Protein AF-Q9SFD5-2-F1 (afdb_monomer_lite)

Sequence (477 aa):
MDFDLCVECFSVGVELNRHKNSHPYRVMDNLSFSLVTSDWNADEEILLLEAIATYGFGNWKEVADHVGSKTTTECIKHFNSAYMQSPCFPLPDLSHTIGKSKDELLAMSKDSAVKTEIPAFVRLSPKEELPVSAEIKHEASGKVNEIDPPLSALAGVKKKGNVPQAKDIIKLEAAKQQSDRSVGEKKLRLPGEKVPLVTELYGYNLKREEFEIEHDNDAEQLLADMEFKDSDTDAEREQKLQVLRIYSKRLDERKRRKEFVLERNLLYPDQYEMSLSAEERKIYKSCKVFARFQSKEEHKELIKKVIEEHQILRRIEDLQEARTAGCRTTSDANRFIEEKRKKEAEESMLLRLNHGAPGSIAGKTLKSPRGLPRNLHPFGSDSLPKVTPPRIYSGLDTWDVDGLLGADLLSETEKKMCNETRILPVHYLKMLDILTREIKKGQIKKKSDAYSFFKVEPSKVDRVYDMLVHKGIGDST

Radius of gyration: 36.19 Å; chains: 1; bounding box: 106×92×94 Å

Secondary structure (DSSP, 8-state):
------HHHHHTT---TT--TTS---PPP----BSSSTT-BHHHHHHHHHHHHHH-TT-HHHHHHHH-SS-HHHHHHHIIIIIIT-TTTTS---TTTTT--HHHHHHHTTTT----------------------------------------------------------------------------------PPPHHHHTTEETTTTEESS-TTGGGGGGTTT----TT--HHHHHHHHHHHHHHHHHHHHHHHHHHHHHHTTTTS--HHHHHS-HHHHHHHHHHGGGGGGS-HHHHHHHHHHHHHHHHHHHHHHHHHHHHHTT--SHHHHHHHHHHHHHHHHHHHHHHHHHT----------------------------------------TT----TTSTTGGG--HHHHHHHHHHT--HHHH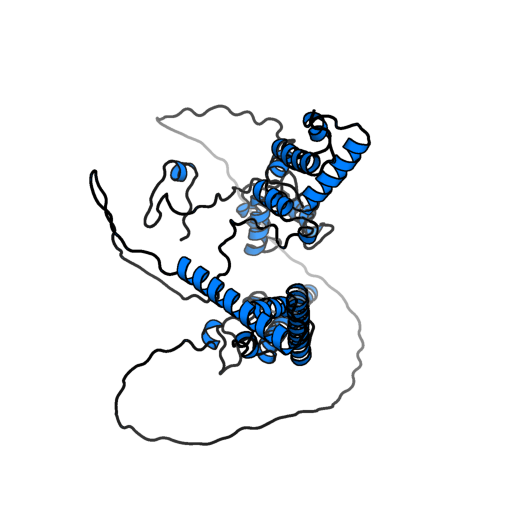HHHHHHHHHHHHTT--SSHHHHGGG-SS-HHHHHHHHHHHHHTT-S---

Foldseek 3Di:
DDDDDDPVCLVVQPDDDPDGNPDDDDDDDPQQFDFQDLVDTRLLVVLLVVQCVVVHPPPLCSSCVRSVPDHSVRSVVCCCVQAVVAPPPNHGDRVVPPPDDRVVRVVSSPPPPPDDDDDDDDDDDDDDDDDDDDDDDDDDDDDDDDDDDDDDDDDDDDDDDDDDDDDDDDDDDDDDDDDDDDDDDDDDDDDDDDPDDLCVLQQADPVVLDHPQFQVNCLCVLCVPPDDDPPDDPVNVVVSVVSVVVSVVSVVVRVVVSCLCVQLVVSDPDPVLVPDDPVLVVVLVVLVVCSVVDHSVVSVVVSVVVSVVVVVVVVVVLQVVLVVVPDDDPVSSVVSSVVVVVVVVVVVVVVVVVVDDDDDDDDDDDDDDDDDDDDDDDYDDDDDDDRDDDDDDDDPPQPQQVPAPQSVVDDPVRSVLCSVLVHHNVRLVVLLVVCLVCVVVVQDQDLVSSVVVDPDDSVSSVSSVVVCVVVVRHDPD

pLDDT: mean 72.41, std 25.29, range [23.92, 96.62]

Structure (mmCIF, N/CA/C/O backbone):
data_AF-Q9SFD5-2-F1
#
_entry.id   AF-Q9SFD5-2-F1
#
loop_
_atom_site.group_PDB
_atom_site.id
_atom_site.type_symbol
_atom_site.label_atom_id
_atom_site.label_alt_id
_atom_site.label_comp_id
_atom_site.label_asym_id
_atom_site.label_entity_id
_atom_site.label_seq_id
_atom_site.pdbx_PDB_ins_code
_atom_site.Cartn_x
_atom_site.Cartn_y
_atom_site.Cartn_z
_atom_site.occupancy
_atom_site.B_iso_or_equiv
_atom_site.auth_seq_id
_atom_site.auth_comp_id
_atom_site.auth_asym_id
_atom_site.auth_atom_id
_atom_site.pdbx_PDB_model_num
ATOM 1 N N . MET A 1 1 ? -22.094 8.687 -18.846 1.00 59.69 1 MET A N 1
ATOM 2 C CA . MET A 1 1 ? -22.589 9.163 -20.151 1.00 59.69 1 MET A CA 1
ATOM 3 C C . MET A 1 1 ? -22.040 10.547 -20.219 1.00 59.69 1 MET A C 1
ATOM 5 O O . MET A 1 1 ? -22.451 11.384 -19.426 1.00 59.69 1 MET A O 1
ATOM 9 N N . ASP A 1 2 ? -21.016 10.690 -21.032 1.00 77.62 2 ASP A N 1
ATOM 10 C CA . ASP A 1 2 ? -19.979 11.666 -20.767 1.00 77.62 2 ASP A CA 1
ATOM 11 C C . ASP A 1 2 ? -20.221 12.738 -21.826 1.00 77.62 2 ASP A C 1
ATOM 13 O O . ASP A 1 2 ? -20.173 12.468 -23.027 1.00 77.62 2 ASP A O 1
ATOM 17 N N . PHE A 1 3 ? -20.798 13.839 -21.353 1.00 85.75 3 PHE A N 1
ATOM 18 C CA . PHE A 1 3 ? -21.540 14.797 -22.157 1.00 85.75 3 PHE A CA 1
ATOM 19 C C . PHE A 1 3 ? -21.555 16.134 -21.426 1.00 85.75 3 PHE A C 1
ATOM 21 O O . PHE A 1 3 ? -22.213 16.277 -20.391 1.00 85.75 3 PHE A O 1
ATOM 28 N N . ASP A 1 4 ? -20.833 17.090 -21.988 1.00 90.06 4 ASP A N 1
ATOM 29 C CA . ASP A 1 4 ? -20.589 18.394 -21.395 1.00 90.06 4 ASP A CA 1
ATOM 30 C C . ASP A 1 4 ? -21.398 19.475 -22.125 1.00 90.06 4 ASP A C 1
ATOM 32 O O . ASP A 1 4 ? -21.676 19.385 -23.323 1.00 90.06 4 ASP A O 1
ATOM 36 N N . LEU A 1 5 ? -21.801 20.506 -21.384 1.00 89.62 5 LEU A N 1
ATOM 37 C CA . LEU A 1 5 ? -22.541 21.657 -21.894 1.00 89.62 5 LEU A CA 1
ATOM 38 C C . LEU A 1 5 ? -21.839 22.932 -21.434 1.00 89.62 5 LEU A C 1
ATOM 40 O O . LEU A 1 5 ? -21.490 23.058 -20.260 1.00 89.62 5 LEU A O 1
ATOM 44 N N . CYS A 1 6 ? -21.690 23.907 -22.332 1.00 92.12 6 CYS A N 1
ATOM 45 C CA . CYS A 1 6 ? -21.355 25.263 -21.910 1.00 92.12 6 CYS A CA 1
ATOM 46 C C . CYS A 1 6 ? -22.498 25.843 -21.055 1.00 92.12 6 CYS A C 1
ATOM 48 O O . CYS A 1 6 ? -23.656 25.427 -21.171 1.00 92.12 6 CYS A O 1
ATOM 50 N N . VAL A 1 7 ? -22.185 26.832 -20.212 1.00 91.31 7 VAL A N 1
ATOM 51 C CA . VAL A 1 7 ? -23.149 27.441 -19.274 1.00 91.31 7 VAL A CA 1
ATOM 52 C C . VAL A 1 7 ? -24.379 28.011 -19.997 1.00 91.31 7 VAL A C 1
ATOM 54 O O . VAL A 1 7 ? -25.492 27.936 -19.479 1.00 91.31 7 VAL A O 1
ATOM 57 N N . GLU A 1 8 ? -24.213 28.507 -21.224 1.00 93.19 8 GLU A N 1
ATOM 58 C CA . GLU A 1 8 ? -25.305 29.005 -22.070 1.00 93.19 8 GLU A CA 1
ATOM 59 C C . GLU A 1 8 ? -26.271 27.877 -22.476 1.00 93.19 8 GLU A C 1
ATOM 61 O O . GLU A 1 8 ? -27.462 27.940 -22.178 1.00 93.19 8 GLU A O 1
ATOM 66 N N . CYS A 1 9 ? -25.772 26.784 -23.061 1.00 93.62 9 CYS A N 1
ATOM 67 C CA . CYS A 1 9 ? -26.610 25.637 -23.426 1.00 93.62 9 CYS A CA 1
ATOM 68 C C . CYS A 1 9 ? -27.214 24.926 -22.202 1.00 93.62 9 CYS A C 1
ATOM 70 O O . CYS A 1 9 ? -28.341 24.433 -22.275 1.00 93.62 9 CYS A O 1
ATOM 72 N N . PHE A 1 10 ? -26.506 24.894 -21.069 1.00 92.62 10 PHE A N 1
ATOM 73 C CA . PHE A 1 10 ? -27.032 24.345 -19.817 1.00 92.62 10 PHE A CA 1
ATOM 74 C C . PHE A 1 10 ? -28.166 25.208 -19.239 1.00 92.62 10 PHE A C 1
ATOM 76 O O . PHE A 1 10 ? -29.209 24.674 -18.871 1.00 92.62 10 PHE A O 1
ATOM 83 N N . SER A 1 11 ? -28.014 26.537 -19.216 1.00 92.19 11 SER A N 1
ATOM 84 C CA . SER A 1 11 ? -29.044 27.464 -18.708 1.00 92.19 11 SER A CA 1
ATOM 85 C C . SER A 1 11 ? -30.281 27.568 -19.609 1.00 92.19 11 SER A C 1
ATOM 87 O O . SER A 1 11 ? -31.382 27.782 -19.106 1.00 92.19 11 SER A O 1
ATOM 89 N N . VAL A 1 12 ? -30.136 27.328 -20.917 1.00 93.06 12 VAL A N 1
ATOM 90 C CA . VAL A 1 12 ? -31.260 27.130 -21.855 1.00 93.06 12 VAL A CA 1
ATOM 91 C C . VAL A 1 12 ? -31.881 25.722 -21.729 1.00 93.06 12 VAL A C 1
ATOM 93 O O . VAL A 1 12 ? -32.964 25.469 -22.255 1.00 93.06 12 VAL A O 1
ATOM 96 N N . GLY A 1 13 ? -31.245 24.798 -20.998 1.00 90.19 13 GLY A N 1
ATOM 97 C CA . GLY A 1 13 ? -31.761 23.449 -20.746 1.00 90.19 13 GLY A CA 1
ATOM 98 C C . GLY A 1 13 ? -31.712 22.524 -21.966 1.00 90.19 13 GLY A C 1
ATOM 99 O O . GLY A 1 13 ? -32.614 21.701 -22.137 1.00 90.19 13 GLY A O 1
ATOM 100 N N . VAL A 1 14 ? -30.696 22.676 -22.825 1.00 90.25 14 VAL A N 1
ATOM 101 C CA . VAL A 1 14 ? -30.559 21.970 -24.111 1.00 90.25 14 VAL A CA 1
ATOM 102 C C . VAL A 1 14 ? -30.508 20.447 -23.936 1.00 90.25 14 VAL A C 1
ATOM 104 O O . VAL A 1 14 ? -29.623 19.900 -23.281 1.00 90.25 14 VAL A O 1
ATOM 107 N N . GLU A 1 15 ? -31.426 19.741 -24.600 1.00 91.44 15 GLU A N 1
ATOM 108 C CA . GLU A 1 15 ? -31.462 18.276 -24.637 1.00 91.44 15 GLU A CA 1
ATOM 109 C C . GLU A 1 15 ? -30.919 17.744 -25.968 1.00 91.44 15 GLU A C 1
ATOM 111 O O . GLU A 1 15 ? -31.448 18.056 -27.034 1.00 91.44 15 GLU A O 1
ATOM 116 N N . LEU A 1 16 ? -29.880 16.905 -25.914 1.00 85.44 16 LEU A N 1
ATOM 117 C CA . LEU A 1 16 ? -29.204 16.355 -27.093 1.00 85.44 16 LEU A CA 1
ATOM 118 C C . LEU A 1 16 ? -29.052 14.833 -26.989 1.00 85.44 16 LEU A C 1
ATOM 120 O O . LEU A 1 16 ? -28.564 14.301 -25.992 1.00 85.44 16 LEU A O 1
ATOM 124 N N . ASN A 1 17 ? -29.422 14.121 -28.056 1.00 82.81 17 ASN A N 1
ATOM 125 C CA . ASN A 1 17 ? -29.317 12.663 -28.190 1.00 82.81 17 ASN A CA 1
ATOM 126 C C . ASN A 1 17 ? -29.985 11.875 -27.042 1.00 82.81 17 ASN A C 1
ATOM 128 O O . ASN A 1 17 ? -31.181 11.592 -27.086 1.00 82.81 17 ASN A O 1
ATOM 132 N N . ARG A 1 18 ? -29.200 11.475 -26.032 1.00 86.62 18 ARG A N 1
ATOM 133 C CA . ARG A 1 18 ? -29.653 10.738 -24.838 1.00 86.62 18 ARG A CA 1
ATOM 134 C C . ARG A 1 18 ? -29.549 11.564 -23.548 1.00 86.62 18 ARG A C 1
ATOM 136 O O . ARG A 1 18 ? -29.943 11.062 -22.499 1.00 86.62 18 ARG A O 1
ATOM 143 N N . HIS A 1 19 ? -29.021 12.787 -23.609 1.00 90.25 19 HIS A N 1
ATOM 144 C CA . HIS A 1 19 ? -28.999 13.718 -22.486 1.00 90.25 19 HIS A CA 1
ATOM 145 C C . HIS A 1 19 ? -30.400 14.297 -22.237 1.00 90.25 19 HIS A C 1
ATOM 147 O O . HIS A 1 19 ? -31.164 14.539 -23.175 1.00 90.25 19 HIS A O 1
ATOM 153 N N . LYS A 1 20 ? -30.712 14.531 -20.963 1.00 90.56 20 LYS A N 1
ATOM 154 C CA . LYS A 1 20 ? -31.896 15.241 -20.482 1.00 90.56 20 LYS A CA 1
ATOM 155 C C . LYS A 1 20 ? -31.447 16.291 -19.480 1.00 90.56 20 LYS A C 1
ATOM 157 O O . LYS A 1 20 ? -30.582 15.997 -18.658 1.00 90.56 20 LYS A O 1
ATOM 162 N N . ASN A 1 21 ? -32.059 17.471 -19.516 1.00 90.31 21 ASN A N 1
ATOM 163 C CA . ASN A 1 21 ? -31.688 18.574 -18.619 1.00 90.31 21 ASN A CA 1
ATOM 164 C C . ASN A 1 21 ? -31.978 18.265 -17.132 1.00 90.31 21 ASN A C 1
ATOM 166 O O . ASN A 1 21 ? -31.425 18.903 -16.243 1.00 90.31 21 ASN A O 1
ATOM 170 N N . SER A 1 22 ? -32.768 17.221 -16.860 1.00 90.56 22 SER A N 1
ATOM 171 C CA . SER A 1 22 ? -33.000 16.645 -15.532 1.00 90.56 22 SER A CA 1
ATOM 172 C C . SER A 1 22 ? -31.936 15.628 -15.075 1.00 90.56 22 SER A C 1
ATOM 174 O O . SER A 1 22 ? -32.162 14.919 -14.092 1.00 90.56 22 SER A O 1
ATOM 176 N N . HIS A 1 23 ? -30.829 15.448 -15.802 1.00 91.94 23 HIS A N 1
ATOM 177 C CA . HIS A 1 23 ? -29.731 14.578 -15.370 1.00 91.94 23 HIS A CA 1
ATOM 178 C C . HIS A 1 23 ? -28.894 15.234 -14.255 1.00 91.94 23 HIS A C 1
ATOM 180 O O . HIS A 1 23 ? -28.715 16.452 -14.259 1.00 91.94 23 HIS A O 1
ATOM 186 N N . PRO A 1 24 ? -28.330 14.447 -13.315 1.00 92.19 24 PRO A N 1
ATOM 187 C CA . PRO A 1 24 ? -27.393 14.975 -12.331 1.00 92.19 24 PRO A CA 1
ATOM 188 C C . PRO A 1 24 ? -26.145 15.518 -13.037 1.00 92.19 24 PRO A C 1
ATOM 190 O O . PRO A 1 24 ? -25.557 14.841 -13.883 1.00 92.19 24 PRO A O 1
ATOM 193 N N . TYR A 1 25 ? -25.744 16.731 -12.668 1.00 91.00 25 TYR A N 1
ATOM 194 C CA . TYR A 1 25 ? -24.617 17.451 -13.251 1.00 91.00 25 TYR A CA 1
ATOM 195 C C . TYR A 1 25 ? -23.540 17.734 -12.197 1.00 91.00 25 TYR A C 1
ATOM 197 O O . TYR A 1 25 ? -23.778 17.658 -10.992 1.00 91.00 25 TYR A O 1
ATOM 205 N N . ARG A 1 26 ? -22.347 18.096 -12.669 1.00 92.44 26 ARG A N 1
ATOM 206 C CA . ARG A 1 26 ? -21.298 18.748 -11.878 1.00 92.44 26 ARG A CA 1
ATOM 207 C C . ARG A 1 26 ? -20.821 19.963 -12.662 1.00 92.44 26 ARG A C 1
ATOM 209 O O . ARG A 1 26 ? -20.758 19.895 -13.887 1.00 92.44 26 ARG A O 1
ATOM 216 N N . VAL A 1 27 ? -20.485 21.051 -11.980 1.00 89.81 27 VAL A N 1
ATOM 217 C CA . VAL A 1 27 ? -19.807 22.178 -12.630 1.00 89.81 27 VAL A CA 1
ATOM 218 C C . VAL A 1 27 ? -18.328 21.816 -12.723 1.00 89.81 27 VAL A C 1
ATOM 220 O O . VAL A 1 27 ? -17.684 21.615 -11.695 1.00 89.81 27 VAL A O 1
ATOM 223 N N . MET A 1 28 ? -17.814 21.681 -13.944 1.00 85.12 28 MET A N 1
ATOM 224 C CA . MET A 1 28 ? -16.372 21.630 -14.180 1.00 85.12 28 MET A CA 1
ATOM 225 C C . MET A 1 28 ? -15.829 23.055 -14.139 1.00 85.12 28 MET A C 1
ATOM 227 O O . MET A 1 28 ? -16.435 23.967 -14.701 1.00 85.12 28 MET A O 1
ATOM 231 N N . ASP A 1 29 ? -14.718 23.240 -13.439 1.00 82.38 29 ASP A N 1
ATOM 232 C CA . ASP A 1 29 ? -14.058 24.536 -13.325 1.00 82.38 29 ASP A CA 1
ATOM 233 C C . ASP A 1 29 ? -13.143 24.790 -14.527 1.00 82.38 29 ASP A C 1
ATOM 235 O O . ASP A 1 29 ? -12.627 23.841 -15.114 1.00 82.38 29 ASP A O 1
ATOM 239 N N . ASN A 1 30 ? -12.901 26.057 -14.868 1.00 81.25 30 ASN A N 1
ATOM 240 C CA . ASN A 1 30 ? -11.975 26.419 -15.948 1.00 81.25 30 ASN A CA 1
ATOM 241 C C . ASN A 1 30 ? -10.500 26.436 -15.508 1.00 81.25 30 ASN A C 1
ATOM 243 O O . ASN A 1 30 ? -9.639 26.713 -16.329 1.00 81.25 30 ASN A O 1
ATOM 247 N N . LEU A 1 31 ? -10.224 26.194 -14.220 1.00 84.69 31 LEU A N 1
ATOM 248 C CA . LEU A 1 31 ? -8.880 26.143 -13.636 1.00 84.69 31 LEU A CA 1
ATOM 249 C C . LEU A 1 31 ? -8.023 27.414 -13.847 1.00 84.69 31 LEU A C 1
ATOM 251 O O . LEU A 1 31 ? -6.807 27.345 -13.697 1.00 84.69 31 LEU A O 1
ATOM 255 N N . SER A 1 32 ? -8.627 28.597 -14.066 1.00 83.94 32 SER A N 1
ATOM 256 C CA . SER A 1 32 ? -7.913 29.896 -14.154 1.00 83.94 32 SER A CA 1
ATOM 257 C C . SER A 1 32 ? -7.488 30.435 -12.768 1.00 83.94 32 SER A C 1
ATOM 259 O O . SER A 1 32 ? -7.895 31.510 -12.320 1.00 83.94 32 SER A O 1
ATOM 261 N N . PHE A 1 33 ? -6.797 29.546 -12.065 1.00 85.00 33 PHE A N 1
ATOM 262 C CA . PHE A 1 33 ? -6.258 29.483 -10.716 1.00 85.00 33 PHE A CA 1
ATOM 263 C C . PHE A 1 33 ? -4.749 29.606 -10.493 1.00 85.00 33 PHE A C 1
ATOM 265 O O . PHE A 1 33 ? -4.066 28.665 -10.881 1.00 85.00 33 PHE A O 1
ATOM 272 N N . SER A 1 34 ? -4.185 30.612 -9.821 1.00 86.00 34 SER A N 1
ATOM 273 C CA . SER A 1 34 ? -2.744 30.531 -9.494 1.00 86.00 34 SER A CA 1
ATOM 274 C C . SER A 1 34 ? -2.449 29.353 -8.541 1.00 86.00 34 SER A C 1
ATOM 276 O O . SER A 1 34 ? -3.066 29.274 -7.474 1.00 86.00 34 SER A O 1
ATOM 278 N N . LEU A 1 35 ? -1.538 28.437 -8.918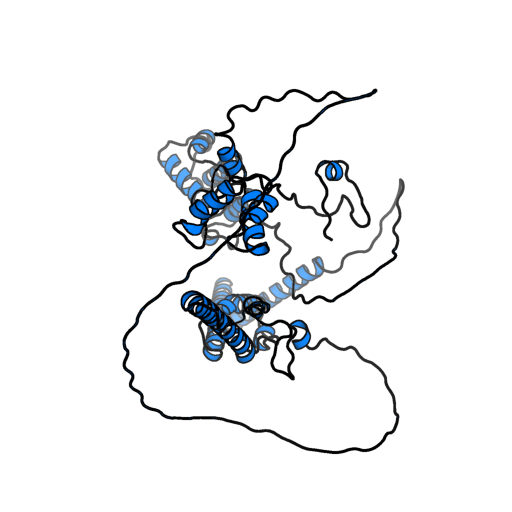 1.00 82.38 35 LEU A N 1
ATOM 279 C CA . LEU A 1 35 ? -1.284 27.181 -8.176 1.00 82.38 35 LEU A CA 1
ATOM 280 C C . LEU A 1 35 ? 0.132 27.025 -7.597 1.00 82.38 35 LEU A C 1
ATOM 282 O O . LEU A 1 35 ? 0.251 26.625 -6.436 1.00 82.38 35 LEU A O 1
ATOM 286 N N . VAL A 1 36 ? 1.179 27.295 -8.390 1.00 84.69 36 VAL A N 1
ATOM 287 C CA . VAL A 1 36 ? 2.586 27.230 -7.939 1.00 84.69 36 VAL A CA 1
ATOM 288 C C . VAL A 1 36 ? 3.254 28.606 -7.975 1.00 84.69 36 VAL A C 1
ATOM 290 O O . VAL A 1 36 ? 4.027 28.944 -7.079 1.00 84.69 36 VAL A O 1
ATOM 293 N N . THR A 1 37 ? 2.927 29.432 -8.970 1.00 84.12 37 THR A N 1
ATOM 294 C CA . THR A 1 37 ? 3.304 30.850 -9.022 1.00 84.12 37 THR A CA 1
ATOM 295 C C . THR A 1 37 ? 2.109 31.710 -9.440 1.00 84.12 37 THR A C 1
ATOM 297 O O . THR A 1 37 ? 1.094 31.213 -9.924 1.00 84.12 37 THR A O 1
ATOM 300 N N . SER A 1 38 ? 2.186 33.025 -9.219 1.00 84.25 38 SER A N 1
ATOM 301 C CA . SER A 1 38 ? 1.091 33.958 -9.531 1.00 84.25 38 SER A CA 1
ATOM 302 C C . SER A 1 38 ? 0.904 34.224 -11.030 1.00 84.25 38 SER A C 1
ATOM 304 O O . SER A 1 38 ? -0.144 34.718 -11.430 1.00 84.25 38 SER A O 1
ATOM 306 N N . ASP A 1 39 ? 1.922 33.938 -11.843 1.00 86.56 39 ASP A N 1
ATOM 307 C CA . ASP A 1 39 ? 1.942 34.107 -13.300 1.00 86.56 39 ASP A CA 1
ATOM 308 C C . ASP A 1 39 ? 1.520 32.844 -14.076 1.00 86.56 39 ASP A C 1
ATOM 310 O O . ASP A 1 39 ? 1.379 32.914 -15.299 1.00 86.56 39 ASP A O 1
ATOM 314 N N . TRP A 1 40 ? 1.278 31.720 -13.389 1.00 90.44 40 TRP A N 1
ATOM 315 C CA . TRP A 1 40 ? 0.808 30.459 -13.975 1.00 90.44 40 TRP A CA 1
ATOM 316 C C . TRP A 1 40 ? -0.518 30.005 -13.363 1.00 90.44 40 TRP A C 1
ATOM 318 O O . TRP A 1 40 ? -0.650 29.858 -12.146 1.00 90.44 40 TRP A O 1
ATOM 328 N N . ASN A 1 41 ? -1.503 29.769 -14.225 1.00 90.25 41 ASN A N 1
ATOM 329 C CA . ASN A 1 41 ? -2.793 29.206 -13.853 1.00 90.25 41 ASN A CA 1
ATOM 330 C C . ASN A 1 41 ? -2.748 27.666 -13.789 1.00 90.25 41 ASN A C 1
ATOM 332 O O . ASN A 1 41 ? -1.896 27.019 -14.393 1.00 90.25 41 ASN A O 1
ATOM 336 N N . ALA A 1 42 ? -3.702 27.061 -13.083 1.00 90.38 42 ALA A N 1
ATOM 337 C CA . ALA A 1 42 ? -3.775 25.622 -12.855 1.00 90.38 42 ALA A CA 1
ATOM 338 C C . ALA A 1 42 ? -4.037 24.799 -14.130 1.00 90.38 42 ALA A C 1
ATOM 340 O O . ALA A 1 42 ? -3.636 23.639 -14.180 1.00 90.38 42 ALA A O 1
ATOM 341 N N . ASP A 1 43 ? -4.668 25.376 -15.157 1.00 91.69 43 ASP A N 1
ATOM 342 C CA . ASP A 1 43 ? -4.723 24.806 -16.508 1.00 91.69 43 ASP A CA 1
ATOM 343 C C . ASP A 1 43 ? -3.350 24.842 -17.201 1.00 91.69 43 ASP A C 1
ATOM 345 O O . ASP A 1 43 ? -2.913 23.828 -17.740 1.00 91.69 43 ASP A O 1
ATOM 349 N N . GLU A 1 44 ? -2.626 25.960 -17.127 1.00 94.31 44 GLU A N 1
ATOM 350 C CA . GLU A 1 44 ? -1.285 26.107 -17.717 1.00 94.31 44 GLU A CA 1
ATOM 351 C C . GLU A 1 44 ? -0.248 25.164 -17.076 1.00 94.31 44 GLU A C 1
ATOM 353 O O . GLU A 1 44 ? 0.585 24.593 -17.780 1.00 94.31 44 GLU A O 1
ATOM 358 N N . GLU A 1 45 ? -0.318 24.951 -15.756 1.00 93.81 45 GLU A N 1
ATOM 359 C CA . GLU A 1 45 ? 0.505 23.969 -15.027 1.00 93.81 45 GLU A CA 1
ATOM 360 C C . GLU A 1 45 ? 0.238 22.529 -15.505 1.00 93.81 45 GLU A C 1
ATOM 362 O O . GLU A 1 45 ? 1.171 21.741 -15.671 1.00 93.81 45 GLU A O 1
ATOM 367 N N . ILE A 1 46 ? -1.031 22.180 -15.754 1.00 92.62 46 ILE A N 1
ATOM 368 C CA . ILE A 1 46 ? -1.414 20.862 -16.281 1.00 92.62 46 ILE A CA 1
ATOM 369 C C . ILE A 1 46 ? -0.904 20.705 -17.715 1.00 92.62 46 ILE A C 1
ATOM 371 O O . ILE A 1 46 ? -0.207 19.731 -17.995 1.00 92.62 46 ILE A O 1
ATOM 375 N N . LEU A 1 47 ? -1.165 21.680 -18.592 1.00 93.81 47 LEU A N 1
ATOM 376 C CA . LEU A 1 47 ? -0.715 21.661 -19.988 1.00 93.81 47 LEU A CA 1
ATOM 377 C C . LEU A 1 47 ? 0.812 21.554 -20.101 1.00 93.81 47 LEU A C 1
ATOM 379 O O . LEU A 1 47 ? 1.310 20.823 -20.953 1.00 93.81 47 LEU A O 1
ATOM 383 N N . LEU A 1 48 ? 1.572 22.219 -19.223 1.00 94.25 48 LEU A N 1
ATOM 384 C CA . LEU A 1 48 ? 3.033 22.109 -19.180 1.00 94.25 48 LEU A CA 1
ATOM 385 C C . LEU A 1 48 ? 3.493 20.678 -18.866 1.00 94.25 48 LEU A C 1
ATOM 387 O O . LEU A 1 48 ? 4.403 20.160 -19.517 1.00 94.25 48 LEU A O 1
ATOM 391 N N . LEU A 1 49 ? 2.875 20.030 -17.877 1.00 93.88 49 LEU A N 1
ATOM 392 C CA . LEU A 1 49 ? 3.236 18.674 -17.460 1.00 93.88 49 LEU A CA 1
ATOM 393 C C . LEU A 1 49 ? 2.762 17.611 -18.462 1.00 93.88 49 LEU A C 1
ATOM 395 O O . LEU A 1 49 ? 3.519 16.687 -18.765 1.00 93.88 49 LEU A O 1
ATOM 399 N N . GLU A 1 50 ? 1.558 17.758 -19.019 1.00 93.25 50 GLU A N 1
ATOM 400 C CA . GLU A 1 50 ? 1.032 16.898 -20.087 1.00 93.25 50 GLU A CA 1
ATOM 401 C C . GLU A 1 50 ? 1.879 17.016 -21.362 1.00 93.25 50 GLU A C 1
ATOM 403 O O . GLU A 1 50 ? 2.234 16.000 -21.965 1.00 93.25 50 GLU A O 1
ATOM 408 N N . ALA A 1 51 ? 2.314 18.225 -21.724 1.00 92.62 51 ALA A N 1
ATOM 409 C CA . ALA A 1 51 ? 3.217 18.438 -22.846 1.00 92.62 51 ALA A CA 1
ATOM 410 C C . ALA A 1 51 ? 4.612 17.835 -22.604 1.00 92.62 51 ALA A C 1
ATOM 412 O O . ALA A 1 51 ? 5.142 17.158 -23.483 1.00 92.62 51 ALA A O 1
ATOM 413 N N . ILE A 1 52 ? 5.209 18.001 -21.418 1.00 91.56 52 ILE A N 1
ATOM 414 C CA . ILE A 1 52 ? 6.510 17.381 -21.093 1.00 91.56 52 ILE A CA 1
ATOM 415 C C . ILE A 1 52 ? 6.416 15.845 -21.096 1.00 91.56 52 ILE A C 1
ATOM 417 O O . ILE A 1 52 ? 7.358 15.179 -21.531 1.00 91.56 52 ILE A O 1
ATOM 421 N N . ALA A 1 53 ? 5.282 15.276 -20.673 1.00 91.19 53 ALA A N 1
ATOM 422 C CA . ALA A 1 53 ? 5.016 13.841 -20.772 1.00 91.19 53 ALA A CA 1
ATOM 423 C C . ALA A 1 53 ? 4.794 13.360 -22.222 1.00 91.19 53 ALA A C 1
ATOM 425 O O . ALA A 1 53 ? 5.152 12.229 -22.542 1.00 91.19 53 ALA A O 1
ATOM 426 N N . THR A 1 54 ? 4.238 14.208 -23.094 1.00 90.38 54 THR A N 1
ATOM 427 C CA . THR A 1 54 ? 3.882 13.866 -24.485 1.00 90.38 54 THR A CA 1
ATOM 428 C C . THR A 1 54 ? 5.043 14.050 -25.469 1.00 90.38 54 THR A C 1
ATOM 430 O O . THR A 1 54 ? 5.307 13.165 -26.279 1.00 90.38 54 THR A O 1
ATOM 433 N N . TYR A 1 55 ? 5.750 15.183 -25.411 1.00 90.25 55 TYR A N 1
ATOM 434 C CA . TYR A 1 55 ? 6.826 15.545 -26.350 1.00 90.25 55 TYR A CA 1
ATOM 435 C C . TYR A 1 55 ? 8.237 15.269 -25.814 1.00 90.25 55 TYR A C 1
ATOM 437 O O . TYR A 1 55 ? 9.212 15.430 -26.551 1.00 90.25 55 TYR A O 1
ATOM 445 N N . GLY A 1 56 ? 8.344 14.867 -24.545 1.00 83.00 56 GLY A N 1
ATOM 446 C CA . GLY A 1 56 ? 9.599 14.593 -23.855 1.00 83.00 56 GLY A CA 1
ATOM 447 C C . GLY A 1 56 ? 10.267 15.836 -23.255 1.00 83.00 56 GLY A C 1
ATOM 448 O O . GLY A 1 56 ? 10.186 16.956 -23.769 1.00 83.00 56 GLY A O 1
ATOM 449 N N . PHE A 1 57 ? 10.985 15.627 -22.150 1.00 86.00 57 PHE A N 1
ATOM 450 C CA . PHE A 1 57 ? 11.767 16.676 -21.501 1.00 86.00 57 PHE A CA 1
ATOM 451 C C . PHE A 1 57 ? 12.868 17.208 -22.433 1.00 86.00 57 PHE A C 1
ATOM 453 O O . PHE A 1 57 ? 13.653 16.440 -22.985 1.00 86.00 57 PHE A O 1
ATOM 460 N N . GLY A 1 58 ? 12.943 18.534 -22.577 1.00 82.06 58 GLY A N 1
ATOM 461 C CA . GLY A 1 58 ? 13.888 19.210 -23.471 1.00 82.06 58 GLY A CA 1
ATOM 462 C C . GLY A 1 58 ? 13.272 19.720 -24.778 1.00 82.06 58 GLY A C 1
ATOM 463 O O . GLY A 1 58 ? 13.824 20.647 -25.370 1.00 82.06 58 GLY A O 1
ATOM 464 N N . ASN A 1 59 ? 12.114 19.201 -25.204 1.00 89.75 59 ASN A N 1
ATOM 465 C CA . ASN A 1 59 ? 11.443 19.625 -26.438 1.00 89.75 59 ASN A CA 1
ATOM 466 C C . ASN A 1 59 ? 10.597 20.903 -26.244 1.00 89.75 59 ASN A C 1
ATOM 468 O O . ASN A 1 59 ? 9.394 20.953 -26.499 1.00 89.75 59 ASN A O 1
ATOM 472 N N . TRP A 1 60 ? 11.239 21.960 -25.742 1.00 93.81 60 TRP A N 1
ATOM 473 C CA . TRP A 1 60 ? 10.583 23.172 -25.238 1.00 93.81 60 TRP A CA 1
ATOM 474 C C . TRP A 1 60 ? 9.814 23.992 -26.280 1.00 93.81 60 TRP A C 1
ATOM 476 O O . TRP A 1 60 ? 9.030 24.865 -25.906 1.00 93.81 60 TRP A O 1
ATOM 486 N N . LYS A 1 61 ? 10.037 23.735 -27.574 1.00 92.94 61 LYS A N 1
ATOM 487 C CA . LYS A 1 61 ? 9.251 24.341 -28.649 1.00 92.94 61 LYS A CA 1
ATOM 488 C C . LYS A 1 61 ? 7.840 23.749 -28.666 1.00 92.94 61 LYS A C 1
ATOM 490 O O . LYS A 1 61 ? 6.892 24.473 -28.395 1.00 92.94 61 LYS A O 1
ATOM 495 N N . GLU A 1 62 ? 7.723 22.439 -28.880 1.00 92.38 62 GLU A N 1
ATOM 496 C CA . GLU A 1 62 ? 6.430 21.741 -28.905 1.00 92.38 62 GLU A CA 1
ATOM 497 C C . GLU A 1 62 ? 5.693 21.866 -27.558 1.00 92.38 62 GLU A C 1
ATOM 499 O O . GLU A 1 62 ? 4.474 21.996 -27.530 1.00 92.38 62 GLU A O 1
ATOM 504 N N . VAL A 1 63 ? 6.428 21.923 -26.438 1.00 92.69 63 VAL A N 1
ATOM 505 C CA . VAL A 1 63 ? 5.849 22.192 -25.109 1.00 92.69 63 VAL A CA 1
ATOM 506 C C . VAL A 1 63 ? 5.198 23.577 -25.020 1.00 92.69 63 VAL A C 1
ATOM 508 O O . VAL A 1 63 ? 4.096 23.691 -24.490 1.00 92.69 63 VAL A O 1
ATOM 511 N N . ALA A 1 64 ? 5.831 24.625 -25.552 1.00 94.69 64 ALA A N 1
ATOM 512 C CA . ALA A 1 64 ? 5.238 25.963 -25.577 1.00 94.69 64 ALA A CA 1
ATOM 513 C C . ALA A 1 64 ? 4.082 26.066 -26.583 1.00 94.69 64 ALA A C 1
ATOM 515 O O . ALA A 1 64 ? 3.044 26.639 -26.257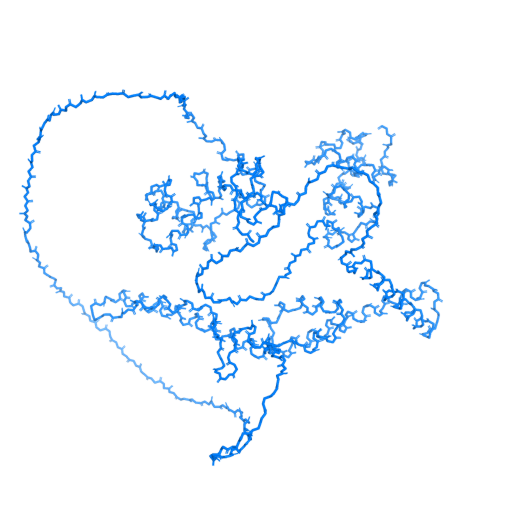 1.00 94.69 64 ALA A O 1
ATOM 516 N N . ASP A 1 65 ? 4.227 25.452 -27.762 1.00 93.44 65 ASP A N 1
ATOM 517 C CA . ASP A 1 65 ? 3.176 25.384 -28.783 1.00 93.44 65 ASP A CA 1
ATOM 518 C C . ASP A 1 65 ? 1.922 24.633 -28.256 1.00 93.44 65 ASP A C 1
ATOM 520 O O . ASP A 1 65 ? 0.803 24.954 -28.655 1.00 93.44 65 ASP A O 1
ATOM 524 N N . HIS A 1 66 ? 2.083 23.686 -27.316 1.00 92.00 66 HIS A N 1
ATOM 525 C CA . HIS A 1 66 ? 0.988 22.970 -26.638 1.00 92.00 66 HIS A CA 1
ATOM 526 C C . HIS A 1 66 ? 0.355 23.752 -25.473 1.00 92.00 66 HIS A C 1
ATOM 528 O O . HIS A 1 66 ? -0.862 23.710 -25.306 1.00 92.00 66 HIS A O 1
ATOM 534 N N . VAL A 1 67 ? 1.149 24.476 -24.672 1.00 93.56 67 VAL A N 1
ATOM 535 C CA . VAL A 1 67 ? 0.624 25.367 -23.614 1.00 93.56 67 VAL A CA 1
ATOM 536 C C . VAL A 1 67 ? -0.115 26.565 -24.228 1.00 93.56 67 VAL A C 1
ATOM 538 O O . VAL A 1 67 ? -1.123 27.013 -23.690 1.00 93.56 67 VAL A O 1
ATOM 541 N N . GLY A 1 68 ? 0.358 27.086 -25.365 1.00 90.75 68 GLY A N 1
ATOM 542 C CA . GLY A 1 68 ? -0.312 28.099 -26.190 1.00 90.75 68 GLY A CA 1
ATOM 543 C C . GLY A 1 68 ? -0.345 29.526 -25.619 1.00 90.75 68 GLY A C 1
ATOM 544 O O . GLY A 1 68 ? -0.365 30.487 -26.387 1.00 90.75 68 GLY A O 1
ATOM 545 N N . SER A 1 69 ? -0.318 29.690 -24.294 1.00 91.06 69 SER A N 1
ATOM 546 C CA . SER A 1 69 ? -0.338 30.984 -23.592 1.00 91.06 69 SER A CA 1
ATOM 547 C C . SER A 1 69 ? 1.042 31.500 -23.157 1.00 91.06 69 SER A C 1
ATOM 549 O O . SER A 1 69 ? 1.164 32.664 -22.773 1.00 91.06 69 SER A O 1
ATOM 551 N N . LYS A 1 70 ? 2.080 30.653 -23.201 1.00 91.56 70 LYS A N 1
ATOM 552 C CA . LYS A 1 70 ? 3.428 30.918 -22.670 1.00 91.56 70 LYS A CA 1
ATOM 553 C C . LYS A 1 70 ? 4.498 30.700 -23.739 1.00 91.56 70 LYS A C 1
ATOM 555 O O . LYS A 1 70 ? 4.408 29.772 -24.538 1.00 91.56 70 LYS A O 1
ATOM 560 N N . THR A 1 71 ? 5.560 31.502 -23.728 1.00 94.31 71 THR A N 1
ATOM 561 C CA . THR A 1 71 ? 6.717 31.296 -24.616 1.00 94.31 71 THR A CA 1
ATOM 562 C C . THR A 1 71 ? 7.583 30.109 -24.179 1.00 94.31 71 THR A C 1
ATOM 564 O O . THR A 1 71 ? 7.635 29.745 -23.002 1.00 94.31 71 THR A O 1
ATOM 567 N N . THR A 1 72 ? 8.371 29.561 -25.110 1.00 94.50 72 THR A N 1
ATOM 568 C CA . THR A 1 72 ? 9.445 28.580 -24.848 1.00 94.50 72 THR A CA 1
ATOM 569 C C . THR A 1 72 ? 10.344 28.993 -23.679 1.00 94.50 72 THR A C 1
ATOM 571 O O . THR A 1 72 ? 10.649 28.180 -22.810 1.00 94.50 72 THR A O 1
ATOM 574 N N . THR A 1 73 ? 10.731 30.269 -23.611 1.00 94.88 73 THR A N 1
ATOM 575 C CA . THR A 1 73 ? 11.550 30.824 -22.523 1.00 94.88 73 THR A CA 1
ATOM 576 C C . THR A 1 73 ? 10.845 30.835 -21.169 1.00 94.88 73 THR A C 1
ATOM 578 O O . THR A 1 73 ? 11.492 30.583 -20.154 1.00 94.88 73 THR A O 1
ATOM 581 N N . GLU A 1 74 ? 9.537 31.089 -21.131 1.00 95.81 74 GLU A N 1
ATOM 582 C CA . GLU A 1 74 ? 8.750 31.069 -19.892 1.00 95.81 74 GLU A CA 1
ATOM 583 C C . GLU A 1 74 ? 8.512 29.638 -19.408 1.00 95.81 74 GLU A C 1
ATOM 585 O O . GLU A 1 74 ? 8.720 29.373 -18.227 1.00 95.81 74 GLU A O 1
ATOM 590 N N . CYS A 1 75 ? 8.198 28.701 -20.310 1.00 94.69 75 CYS A N 1
ATOM 591 C CA . CYS A 1 75 ? 8.061 27.276 -19.988 1.00 94.69 75 CYS A CA 1
ATOM 592 C C . CYS A 1 75 ? 9.359 26.699 -19.396 1.00 94.69 75 CYS A C 1
ATOM 594 O O . CYS A 1 75 ? 9.333 26.068 -18.338 1.00 94.69 75 CYS A O 1
ATOM 596 N N . ILE A 1 76 ? 10.510 26.978 -20.030 1.00 93.75 76 ILE A N 1
ATOM 597 C CA . ILE A 1 76 ? 11.838 26.591 -19.520 1.00 93.75 76 ILE A CA 1
ATOM 598 C C . ILE A 1 76 ? 12.077 27.195 -18.135 1.00 93.75 76 ILE A C 1
ATOM 600 O O . ILE A 1 76 ? 12.481 26.485 -17.213 1.00 93.75 76 ILE A O 1
ATOM 604 N N . LYS A 1 77 ? 11.871 28.509 -17.985 1.00 94.56 77 LYS A N 1
ATOM 605 C CA . LYS A 1 77 ? 12.143 29.227 -16.735 1.00 94.56 77 LYS A CA 1
ATOM 606 C C . LYS A 1 77 ? 11.290 28.668 -15.596 1.00 94.56 77 LYS A C 1
ATOM 608 O O . LYS A 1 77 ? 11.852 28.297 -14.568 1.00 94.56 77 LYS A O 1
ATOM 613 N N . HIS A 1 78 ? 9.977 28.571 -15.807 1.00 94.31 78 HIS A N 1
ATOM 614 C CA . HIS A 1 78 ? 9.014 28.103 -14.813 1.00 94.31 78 HIS A CA 1
ATOM 615 C C . HIS A 1 78 ? 9.293 26.670 -14.382 1.00 94.31 78 HIS A C 1
ATOM 617 O O . HIS A 1 78 ? 9.482 26.427 -13.195 1.00 94.31 78 HIS A O 1
ATOM 623 N N . PHE A 1 79 ? 9.439 25.733 -15.325 1.00 93.12 79 PHE A N 1
ATOM 624 C CA . PHE A 1 79 ? 9.713 24.338 -14.976 1.00 93.12 79 PHE A CA 1
ATOM 625 C C . PHE A 1 79 ? 11.002 24.185 -14.152 1.00 93.12 79 PHE A C 1
ATOM 627 O O . PHE A 1 79 ? 11.058 23.412 -13.192 1.00 93.12 79 PHE A O 1
ATOM 634 N N . ASN A 1 80 ? 12.036 24.969 -14.476 1.00 91.88 80 ASN A N 1
ATOM 635 C CA . ASN A 1 80 ? 13.271 24.967 -13.702 1.00 91.88 80 ASN A CA 1
ATOM 636 C C . ASN A 1 80 ? 13.088 25.548 -12.290 1.00 91.88 80 ASN A C 1
ATOM 638 O O . ASN A 1 80 ? 13.554 24.923 -11.340 1.00 91.88 80 ASN A O 1
ATOM 642 N N . SER A 1 81 ? 12.405 26.685 -12.118 1.00 92.00 81 SER A N 1
ATOM 643 C CA . SER A 1 81 ? 12.216 27.296 -10.791 1.00 92.00 81 SER A CA 1
ATOM 644 C C . SER A 1 81 ? 11.191 26.574 -9.911 1.00 92.00 81 SER A C 1
ATOM 646 O O . SER A 1 81 ? 11.419 26.419 -8.716 1.00 92.00 81 SER A O 1
ATOM 648 N N . ALA A 1 82 ? 10.072 26.130 -10.486 1.00 90.19 82 ALA A N 1
ATOM 649 C CA . ALA A 1 82 ? 8.926 25.591 -9.756 1.00 90.19 82 ALA A CA 1
ATOM 650 C C . ALA A 1 82 ? 9.031 24.081 -9.480 1.00 90.19 82 ALA A C 1
ATOM 652 O O . ALA A 1 82 ? 8.562 23.623 -8.440 1.00 90.19 82 ALA A O 1
ATOM 653 N N . TYR A 1 83 ? 9.672 23.313 -10.373 1.00 90.62 83 TYR A N 1
ATOM 654 C CA . TYR A 1 83 ? 9.765 21.851 -10.263 1.00 90.62 83 TYR A CA 1
ATOM 655 C C . TYR A 1 83 ? 11.202 21.380 -10.007 1.00 90.62 83 TYR A C 1
ATOM 657 O O . TYR A 1 83 ? 11.448 20.704 -9.010 1.00 90.62 83 TYR A O 1
ATOM 665 N N . MET A 1 84 ? 12.176 21.750 -10.851 1.00 89.25 84 MET A N 1
ATOM 666 C CA . MET A 1 84 ? 13.564 21.258 -10.709 1.00 89.25 84 MET A CA 1
ATOM 667 C C . MET A 1 84 ? 14.306 21.843 -9.500 1.00 89.25 84 MET A C 1
ATOM 669 O O . MET A 1 84 ? 15.117 21.150 -8.891 1.00 89.25 84 MET A O 1
ATOM 673 N N . GLN A 1 85 ? 14.031 23.099 -9.140 1.00 88.75 85 GLN A N 1
ATOM 674 C CA . GLN A 1 85 ? 14.624 23.789 -7.985 1.00 88.75 85 GLN A CA 1
ATOM 675 C C . GLN A 1 85 ? 13.726 23.746 -6.733 1.00 88.75 85 GLN A C 1
ATOM 677 O O . GLN A 1 85 ? 14.027 24.405 -5.738 1.00 88.75 85 GLN A O 1
ATOM 682 N N . SER A 1 86 ? 12.642 22.962 -6.760 1.00 87.56 86 SER A N 1
ATOM 683 C CA . SER A 1 86 ? 11.709 22.847 -5.637 1.00 87.56 86 SER A CA 1
ATOM 684 C C . SER A 1 86 ? 12.382 22.289 -4.368 1.00 87.56 86 SER A C 1
ATOM 686 O O . SER A 1 86 ? 13.018 21.230 -4.434 1.00 87.56 86 SER A O 1
ATOM 688 N N . PRO A 1 87 ? 12.163 22.898 -3.183 1.00 86.44 87 PRO A N 1
ATOM 689 C CA . PRO A 1 87 ? 12.579 22.337 -1.894 1.00 86.44 87 PRO A CA 1
ATOM 690 C C . PRO A 1 87 ? 12.016 20.937 -1.599 1.00 86.44 87 PRO A C 1
ATOM 692 O O . PRO A 1 87 ? 12.576 20.217 -0.774 1.00 86.44 87 PRO A O 1
ATOM 695 N N . CYS A 1 88 ? 10.918 20.546 -2.256 1.00 82.50 88 CYS A N 1
ATOM 696 C CA . CYS A 1 88 ? 10.265 19.243 -2.111 1.00 82.50 88 CYS A CA 1
ATOM 697 C C . CYS A 1 88 ? 10.261 18.409 -3.408 1.00 82.50 88 CYS A C 1
ATOM 699 O O . CYS A 1 88 ? 9.358 17.595 -3.622 1.00 82.50 88 CYS A O 1
ATOM 701 N N . PHE A 1 89 ? 11.287 18.580 -4.255 1.00 82.19 89 PHE A N 1
ATOM 702 C CA . PHE A 1 89 ? 11.545 17.739 -5.431 1.00 82.19 89 PHE A CA 1
ATOM 703 C C . PHE A 1 89 ? 11.319 16.237 -5.122 1.00 82.19 89 PHE A C 1
ATOM 705 O O . PHE A 1 89 ? 11.853 15.734 -4.128 1.00 82.19 89 PHE A O 1
ATOM 712 N N . PRO A 1 90 ? 10.561 15.489 -5.950 1.00 83.69 90 PRO A N 1
ATOM 713 C CA . PRO A 1 90 ? 10.129 15.821 -7.315 1.00 83.69 90 PRO A CA 1
ATOM 714 C C . PRO A 1 90 ? 8.818 16.625 -7.429 1.00 83.69 90 PRO A C 1
ATOM 716 O O . PRO A 1 90 ? 8.310 16.774 -8.537 1.00 83.69 90 PRO A O 1
ATOM 719 N N . LEU A 1 91 ? 8.241 17.113 -6.326 1.00 86.44 91 LEU A N 1
ATOM 720 C CA . LEU A 1 91 ? 6.982 17.873 -6.328 1.00 86.44 91 LEU A CA 1
ATOM 721 C C . LEU A 1 91 ? 7.229 19.390 -6.216 1.00 86.44 91 LEU A C 1
ATOM 723 O O . LEU A 1 91 ? 8.189 19.782 -5.550 1.00 86.44 91 LEU A O 1
ATOM 727 N N . PRO A 1 92 ? 6.373 20.250 -6.800 1.00 87.75 92 PRO A N 1
ATOM 728 C CA . PRO A 1 92 ? 6.428 21.700 -6.597 1.00 87.75 92 PRO A CA 1
ATOM 729 C C . PRO A 1 92 ? 6.012 22.102 -5.171 1.00 87.75 92 PRO A C 1
ATOM 731 O O . PRO A 1 92 ? 5.272 21.374 -4.504 1.00 87.75 92 PRO A O 1
ATOM 734 N N . ASP A 1 93 ? 6.454 23.276 -4.705 1.00 86.25 93 ASP A N 1
ATOM 735 C CA . ASP A 1 93 ? 6.111 23.779 -3.366 1.00 86.25 93 ASP A CA 1
ATOM 736 C C . ASP A 1 93 ? 4.698 24.389 -3.301 1.00 86.25 93 ASP A C 1
ATOM 738 O O . ASP A 1 93 ? 4.467 25.578 -3.537 1.00 86.25 93 ASP A O 1
ATOM 742 N N . LEU A 1 94 ? 3.742 23.549 -2.904 1.00 84.75 94 LEU A N 1
ATOM 743 C CA . LEU A 1 94 ? 2.344 23.920 -2.678 1.00 84.75 94 LEU A CA 1
ATOM 744 C C . LEU A 1 94 ? 2.075 24.491 -1.269 1.00 84.75 94 LEU A C 1
ATOM 746 O O . LEU A 1 94 ? 0.916 24.697 -0.907 1.00 84.75 94 LEU A O 1
ATOM 750 N N . SER A 1 95 ? 3.095 24.769 -0.445 1.00 80.44 95 SER A N 1
ATOM 751 C CA . SER A 1 95 ? 2.917 25.274 0.934 1.00 80.44 95 SER A CA 1
ATOM 752 C C . SER A 1 95 ? 2.059 26.541 1.027 1.00 80.44 95 SER A C 1
ATOM 754 O O . SER A 1 95 ? 1.356 26.749 2.016 1.00 80.44 95 SER A O 1
ATOM 756 N N . HIS A 1 96 ? 2.067 27.364 -0.023 1.00 75.62 96 HIS A N 1
ATOM 757 C CA . HIS A 1 96 ? 1.298 28.600 -0.109 1.00 75.62 96 HIS A CA 1
ATOM 758 C C . HIS A 1 96 ? -0.155 28.417 -0.595 1.00 75.62 96 HIS A C 1
ATOM 760 O O . HIS A 1 96 ? -0.932 29.369 -0.485 1.00 75.62 96 HIS A O 1
ATOM 766 N N . THR A 1 97 ? -0.548 27.235 -1.089 1.00 73.88 97 THR A N 1
ATOM 767 C CA . THR A 1 97 ? -1.925 26.908 -1.526 1.00 73.88 97 THR A CA 1
ATOM 768 C C . THR A 1 97 ? -2.602 25.831 -0.671 1.00 73.88 97 THR A C 1
ATOM 770 O O . THR A 1 97 ? -3.832 25.810 -0.584 1.00 73.88 97 THR A O 1
ATOM 773 N N . ILE A 1 98 ? -1.838 24.985 0.031 1.00 65.88 98 ILE A N 1
ATOM 774 C CA . ILE A 1 98 ? -2.363 23.954 0.942 1.00 65.88 98 ILE A CA 1
ATOM 775 C C . ILE A 1 98 ? -3.328 24.558 1.977 1.00 65.88 98 ILE A C 1
ATOM 777 O O . ILE A 1 98 ? -2.984 25.450 2.750 1.00 65.88 98 ILE A O 1
ATOM 781 N N . GLY A 1 99 ? -4.552 24.022 2.009 1.00 66.50 99 GLY A N 1
ATOM 782 C CA . GLY A 1 99 ? -5.595 24.399 2.967 1.00 66.50 99 GLY A CA 1
ATOM 783 C C . GLY A 1 99 ? -6.408 25.648 2.609 1.00 66.50 99 GLY A C 1
ATOM 784 O O . GLY A 1 99 ? -7.351 25.951 3.338 1.00 66.50 99 GLY A O 1
ATOM 785 N N . LYS A 1 100 ? -6.095 26.347 1.509 1.00 73.88 100 LYS A N 1
ATOM 786 C CA . LYS A 1 100 ? -6.894 27.483 1.023 1.00 73.88 100 LYS A CA 1
ATOM 787 C C . LYS A 1 100 ? -8.116 27.023 0.231 1.00 73.88 100 LYS A C 1
ATOM 789 O O . LYS A 1 100 ? -8.094 26.011 -0.467 1.00 73.88 100 LYS A O 1
ATOM 794 N N . SER A 1 101 ? -9.184 27.801 0.328 1.00 73.44 101 SER A N 1
ATOM 795 C CA . SER A 1 101 ? -10.377 27.686 -0.508 1.00 73.44 101 SER A CA 1
ATOM 796 C C . SER A 1 101 ? -10.142 28.251 -1.914 1.00 73.44 101 SER A C 1
ATOM 798 O O . SER A 1 101 ? -9.260 29.085 -2.128 1.00 73.44 101 SER A O 1
ATOM 800 N N . LYS A 1 102 ? -10.978 27.845 -2.881 1.00 68.88 102 LYS A N 1
ATOM 801 C CA . LYS A 1 102 ? -10.954 28.396 -4.247 1.00 68.88 102 LYS A CA 1
ATOM 802 C C . LYS A 1 102 ? -11.061 29.927 -4.252 1.00 68.88 102 LYS A C 1
ATOM 804 O O . LYS A 1 102 ? -10.355 30.579 -5.015 1.00 68.88 102 LYS A O 1
ATOM 809 N N . ASP A 1 103 ? -11.912 30.495 -3.401 1.00 77.25 103 ASP A N 1
ATOM 810 C CA . ASP A 1 103 ? -12.132 31.943 -3.348 1.00 77.25 103 ASP A CA 1
ATOM 811 C C . ASP A 1 103 ? -10.906 32.699 -2.809 1.00 77.25 103 ASP A C 1
ATOM 813 O O . ASP A 1 103 ? -10.619 33.803 -3.267 1.00 77.25 103 ASP A O 1
ATOM 817 N N . GLU A 1 104 ? -10.129 32.092 -1.905 1.00 78.81 104 GLU A N 1
ATOM 818 C CA . GLU A 1 104 ? -8.850 32.643 -1.434 1.00 78.81 104 GLU A CA 1
ATOM 819 C C . GLU A 1 104 ? -7.759 32.577 -2.515 1.00 78.81 104 GLU A C 1
ATOM 821 O O . GLU A 1 104 ? -6.992 33.530 -2.660 1.00 78.81 104 GLU A O 1
ATOM 826 N N . LEU A 1 105 ? -7.713 31.508 -3.321 1.00 71.81 105 LEU A N 1
ATOM 827 C CA . LEU A 1 105 ? -6.805 31.421 -4.476 1.00 71.81 105 LEU A CA 1
ATOM 828 C C . LEU A 1 105 ? -7.174 32.463 -5.551 1.00 71.81 105 LEU A C 1
ATOM 830 O O . LEU A 1 105 ? -6.316 33.218 -6.002 1.00 71.81 105 LEU A O 1
ATOM 834 N N . LEU A 1 106 ? -8.465 32.593 -5.879 1.00 70.94 106 LEU A N 1
ATOM 835 C CA . LEU A 1 106 ? -8.982 33.610 -6.807 1.00 70.94 106 LEU A CA 1
ATOM 836 C C . LEU A 1 106 ? -8.868 35.054 -6.290 1.00 70.94 106 LEU A C 1
ATOM 838 O O . LEU A 1 106 ? -8.978 35.993 -7.084 1.00 70.94 106 LEU A O 1
ATOM 842 N N . ALA A 1 107 ? -8.700 35.260 -4.982 1.00 75.38 107 ALA A N 1
ATOM 843 C CA . ALA A 1 107 ? -8.359 36.563 -4.423 1.00 75.38 107 ALA A CA 1
ATOM 844 C C . ALA A 1 107 ? -6.881 36.891 -4.683 1.00 75.38 107 ALA A C 1
ATOM 846 O O . ALA A 1 107 ? -6.582 37.971 -5.186 1.00 75.38 107 ALA A O 1
ATOM 847 N N . MET A 1 108 ? -5.973 35.939 -4.433 1.00 69.12 108 MET A N 1
ATOM 848 C CA . MET A 1 108 ? -4.529 36.124 -4.632 1.00 69.12 108 MET A CA 1
ATOM 849 C C . MET A 1 108 ? -4.150 36.460 -6.082 1.00 69.12 108 MET A C 1
ATOM 851 O O . MET A 1 108 ? -3.267 37.286 -6.299 1.00 69.12 108 MET A O 1
ATOM 855 N N . SER A 1 109 ? -4.833 35.888 -7.079 1.00 62.50 109 SER A N 1
ATOM 856 C CA . SER A 1 109 ? -4.554 36.167 -8.499 1.00 62.50 109 SER A CA 1
ATOM 857 C C . SER A 1 109 ? -4.937 37.587 -8.965 1.00 62.50 109 SER A C 1
ATOM 859 O O . SER A 1 109 ? -4.615 37.960 -10.091 1.00 62.50 109 SER A O 1
ATOM 861 N N . LYS A 1 110 ? -5.638 38.399 -8.154 1.00 54.81 110 LYS A N 1
ATOM 862 C CA . LYS A 1 110 ? -6.161 39.716 -8.589 1.00 54.81 110 LYS A CA 1
ATOM 863 C C . LYS A 1 110 ? -5.222 40.895 -8.336 1.00 54.81 110 LYS A C 1
ATOM 865 O O . LYS A 1 110 ? -5.326 41.899 -9.041 1.00 54.81 110 LYS A O 1
ATOM 870 N N . ASP A 1 111 ? -4.275 40.773 -7.410 1.00 48.06 111 ASP A N 1
ATOM 871 C CA . ASP A 1 111 ? -3.456 41.899 -6.931 1.00 48.06 111 ASP A CA 1
ATOM 872 C C . ASP A 1 111 ? -2.325 42.341 -7.893 1.00 48.06 111 ASP A C 1
ATOM 874 O O . ASP A 1 111 ? -1.507 43.188 -7.542 1.00 48.06 111 ASP A O 1
ATOM 878 N N . SER A 1 112 ? -2.259 41.804 -9.121 1.00 42.62 112 SER A N 1
ATOM 879 C CA . SER A 1 112 ? -1.235 42.152 -10.134 1.00 42.62 112 SER A CA 1
ATOM 880 C C . SER A 1 112 ? -1.776 42.674 -11.478 1.00 42.62 112 SER A C 1
ATOM 882 O O . SER A 1 112 ? -0.995 42.962 -12.384 1.00 42.62 112 SER A O 1
ATOM 884 N N . ALA A 1 113 ? -3.092 42.852 -11.635 1.00 34.41 113 ALA A N 1
ATOM 885 C CA . ALA A 1 113 ? -3.709 43.243 -12.910 1.00 34.41 113 ALA A CA 1
ATOM 886 C C . ALA A 1 113 ? -3.605 44.758 -13.225 1.00 34.41 113 ALA A C 1
ATOM 888 O O . ALA A 1 113 ? -4.602 45.487 -13.241 1.00 34.41 113 ALA A O 1
ATOM 889 N N . VAL A 1 114 ? -2.397 45.262 -13.510 1.00 31.84 114 VAL A N 1
ATOM 890 C CA . VAL A 1 114 ? -2.189 46.672 -13.898 1.00 31.84 114 VAL A CA 1
ATOM 891 C C . VAL A 1 114 ? -2.624 46.925 -15.350 1.00 31.84 114 VAL A C 1
ATOM 893 O O . VAL A 1 114 ? -1.841 46.805 -16.284 1.00 31.84 114 VAL A O 1
ATOM 896 N N . LYS A 1 115 ? -3.881 47.363 -15.502 1.00 27.33 115 LYS A N 1
ATOM 897 C CA . LYS A 1 115 ? -4.443 48.097 -16.656 1.00 27.33 115 LYS A CA 1
ATOM 898 C C . LYS A 1 115 ? -4.234 47.489 -18.054 1.00 27.33 115 LYS A C 1
ATOM 900 O O . LYS A 1 115 ? -3.380 47.924 -18.820 1.00 27.33 115 LYS A O 1
ATOM 905 N N . THR A 1 116 ? -5.164 46.624 -18.456 1.00 26.94 116 THR A N 1
ATOM 906 C CA . THR A 1 116 ? -5.547 46.496 -19.875 1.00 26.94 116 THR A CA 1
ATOM 907 C C . THR A 1 116 ? -6.826 47.303 -20.106 1.00 26.94 116 THR A C 1
ATOM 909 O O . THR A 1 116 ? -7.848 47.000 -19.494 1.00 26.94 116 THR A O 1
ATOM 912 N N . GLU A 1 117 ? -6.791 48.328 -20.961 1.00 29.14 117 GLU A N 1
ATOM 913 C CA . GLU A 1 117 ? -7.992 49.074 -21.371 1.00 29.14 117 GLU A CA 1
ATOM 914 C C . GLU A 1 117 ? -8.500 48.554 -22.729 1.00 29.14 117 GLU A C 1
ATOM 916 O O . GLU A 1 117 ? -7.733 48.400 -23.677 1.00 29.14 117 GLU A O 1
ATOM 921 N N . ILE A 1 118 ? -9.801 48.259 -22.807 1.00 31.14 118 ILE A N 1
ATOM 922 C CA . ILE A 1 118 ? -10.483 47.646 -23.961 1.00 31.14 118 ILE A CA 1
ATOM 923 C C . ILE A 1 118 ? -11.536 48.631 -24.491 1.00 31.14 118 ILE A C 1
ATOM 925 O O . ILE A 1 118 ? -12.298 49.164 -23.681 1.00 31.14 118 ILE A O 1
ATOM 929 N N . PRO A 1 119 ? -11.681 48.804 -25.820 1.00 28.08 119 PRO A N 1
ATOM 930 C CA . PRO A 1 119 ? -12.944 49.303 -26.368 1.00 28.08 119 PRO A CA 1
ATOM 931 C C . PRO A 1 119 ? -13.528 48.467 -27.528 1.00 28.08 119 PRO A C 1
ATOM 933 O O . PRO A 1 119 ? -13.061 48.500 -28.660 1.00 28.08 119 PRO A O 1
ATOM 936 N N . ALA A 1 120 ? -14.647 47.809 -27.212 1.00 31.16 120 ALA A N 1
ATOM 937 C CA . ALA A 1 120 ? -15.901 47.768 -27.981 1.00 31.16 120 ALA A CA 1
ATOM 938 C C . ALA A 1 120 ? -15.929 47.386 -29.489 1.00 31.16 120 ALA A C 1
ATOM 940 O O . ALA A 1 120 ? -15.724 48.186 -30.397 1.00 31.16 120 ALA A O 1
ATOM 941 N N . PHE A 1 121 ? -16.438 46.172 -29.709 1.00 26.62 121 PHE A N 1
ATOM 942 C CA . PHE A 1 121 ? -17.102 45.628 -30.904 1.00 26.62 121 PHE A CA 1
ATOM 943 C C . PHE A 1 121 ? -18.130 46.561 -31.596 1.00 26.62 121 PHE A C 1
ATOM 945 O O . PHE A 1 121 ? -19.087 47.001 -30.961 1.00 26.62 121 PHE A O 1
ATOM 952 N N . VAL A 1 122 ? -18.027 46.722 -32.928 1.00 29.72 122 VAL A N 1
ATOM 953 C CA . VAL A 1 122 ? -19.130 47.067 -33.865 1.00 29.72 122 VAL A CA 1
ATOM 954 C C . VAL A 1 122 ? -18.942 46.253 -35.167 1.00 29.72 122 VAL A C 1
ATOM 956 O O . VAL A 1 122 ? -17.844 45.778 -35.446 1.00 29.72 122 VAL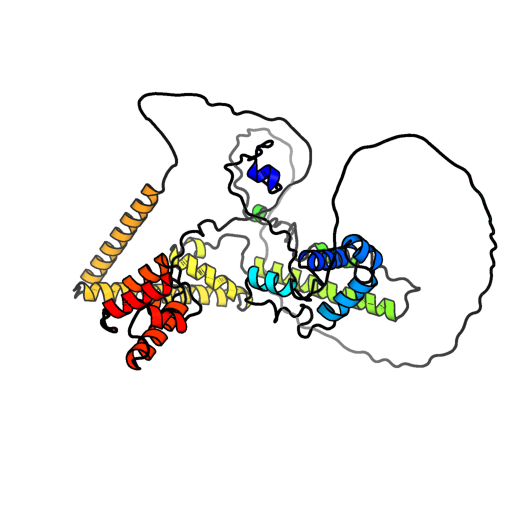 A O 1
ATOM 959 N N . ARG A 1 123 ? -20.014 46.014 -35.940 1.00 23.92 123 ARG A N 1
ATOM 960 C CA . ARG A 1 123 ? -20.112 44.958 -36.973 1.00 23.92 123 ARG A CA 1
ATOM 961 C C . ARG A 1 123 ? -20.486 45.498 -38.370 1.00 23.92 123 ARG A C 1
ATOM 963 O O . ARG A 1 123 ? -21.228 46.470 -38.455 1.00 23.92 123 ARG A O 1
ATOM 970 N N . LEU A 1 124 ? -20.129 44.721 -39.407 1.00 26.86 124 LEU A N 1
ATOM 971 C CA . LEU A 1 124 ? -20.563 44.746 -40.829 1.00 26.86 124 LEU A CA 1
ATOM 972 C C . LEU A 1 124 ? -19.632 45.450 -41.848 1.00 26.86 124 LEU A C 1
ATOM 974 O O . LEU A 1 124 ? -18.790 46.270 -41.506 1.00 26.86 124 LEU A O 1
ATOM 978 N N . SER A 1 125 ? -19.749 45.010 -43.107 1.00 25.91 125 SER A N 1
ATOM 979 C CA . SER A 1 125 ? -18.810 45.151 -44.250 1.00 25.91 125 SER A CA 1
ATOM 980 C C . SER A 1 125 ? -19.628 45.395 -45.548 1.00 25.91 125 SER A C 1
ATOM 982 O O . SER A 1 125 ? -20.835 45.614 -45.414 1.00 25.91 125 SER A O 1
ATOM 984 N N . PRO A 1 126 ? -19.128 45.210 -46.799 1.00 33.03 126 PRO A N 1
ATOM 985 C CA . PRO A 1 126 ? -17.762 45.282 -47.376 1.00 33.03 126 PRO A CA 1
ATOM 986 C C . PRO A 1 126 ? -17.685 46.157 -48.672 1.00 33.03 126 PRO A C 1
ATOM 988 O O . PRO A 1 126 ? -18.734 46.536 -49.189 1.00 33.03 126 PRO A O 1
ATOM 991 N N . LYS A 1 127 ? -16.485 46.377 -49.267 1.00 32.12 127 LYS A N 1
ATOM 992 C CA . LYS A 1 127 ? -16.236 46.387 -50.747 1.00 32.12 127 LYS A CA 1
ATOM 993 C C . LYS A 1 127 ? -14.764 46.643 -51.175 1.00 32.12 127 LYS A C 1
ATOM 995 O O . LYS A 1 127 ? -14.076 47.405 -50.513 1.00 32.12 127 LYS A O 1
ATOM 1000 N N . GLU A 1 128 ? -14.369 45.985 -52.280 1.00 29.47 128 GLU A N 1
ATOM 1001 C CA . GLU A 1 128 ? -13.381 46.320 -53.354 1.00 29.47 128 GLU A CA 1
ATOM 1002 C C . GLU A 1 128 ? -12.069 47.091 -53.009 1.00 29.47 128 GLU A C 1
ATOM 1004 O O . GLU A 1 128 ? -12.123 48.233 -52.573 1.00 29.47 128 GLU A O 1
ATOM 1009 N N . GLU A 1 129 ? -10.858 46.494 -53.053 1.00 28.80 129 GLU A N 1
ATOM 1010 C CA . GLU A 1 129 ? -9.943 46.133 -54.192 1.00 28.80 129 GLU A CA 1
ATOM 1011 C C . GLU A 1 129 ? -8.748 47.135 -54.340 1.00 28.80 129 GLU A C 1
ATOM 1013 O O . GLU A 1 129 ? -8.979 48.316 -54.556 1.00 28.80 129 GLU A O 1
ATOM 1018 N N . LEU A 1 130 ? -7.485 46.797 -53.978 1.00 29.91 130 LEU A N 1
ATOM 1019 C CA . LEU A 1 130 ? -6.380 46.115 -54.734 1.00 29.91 130 LEU A CA 1
ATOM 1020 C C . LEU A 1 130 ? -5.547 47.050 -55.688 1.00 29.91 130 LEU A C 1
ATOM 1022 O O . LEU A 1 130 ? -6.092 48.045 -56.148 1.00 29.91 130 LEU A O 1
ATOM 1026 N N . PRO A 1 131 ? -4.293 46.724 -56.124 1.00 34.03 131 PRO A N 1
ATOM 1027 C CA . PRO A 1 131 ? -3.076 46.293 -55.385 1.00 34.03 131 PRO A CA 1
ATOM 1028 C C . PRO A 1 131 ? -1.740 46.944 -55.927 1.00 34.03 131 PRO A C 1
ATOM 1030 O O . PRO A 1 131 ? -1.785 48.032 -56.487 1.00 34.03 131 PRO A O 1
ATOM 1033 N N . VAL A 1 132 ? -0.584 46.232 -55.845 1.00 27.69 132 VAL A N 1
ATOM 1034 C CA . VAL A 1 132 ? 0.761 46.462 -56.493 1.00 27.69 132 VAL A CA 1
ATOM 1035 C C . VAL A 1 132 ? 1.732 47.445 -55.782 1.00 27.69 132 VAL A C 1
ATOM 1037 O O . VAL A 1 132 ? 1.282 48.511 -55.387 1.00 27.69 132 VAL A O 1
ATOM 1040 N N . SER A 1 133 ? 3.074 47.290 -55.646 1.00 32.78 133 SER A N 1
ATOM 1041 C CA . SER A 1 133 ? 4.120 46.209 -55.519 1.00 32.78 133 SER A CA 1
ATOM 1042 C C . SER A 1 133 ? 5.479 46.937 -55.162 1.00 32.78 133 SER A C 1
ATOM 1044 O O . SER A 1 133 ? 5.388 48.084 -54.738 1.00 32.78 133 SER A O 1
ATOM 1046 N N . ALA A 1 134 ? 6.754 46.480 -55.243 1.00 35.34 134 ALA A N 1
ATOM 1047 C CA . ALA A 1 134 ? 7.474 45.275 -55.720 1.00 35.34 134 ALA A CA 1
ATOM 1048 C C . ALA A 1 134 ? 8.934 45.185 -55.149 1.00 35.34 134 ALA A C 1
ATOM 1050 O O . ALA A 1 134 ? 9.535 46.226 -54.911 1.00 35.34 134 ALA A O 1
ATOM 1051 N N . GLU A 1 135 ? 9.523 43.970 -55.090 1.00 28.80 135 GLU A N 1
ATOM 1052 C CA . GLU A 1 135 ? 10.988 43.644 -55.034 1.00 28.80 135 GLU A CA 1
ATOM 1053 C C . GLU A 1 135 ? 11.821 44.139 -53.801 1.00 28.80 135 GLU A C 1
ATOM 1055 O O . GLU A 1 135 ? 11.322 44.908 -52.991 1.00 28.80 135 GLU A O 1
ATOM 1060 N N . ILE A 1 136 ? 13.041 43.659 -53.462 1.00 35.19 136 ILE A N 1
ATOM 1061 C CA . ILE A 1 136 ? 14.190 43.066 -54.208 1.00 35.19 136 ILE A CA 1
ATOM 1062 C C . ILE A 1 136 ? 14.778 41.787 -53.528 1.00 35.19 136 ILE A C 1
ATOM 1064 O O . ILE A 1 136 ? 14.539 41.519 -52.355 1.00 35.19 136 ILE A O 1
ATOM 1068 N N . LYS A 1 137 ? 15.533 40.981 -54.301 1.00 30.08 137 LYS A N 1
ATOM 1069 C CA . LYS A 1 137 ? 16.150 39.660 -53.991 1.00 30.08 137 LYS A CA 1
ATOM 1070 C C . LYS A 1 137 ? 17.587 39.760 -53.419 1.00 30.08 137 LYS A C 1
ATOM 1072 O O . LYS A 1 137 ? 18.241 40.764 -53.679 1.00 30.08 137 LYS A O 1
ATOM 1077 N N . HIS A 1 138 ? 18.135 38.682 -52.824 1.00 33.97 138 HIS A N 1
ATOM 1078 C CA . HIS A 1 138 ? 19.227 37.860 -53.425 1.00 33.97 138 HIS A CA 1
ATOM 1079 C C . HIS A 1 138 ? 19.719 36.675 -52.548 1.00 33.97 138 HIS A C 1
ATOM 1081 O O . HIS A 1 138 ? 19.520 36.655 -51.338 1.00 33.97 138 HIS A O 1
ATOM 1087 N N . GLU A 1 139 ? 20.360 35.686 -53.190 1.00 26.12 139 GLU A N 1
ATOM 1088 C CA . GLU A 1 139 ? 20.911 34.430 -52.629 1.00 26.12 139 GLU A CA 1
ATOM 1089 C C . GLU A 1 139 ? 22.459 34.423 -52.581 1.00 26.12 139 GLU A C 1
ATOM 1091 O O . GLU A 1 139 ? 23.074 35.183 -53.328 1.00 26.12 139 GLU A O 1
ATOM 1096 N N . ALA A 1 140 ? 23.081 33.489 -51.830 1.00 33.03 140 ALA A N 1
ATOM 1097 C CA . ALA A 1 140 ? 24.327 32.766 -52.198 1.00 33.03 140 ALA A CA 1
ATOM 1098 C C . ALA A 1 140 ? 24.689 31.645 -51.179 1.00 33.03 140 ALA A C 1
ATOM 1100 O O . ALA A 1 140 ? 24.143 31.611 -50.079 1.00 33.03 140 ALA A O 1
ATOM 1101 N N . SER A 1 141 ? 25.617 30.730 -51.523 1.00 28.52 141 SER A N 1
ATOM 1102 C CA . SER A 1 141 ? 26.003 29.555 -50.703 1.00 28.52 141 SER A CA 1
ATOM 1103 C C . SER A 1 141 ? 27.506 29.188 -50.783 1.00 28.52 141 SER A C 1
ATOM 1105 O O . SER A 1 141 ? 28.122 29.344 -51.836 1.00 28.52 141 SER A O 1
ATOM 1107 N N . GLY A 1 142 ? 28.068 28.642 -49.690 1.00 32.34 142 GLY A N 1
ATOM 1108 C CA . GLY A 1 142 ? 29.392 27.986 -49.561 1.00 32.34 142 GLY A CA 1
ATOM 1109 C C . GLY A 1 142 ? 29.468 27.246 -48.197 1.00 32.34 142 GLY A C 1
ATOM 1110 O O . GLY A 1 142 ? 28.935 27.799 -47.242 1.00 32.34 142 GLY A O 1
ATOM 1111 N N . LYS A 1 143 ? 29.940 26.000 -47.959 1.00 27.52 143 LYS A N 1
ATOM 1112 C CA . LYS A 1 143 ? 31.052 25.144 -48.472 1.00 27.52 143 LYS A CA 1
ATOM 1113 C C . LYS A 1 143 ? 32.458 25.678 -48.095 1.00 27.52 143 LYS A C 1
ATOM 1115 O O . LYS A 1 143 ? 32.707 26.843 -48.368 1.00 27.52 143 LYS A O 1
ATOM 1120 N N . VAL A 1 144 ? 33.419 24.920 -47.517 1.00 28.44 144 VAL A N 1
ATOM 1121 C CA . VAL A 1 144 ? 33.569 23.463 -47.192 1.00 28.44 144 VAL A CA 1
ATOM 1122 C C . VAL A 1 144 ? 34.591 23.236 -46.023 1.00 28.44 144 VAL A C 1
ATOM 1124 O O . VAL A 1 144 ? 35.260 24.192 -45.646 1.00 28.44 144 VAL A O 1
ATOM 1127 N N . ASN A 1 145 ? 34.796 21.967 -45.597 1.00 30.78 145 ASN A N 1
ATOM 1128 C CA . ASN A 1 145 ? 35.941 21.360 -44.847 1.00 30.78 145 ASN A CA 1
ATOM 1129 C C . ASN A 1 145 ? 36.009 21.630 -43.319 1.00 30.78 145 ASN A C 1
ATOM 1131 O O . ASN A 1 145 ? 35.773 22.754 -42.895 1.00 30.78 145 ASN A O 1
ATOM 1135 N N . GLU A 1 146 ? 36.178 20.660 -42.399 1.00 28.17 146 GLU A N 1
ATOM 1136 C CA . GLU A 1 146 ? 37.078 19.475 -42.227 1.00 28.17 146 GLU A CA 1
ATOM 1137 C C . GLU A 1 146 ? 38.454 19.775 -41.589 1.00 28.17 146 GLU A C 1
ATOM 1139 O O . GLU A 1 146 ? 39.230 20.541 -42.155 1.00 28.17 146 GLU A O 1
ATOM 1144 N N . ILE A 1 147 ? 38.751 19.108 -40.452 1.00 35.16 147 ILE A N 1
ATOM 1145 C CA . ILE A 1 147 ? 40.004 18.393 -40.072 1.00 35.16 147 ILE A CA 1
ATOM 1146 C C . ILE A 1 147 ? 39.892 17.862 -38.615 1.00 35.16 147 ILE A C 1
ATOM 1148 O O . ILE A 1 147 ? 39.275 18.504 -37.767 1.00 35.16 147 ILE A O 1
ATOM 1152 N N . ASP A 1 148 ? 40.476 16.686 -38.343 1.00 29.56 148 ASP A N 1
ATOM 1153 C CA . ASP A 1 148 ? 40.284 15.848 -37.136 1.00 29.56 148 ASP A CA 1
ATOM 1154 C C . ASP A 1 148 ? 41.425 15.923 -36.063 1.00 29.56 148 ASP A C 1
ATOM 1156 O O . ASP A 1 148 ? 42.470 16.528 -36.321 1.00 29.56 148 ASP A O 1
ATOM 1160 N N . PRO A 1 149 ? 41.247 15.325 -34.851 1.00 42.12 149 PRO A N 1
ATOM 1161 C CA . PRO A 1 149 ? 42.218 15.264 -33.727 1.00 42.12 149 PRO A CA 1
ATOM 1162 C C . PRO A 1 149 ? 43.142 14.006 -33.861 1.00 42.12 149 PRO A C 1
ATOM 1164 O O . PRO A 1 149 ? 43.480 13.691 -35.003 1.00 42.12 149 PRO A O 1
ATOM 1167 N N . PRO A 1 150 ? 43.562 13.197 -32.839 1.00 41.00 150 PRO A N 1
ATOM 1168 C CA . PRO A 1 150 ? 43.701 13.312 -31.361 1.00 41.00 150 PRO A CA 1
ATOM 1169 C C . PRO A 1 150 ? 45.091 12.826 -30.830 1.00 41.00 150 PRO A C 1
ATOM 1171 O O . PRO A 1 150 ? 45.988 12.588 -31.629 1.00 41.00 150 PRO A O 1
ATOM 1174 N N . LEU A 1 151 ? 45.278 12.582 -29.509 1.00 33.56 151 LEU A N 1
ATOM 1175 C CA . LEU A 1 151 ? 46.245 11.578 -28.976 1.00 33.56 151 LEU A CA 1
ATOM 1176 C C . LEU A 1 151 ? 46.018 11.144 -27.494 1.00 33.56 151 LEU A C 1
ATOM 1178 O O . LEU A 1 151 ? 45.703 11.977 -26.656 1.00 33.56 151 LEU A O 1
ATOM 1182 N N . SER A 1 152 ? 46.284 9.848 -27.221 1.00 33.72 152 SER A N 1
ATOM 1183 C CA . SER A 1 152 ? 46.714 9.121 -25.981 1.00 33.72 152 SER A CA 1
ATOM 1184 C C . SER A 1 152 ? 46.157 9.480 -24.573 1.00 33.72 152 SER A C 1
ATOM 1186 O O . SER A 1 152 ? 46.202 10.634 -24.180 1.00 33.72 152 SER A O 1
ATOM 1188 N N . ALA A 1 153 ? 45.665 8.598 -23.675 1.00 30.75 153 ALA A N 1
ATOM 1189 C CA . ALA A 1 153 ? 45.776 7.143 -23.366 1.00 30.75 153 ALA A CA 1
ATOM 1190 C C . ALA A 1 153 ? 46.870 6.705 -22.349 1.00 30.75 153 ALA A C 1
ATOM 1192 O O . ALA A 1 153 ? 48.041 6.982 -22.588 1.00 30.75 153 ALA A O 1
ATOM 1193 N N . LEU A 1 154 ? 46.493 5.938 -21.292 1.00 34.00 154 LEU A N 1
ATOM 1194 C CA . LEU A 1 154 ? 47.249 4.807 -20.672 1.00 34.00 154 LEU A CA 1
ATOM 1195 C C . LEU A 1 154 ? 46.551 4.140 -19.441 1.00 34.00 154 LEU A C 1
ATOM 1197 O O . LEU A 1 154 ? 45.943 4.830 -18.638 1.00 34.00 154 LEU A O 1
ATOM 1201 N N . ALA A 1 155 ? 46.697 2.801 -19.330 1.00 32.41 155 ALA A N 1
ATOM 1202 C CA . ALA A 1 155 ? 46.563 1.824 -18.204 1.00 32.41 155 ALA A CA 1
ATOM 1203 C C . ALA A 1 155 ? 45.771 2.131 -16.888 1.00 32.41 155 ALA A C 1
ATOM 1205 O O . ALA A 1 155 ? 45.841 3.217 -16.339 1.00 32.41 155 ALA A O 1
ATOM 1206 N N . GLY A 1 156 ? 45.107 1.180 -16.198 1.00 29.45 156 GLY A N 1
ATOM 1207 C CA . GLY A 1 156 ? 44.825 -0.250 -16.454 1.00 29.45 156 GLY A CA 1
ATOM 1208 C C . GLY A 1 156 ? 45.471 -1.264 -15.475 1.00 29.45 156 GLY A C 1
ATOM 1209 O O . GLY A 1 156 ? 46.690 -1.346 -15.421 1.00 29.45 156 GLY A O 1
ATOM 1210 N N . VAL A 1 157 ? 44.674 -2.106 -14.780 1.00 31.97 157 VAL A N 1
ATOM 1211 C CA . VAL A 1 157 ? 45.056 -3.425 -14.185 1.00 31.97 157 VAL A CA 1
ATOM 1212 C C . VAL A 1 157 ? 43.794 -4.235 -13.789 1.00 31.97 157 VAL A C 1
ATOM 1214 O O . VAL A 1 157 ? 42.751 -3.655 -13.503 1.00 31.97 157 VAL A O 1
ATOM 1217 N N . LYS A 1 158 ? 43.864 -5.581 -13.781 1.00 25.42 158 LYS A N 1
ATOM 1218 C CA . LYS A 1 158 ? 42.761 -6.520 -13.440 1.00 25.42 158 LYS A CA 1
ATOM 1219 C C . LYS A 1 158 ? 43.151 -7.484 -12.305 1.00 25.42 158 LYS A C 1
ATOM 1221 O O . LYS A 1 158 ? 44.321 -7.844 -12.207 1.00 25.42 158 LYS A O 1
ATOM 1226 N N . LYS A 1 159 ? 42.169 -8.046 -11.578 1.00 32.31 159 LYS A N 1
ATOM 1227 C CA . LYS A 1 159 ? 42.258 -9.388 -10.943 1.00 32.31 159 LYS A CA 1
ATOM 1228 C C . LYS A 1 159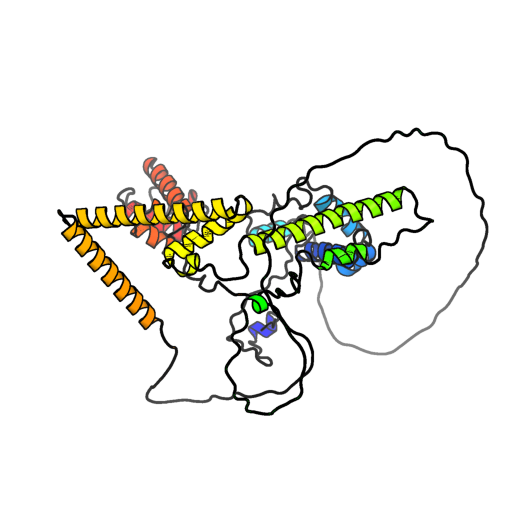 ? 40.873 -10.055 -10.791 1.00 32.31 159 LYS A C 1
ATOM 1230 O O . LYS A 1 159 ? 39.857 -9.389 -10.952 1.00 32.31 159 LYS A O 1
ATOM 1235 N N . LYS A 1 160 ? 40.843 -11.382 -10.587 1.00 25.66 160 LYS A N 1
ATOM 1236 C CA . LYS A 1 160 ? 39.659 -12.279 -10.656 1.00 25.66 160 LYS A CA 1
ATOM 1237 C C . LYS A 1 160 ? 39.651 -13.315 -9.514 1.00 25.66 160 LYS A C 1
ATOM 1239 O O . LYS A 1 160 ? 40.725 -13.698 -9.060 1.00 25.66 160 LYS A O 1
ATOM 1244 N N . GLY A 1 161 ? 38.468 -13.870 -9.210 1.00 31.25 161 GLY A N 1
ATOM 1245 C CA . GLY A 1 161 ? 38.251 -15.114 -8.438 1.00 31.25 161 GLY A CA 1
ATOM 1246 C C . GLY A 1 161 ? 37.466 -14.908 -7.127 1.00 31.25 161 GLY A C 1
ATOM 1247 O O . GLY A 1 161 ? 37.595 -13.849 -6.530 1.00 31.25 161 GLY A O 1
ATOM 1248 N N . ASN A 1 162 ? 36.653 -15.853 -6.627 1.00 27.89 162 ASN A N 1
ATOM 1249 C CA . ASN A 1 162 ? 36.168 -17.122 -7.207 1.00 27.89 162 ASN A CA 1
ATOM 1250 C C . ASN A 1 162 ? 34.813 -17.555 -6.556 1.00 27.89 162 ASN A C 1
ATOM 1252 O O . ASN A 1 162 ? 34.368 -16.932 -5.599 1.00 27.89 162 ASN A O 1
ATOM 1256 N N . VAL A 1 163 ? 34.161 -18.594 -7.092 1.00 30.08 163 VAL A N 1
ATOM 1257 C CA . VAL A 1 163 ? 32.846 -19.196 -6.699 1.00 30.08 163 VAL A CA 1
ATOM 1258 C C . VAL A 1 163 ? 33.031 -20.369 -5.671 1.00 30.08 163 VAL A C 1
ATOM 1260 O O . VAL A 1 163 ? 34.195 -20.570 -5.317 1.00 30.08 163 VAL A O 1
ATOM 1263 N N . PRO A 1 164 ? 32.047 -21.230 -5.230 1.00 33.62 164 PRO A N 1
ATOM 1264 C CA . PRO A 1 164 ? 30.556 -21.280 -5.350 1.00 33.62 164 PRO A CA 1
ATOM 1265 C C . PRO A 1 164 ? 29.712 -21.828 -4.127 1.00 33.62 164 PRO A C 1
ATOM 1267 O O . PRO A 1 164 ? 30.249 -22.282 -3.128 1.00 33.62 164 PRO A O 1
ATOM 1270 N N . GLN A 1 165 ? 28.376 -21.933 -4.327 1.00 27.61 165 GLN A N 1
ATOM 1271 C CA . GLN A 1 165 ? 27.431 -23.029 -3.927 1.00 27.61 165 GLN A CA 1
ATOM 1272 C C . GLN A 1 165 ? 26.972 -23.312 -2.465 1.00 27.61 165 GLN A C 1
ATOM 1274 O O . GLN A 1 165 ? 27.699 -23.908 -1.681 1.00 27.61 165 GLN A O 1
ATOM 1279 N N . ALA A 1 166 ? 25.655 -23.144 -2.231 1.00 33.41 166 ALA A N 1
ATOM 1280 C CA . ALA A 1 166 ? 24.663 -24.143 -1.742 1.00 33.41 166 ALA A CA 1
ATOM 1281 C C . ALA A 1 166 ? 23.249 -23.519 -1.926 1.00 33.41 166 ALA A C 1
ATOM 1283 O O . ALA A 1 166 ? 23.079 -22.358 -1.575 1.00 33.41 166 ALA A O 1
ATOM 1284 N N . LYS A 1 167 ? 22.255 -24.051 -2.660 1.00 29.72 167 LYS A N 1
ATOM 1285 C CA . LYS A 1 167 ? 21.522 -25.340 -2.626 1.00 29.72 167 LYS A CA 1
ATOM 1286 C C . LYS A 1 167 ? 20.679 -25.578 -1.364 1.00 29.72 167 LYS A C 1
ATOM 1288 O O . LYS A 1 167 ? 21.203 -26.096 -0.393 1.00 29.72 167 LYS A O 1
ATOM 1293 N N . ASP A 1 168 ? 19.367 -25.365 -1.495 1.00 33.91 168 ASP A N 1
ATOM 1294 C CA . ASP A 1 168 ? 18.357 -26.355 -1.095 1.00 33.91 168 ASP A CA 1
ATOM 1295 C C . ASP A 1 168 ? 17.067 -26.200 -1.928 1.00 33.91 168 ASP A C 1
ATOM 1297 O O . ASP A 1 168 ? 16.798 -25.123 -2.464 1.00 33.91 168 ASP A O 1
ATOM 1301 N N . ILE A 1 169 ? 16.312 -27.291 -2.112 1.00 29.97 169 ILE A N 1
ATOM 1302 C CA . ILE A 1 169 ? 15.082 -27.357 -2.929 1.00 29.97 169 ILE A CA 1
ATOM 1303 C C . ILE A 1 169 ? 14.081 -28.299 -2.249 1.00 29.97 169 ILE A C 1
ATOM 1305 O O . ILE A 1 169 ? 14.420 -29.444 -1.963 1.00 29.97 169 ILE A O 1
ATOM 1309 N N . ILE A 1 170 ? 12.824 -27.870 -2.104 1.00 35.03 170 ILE A N 1
ATOM 1310 C CA . ILE A 1 170 ? 11.692 -28.757 -1.789 1.00 35.03 170 ILE A CA 1
ATOM 1311 C C . ILE A 1 170 ? 10.731 -28.764 -2.981 1.00 35.03 170 ILE A C 1
ATOM 1313 O O . ILE A 1 170 ? 10.424 -27.720 -3.555 1.00 35.03 170 ILE A O 1
ATOM 1317 N N . LYS A 1 171 ? 10.295 -29.960 -3.386 1.00 27.89 171 LYS A N 1
ATOM 1318 C CA . LYS A 1 171 ? 9.540 -30.212 -4.619 1.00 27.89 171 LYS A CA 1
ATOM 1319 C C . LYS A 1 171 ? 8.556 -31.363 -4.387 1.00 27.89 171 LYS A C 1
ATOM 1321 O O . LYS A 1 171 ? 8.963 -32.401 -3.873 1.00 27.89 171 LYS A O 1
ATOM 1326 N N . LEU A 1 172 ? 7.293 -31.191 -4.780 1.00 35.19 172 LEU A N 1
ATOM 1327 C CA . LEU A 1 172 ? 6.264 -32.239 -4.747 1.00 35.19 172 LEU A CA 1
ATOM 1328 C C . LEU A 1 172 ? 5.265 -31.961 -5.895 1.00 35.19 172 LEU A C 1
ATOM 1330 O O . LEU A 1 172 ? 4.508 -31.003 -5.817 1.00 35.19 172 LEU A O 1
ATOM 1334 N N . GLU A 1 173 ? 5.395 -32.526 -7.100 1.00 33.72 173 GLU A N 1
ATOM 1335 C CA . GLU A 1 173 ? 5.297 -33.946 -7.526 1.00 33.72 173 GLU A CA 1
ATOM 1336 C C . GLU A 1 173 ? 3.847 -34.410 -7.818 1.00 33.72 173 GLU A C 1
ATOM 1338 O O . GLU A 1 173 ? 3.183 -35.066 -7.025 1.00 33.72 173 GLU A O 1
ATOM 1343 N N . ALA A 1 174 ? 3.395 -34.021 -9.016 1.00 30.20 174 ALA A N 1
ATOM 1344 C CA . ALA A 1 174 ? 2.567 -34.727 -10.007 1.00 30.20 174 ALA A CA 1
ATOM 1345 C C . ALA A 1 174 ? 1.773 -36.023 -9.685 1.00 30.20 174 ALA A C 1
ATOM 1347 O O . ALA A 1 174 ? 2.323 -37.041 -9.269 1.00 30.20 174 ALA A O 1
ATOM 1348 N N . ALA A 1 175 ? 0.536 -36.067 -10.209 1.00 34.88 175 ALA A N 1
ATOM 1349 C CA . ALA A 1 175 ? -0.142 -37.277 -10.707 1.00 34.88 175 ALA A CA 1
ATOM 1350 C C . ALA A 1 175 ? -1.277 -36.916 -11.705 1.00 34.88 175 ALA A C 1
ATOM 1352 O O . ALA A 1 175 ? -1.908 -35.881 -11.519 1.00 34.88 175 ALA A O 1
ATOM 1353 N N . LYS A 1 176 ? -1.654 -37.713 -12.725 1.00 32.00 176 LYS A N 1
ATOM 1354 C CA . LYS A 1 176 ? -0.918 -38.643 -13.626 1.00 32.00 176 LYS A CA 1
ATOM 1355 C C . LYS A 1 176 ? -1.846 -39.032 -14.816 1.00 32.00 176 LYS A C 1
ATOM 1357 O O . LYS A 1 176 ? -3.024 -38.710 -14.763 1.00 32.00 176 LYS A O 1
ATOM 1362 N N . GLN A 1 177 ? -1.325 -39.787 -15.802 1.00 36.38 177 GLN A N 1
ATOM 1363 C CA . GLN A 1 177 ? -2.042 -40.455 -16.930 1.00 36.38 177 GLN A CA 1
ATOM 1364 C C . GLN A 1 177 ? -2.590 -39.503 -18.036 1.00 36.38 177 GLN A C 1
ATOM 1366 O O . GLN A 1 177 ? -3.091 -38.432 -17.730 1.00 36.38 177 GLN A O 1
ATOM 1371 N N . GLN A 1 178 ? -2.327 -39.682 -19.348 1.00 33.22 178 GLN A N 1
ATOM 1372 C CA . GLN A 1 178 ? -2.502 -40.818 -20.299 1.00 33.22 178 GLN A CA 1
ATOM 1373 C C . GLN A 1 178 ? -3.966 -41.002 -20.769 1.00 33.22 178 GLN A C 1
ATOM 1375 O O . GLN A 1 178 ? -4.864 -40.924 -19.943 1.00 33.22 178 GLN A O 1
ATOM 1380 N N . SER A 1 179 ? -4.281 -41.276 -22.047 1.00 33.16 179 SER A N 1
ATOM 1381 C CA . SER A 1 179 ? -3.466 -41.324 -23.290 1.00 33.16 179 SER A CA 1
ATOM 1382 C C . SER A 1 179 ? -4.352 -41.354 -24.559 1.00 33.16 179 SER A C 1
ATOM 1384 O O . SER A 1 179 ? -5.519 -41.709 -24.476 1.00 33.16 179 SER A O 1
ATOM 1386 N N . ASP A 1 180 ? -3.757 -41.015 -25.709 1.00 33.31 180 ASP A N 1
ATOM 1387 C CA . ASP A 1 180 ? -4.104 -41.356 -27.108 1.00 33.31 180 ASP A CA 1
ATOM 1388 C C . ASP A 1 180 ? -5.558 -41.481 -27.639 1.00 33.31 180 ASP A C 1
ATOM 1390 O O . ASP A 1 180 ? -6.331 -42.364 -27.290 1.00 33.31 180 ASP A O 1
ATOM 1394 N N . ARG A 1 181 ? -5.815 -40.670 -28.682 1.00 29.28 181 ARG A N 1
ATOM 1395 C CA . ARG A 1 181 ? -6.418 -41.027 -29.991 1.00 29.28 181 ARG A CA 1
ATOM 1396 C C . ARG A 1 181 ? -7.451 -42.180 -30.053 1.00 29.28 181 ARG A C 1
ATOM 1398 O O . ARG A 1 181 ? -7.056 -43.337 -30.138 1.00 29.28 181 ARG A O 1
ATOM 1405 N N . SER A 1 182 ? -8.716 -41.856 -30.362 1.00 31.84 182 SER A N 1
ATOM 1406 C CA . SER A 1 182 ? -9.353 -42.334 -31.615 1.00 31.84 182 SER A CA 1
ATOM 1407 C C . SER A 1 182 ? -10.668 -41.609 -31.971 1.00 31.84 182 SER A C 1
ATOM 1409 O O . SER A 1 182 ? -11.242 -40.862 -31.185 1.00 31.84 182 SER A O 1
ATOM 1411 N N . VAL A 1 183 ? -11.106 -41.844 -33.205 1.00 33.47 183 VAL A N 1
ATOM 1412 C CA . VAL A 1 183 ? -12.253 -41.297 -33.938 1.00 33.47 183 VAL A CA 1
ATOM 1413 C C . VAL A 1 183 ? -13.615 -41.530 -33.257 1.00 33.47 183 VAL A C 1
ATOM 1415 O O . VAL A 1 183 ? -14.109 -42.647 -33.204 1.00 33.47 183 VAL A O 1
ATOM 1418 N N . GLY A 1 184 ? -14.264 -40.426 -32.878 1.00 32.62 184 GLY A N 1
ATOM 1419 C CA . GLY A 1 184 ? -15.584 -40.032 -33.397 1.00 32.62 184 GLY A CA 1
ATOM 1420 C C . GLY A 1 184 ? -16.824 -40.900 -33.135 1.00 32.62 184 GLY A C 1
ATOM 1421 O O . GLY A 1 184 ? -17.161 -41.759 -33.941 1.00 32.62 184 GLY A O 1
ATOM 1422 N N . GLU A 1 185 ? -17.651 -40.464 -32.180 1.00 36.59 185 GLU A N 1
ATOM 1423 C CA . GLU A 1 185 ? -19.104 -40.693 -32.204 1.00 36.59 185 GLU A CA 1
ATOM 1424 C C . GLU A 1 185 ? -19.870 -39.427 -31.761 1.00 36.59 185 GLU A C 1
ATOM 1426 O O . GLU A 1 185 ? -19.366 -38.617 -30.982 1.00 36.59 185 GLU A O 1
ATOM 1431 N N . LYS A 1 186 ? -21.079 -39.201 -32.297 1.00 33.59 186 LYS A N 1
ATOM 1432 C CA . LYS A 1 186 ? -21.885 -37.992 -32.029 1.00 33.59 186 LYS A CA 1
ATOM 1433 C C . LYS A 1 186 ? -22.982 -38.271 -31.001 1.00 33.59 186 LYS A C 1
ATOM 1435 O O . LYS A 1 186 ? -23.938 -38.970 -31.337 1.00 33.59 186 LYS A O 1
ATOM 1440 N N . LYS A 1 187 ? -22.985 -37.589 -29.845 1.00 30.69 187 LYS A N 1
ATOM 1441 C CA . LYS A 1 187 ? -24.242 -37.396 -29.094 1.00 30.69 187 LYS A CA 1
ATOM 1442 C C . LYS A 1 187 ? -24.326 -36.104 -28.266 1.00 30.69 187 LYS A C 1
ATOM 1444 O O . LYS A 1 187 ? -23.544 -35.883 -27.358 1.00 30.69 187 LYS A O 1
ATOM 1449 N N . LEU A 1 188 ? -25.349 -35.313 -28.610 1.00 28.70 188 LEU A N 1
ATOM 1450 C CA . LEU A 1 188 ? -26.071 -34.291 -27.831 1.00 28.70 188 LEU A CA 1
ATOM 1451 C C . LEU A 1 188 ? -25.295 -33.163 -27.110 1.00 28.70 188 LEU A C 1
ATOM 1453 O O . LEU A 1 188 ? -24.640 -33.346 -26.092 1.00 28.70 188 LEU A O 1
ATOM 1457 N N . ARG A 1 189 ? -25.549 -31.933 -27.579 1.00 30.36 189 ARG A N 1
ATOM 1458 C CA . ARG A 1 189 ? -25.473 -30.685 -26.799 1.00 30.36 189 ARG A CA 1
ATOM 1459 C C . ARG A 1 189 ? -26.790 -30.475 -26.041 1.00 30.36 189 ARG A C 1
ATOM 1461 O O . ARG A 1 189 ? -27.833 -30.705 -26.641 1.00 30.36 189 ARG A O 1
ATOM 1468 N N . LEU A 1 190 ? -26.738 -29.885 -24.846 1.00 31.84 190 LEU A N 1
ATOM 1469 C CA . LEU A 1 190 ? -27.676 -28.851 -24.363 1.00 31.84 190 LEU A CA 1
ATOM 1470 C C . LEU A 1 190 ? -26.914 -27.911 -23.385 1.00 31.84 190 LEU A C 1
ATOM 1472 O O . LEU A 1 190 ? -25.838 -28.303 -22.926 1.00 31.84 190 LEU A O 1
ATOM 1476 N N . PRO A 1 191 ? -27.366 -26.660 -23.143 1.00 30.97 191 PRO A N 1
ATOM 1477 C CA . PRO A 1 191 ? -26.530 -25.610 -22.547 1.00 30.97 191 PRO A CA 1
ATOM 1478 C C . PRO A 1 191 ? -26.893 -25.235 -21.095 1.00 30.97 191 PRO A C 1
ATOM 1480 O O . PRO A 1 191 ? -28.022 -25.424 -20.656 1.00 30.97 191 PRO A O 1
ATOM 1483 N N . GLY A 1 192 ? -25.941 -24.612 -20.396 1.00 29.98 192 GLY A N 1
ATOM 1484 C CA . GLY A 1 192 ? -26.109 -23.963 -19.090 1.00 29.98 192 GLY A CA 1
ATOM 1485 C C . GLY A 1 192 ? -25.044 -22.876 -18.900 1.00 29.98 192 GLY A C 1
ATOM 1486 O O . GLY A 1 192 ? -23.990 -22.934 -19.539 1.00 29.98 192 GLY A O 1
ATOM 1487 N N . GLU A 1 193 ? -25.341 -21.852 -18.102 1.00 32.75 193 GLU A N 1
ATOM 1488 C CA . GLU A 1 193 ? -24.569 -20.604 -18.044 1.00 32.75 193 GLU A CA 1
ATOM 1489 C C . GLU A 1 193 ? -23.105 -20.779 -17.615 1.00 32.75 193 GLU A C 1
ATOM 1491 O O . GLU A 1 193 ? -22.787 -21.404 -16.602 1.00 32.75 193 GLU A O 1
ATOM 1496 N N . LYS A 1 194 ? -22.201 -20.126 -18.357 1.00 32.03 194 LYS A N 1
ATOM 1497 C CA . LYS A 1 194 ? -20.855 -19.835 -17.864 1.00 32.03 194 LYS A CA 1
ATOM 1498 C C . LYS A 1 194 ? -20.960 -18.762 -16.780 1.00 32.03 194 LYS A C 1
ATOM 1500 O O . LYS A 1 194 ? -21.066 -17.581 -17.104 1.00 32.03 194 LYS A O 1
ATOM 1505 N N . VAL A 1 195 ? -20.859 -19.156 -15.514 1.00 37.22 195 VAL A N 1
ATOM 1506 C CA . VAL A 1 195 ? -20.351 -18.236 -14.487 1.00 37.22 195 VAL A CA 1
ATOM 1507 C C . VAL A 1 195 ? -18.939 -17.832 -14.935 1.00 37.22 195 VAL A C 1
ATOM 1509 O O . VAL A 1 195 ? -18.136 -18.742 -15.166 1.00 37.22 195 VAL A O 1
ATOM 1512 N N . PRO A 1 196 ? -18.625 -16.533 -15.113 1.00 44.53 196 PRO A N 1
ATOM 1513 C CA . PRO A 1 196 ? -17.269 -16.109 -15.444 1.00 44.53 196 PRO A CA 1
ATOM 1514 C C . PRO A 1 196 ? -16.313 -16.649 -14.389 1.00 44.53 196 PRO A C 1
ATOM 1516 O O . PRO A 1 196 ? -16.564 -16.501 -13.187 1.00 44.53 196 PRO A O 1
ATOM 1519 N N . LEU A 1 197 ? -15.242 -17.314 -14.820 1.00 56.28 197 LEU A N 1
ATOM 1520 C CA . LEU A 1 197 ? -14.257 -17.809 -13.868 1.00 56.28 197 LEU A CA 1
ATOM 1521 C C . LEU A 1 197 ? -13.655 -16.571 -13.194 1.00 56.28 197 LEU A C 1
ATOM 1523 O O . LEU A 1 197 ? -13.297 -15.629 -13.889 1.00 56.28 197 LEU A O 1
ATOM 1527 N N . VAL A 1 198 ? -13.552 -16.525 -11.861 1.00 56.19 198 VAL A N 1
ATOM 1528 C CA . VAL A 1 198 ? -13.133 -15.287 -11.158 1.00 56.19 198 VAL A CA 1
ATOM 1529 C C . VAL A 1 198 ? -11.779 -14.768 -11.671 1.00 56.19 198 VAL A C 1
ATOM 1531 O O . VAL A 1 198 ? -11.547 -13.567 -11.753 1.00 56.19 198 VAL A O 1
ATOM 1534 N N . THR A 1 199 ? -10.932 -15.685 -12.128 1.00 59.94 199 THR A N 1
ATOM 1535 C CA . THR A 1 199 ? -9.667 -15.450 -12.821 1.00 59.94 199 THR A CA 1
ATOM 1536 C C . THR A 1 199 ? -9.791 -14.575 -14.089 1.00 59.94 199 THR A C 1
ATOM 1538 O O . THR A 1 199 ? -8.910 -13.755 -14.339 1.00 59.94 199 THR A O 1
ATOM 1541 N N . GLU A 1 200 ? -10.894 -14.676 -14.844 1.00 61.47 200 GLU A N 1
ATOM 1542 C CA . GLU A 1 200 ? -11.218 -13.835 -16.015 1.00 61.47 200 GLU A CA 1
ATOM 1543 C C . GLU A 1 200 ? -11.550 -12.381 -15.615 1.00 61.47 200 GLU A C 1
ATOM 1545 O O . GLU A 1 200 ? -11.253 -11.464 -16.375 1.00 61.47 200 GLU A O 1
ATOM 1550 N N . LEU A 1 201 ? -12.101 -12.120 -14.415 1.00 64.94 201 LEU A N 1
ATOM 1551 C CA . LEU A 1 201 ? -12.359 -10.740 -13.948 1.00 64.94 201 LEU A CA 1
ATOM 1552 C C . LEU A 1 201 ? -11.069 -9.956 -13.655 1.00 64.94 201 LEU A C 1
ATOM 1554 O O . LEU A 1 201 ? -11.094 -8.724 -13.638 1.00 64.94 201 LEU A O 1
ATOM 1558 N N . TYR A 1 202 ? -9.967 -10.664 -13.406 1.00 70.50 202 TYR A N 1
ATOM 1559 C CA . TYR A 1 202 ? -8.648 -10.096 -13.128 1.00 70.50 202 TYR A CA 1
ATOM 1560 C C . TYR A 1 202 ? -7.681 -10.206 -14.316 1.00 70.50 202 TYR A C 1
ATOM 1562 O O . TYR A 1 202 ? -6.521 -9.828 -14.171 1.00 70.50 202 TYR A O 1
ATOM 1570 N N . GLY A 1 203 ? -8.126 -10.747 -15.459 1.00 80.44 203 GLY A N 1
ATOM 1571 C CA . GLY A 1 203 ? -7.265 -11.003 -16.617 1.00 80.44 203 GLY A CA 1
ATOM 1572 C C . GLY A 1 203 ? -6.061 -11.892 -16.286 1.00 80.44 203 GLY A C 1
ATOM 1573 O O . GLY A 1 203 ? -4.972 -11.644 -16.788 1.00 80.44 203 GLY A O 1
ATOM 1574 N N . TYR A 1 204 ? -6.192 -12.878 -15.389 1.00 84.88 204 TYR A N 1
ATOM 1575 C CA . TYR A 1 204 ? -5.074 -13.757 -15.021 1.00 84.88 204 TYR A CA 1
ATOM 1576 C C . TYR A 1 204 ? -5.155 -15.104 -15.747 1.00 84.88 204 TYR A C 1
ATOM 1578 O O . TYR A 1 204 ? -6.138 -15.843 -15.641 1.00 84.88 204 TYR A O 1
ATOM 1586 N N . ASN A 1 205 ? -4.094 -15.467 -16.463 1.00 82.56 205 ASN A N 1
ATOM 1587 C CA . ASN A 1 205 ? -4.051 -16.688 -17.251 1.00 82.56 205 ASN A CA 1
ATOM 1588 C C . ASN A 1 205 ? -3.440 -17.841 -16.443 1.00 82.56 205 ASN A C 1
ATOM 1590 O O . ASN A 1 205 ? -2.235 -18.089 -16.474 1.00 82.56 205 ASN A O 1
ATOM 1594 N N . LEU A 1 206 ? -4.299 -18.605 -15.761 1.00 80.19 206 LEU A N 1
ATOM 1595 C CA . LEU A 1 206 ? -3.910 -19.733 -14.901 1.00 80.19 206 LEU A CA 1
ATOM 1596 C C . LEU A 1 206 ? -3.056 -20.816 -15.601 1.00 80.19 206 LEU A C 1
ATOM 1598 O O . LEU A 1 206 ? -2.406 -21.598 -14.920 1.00 80.19 206 LEU A O 1
ATOM 1602 N N . LYS A 1 207 ? -3.043 -20.888 -16.942 1.00 81.38 207 LYS A N 1
ATOM 1603 C CA . LYS A 1 207 ? -2.208 -21.841 -17.702 1.00 81.38 207 LYS A CA 1
ATOM 1604 C C . LYS A 1 207 ? -0.815 -21.315 -18.063 1.00 81.38 207 LYS A C 1
ATOM 1606 O O . LYS A 1 207 ? -0.005 -22.092 -18.563 1.00 81.38 207 LYS A O 1
ATOM 1611 N N . ARG A 1 208 ? -0.567 -20.018 -17.877 1.00 85.62 208 ARG A N 1
ATOM 1612 C CA . ARG A 1 208 ? 0.702 -19.335 -18.179 1.00 85.62 208 ARG A CA 1
ATOM 1613 C C . ARG A 1 208 ? 1.331 -18.649 -16.960 1.00 85.62 208 ARG A C 1
ATOM 1615 O O . ARG A 1 208 ? 2.495 -18.282 -17.017 1.00 85.62 208 ARG A O 1
ATOM 1622 N N . GLU A 1 209 ? 0.567 -18.489 -15.880 1.00 83.31 209 GLU A N 1
ATOM 1623 C CA . GLU A 1 209 ? 0.972 -17.808 -14.639 1.00 83.31 209 GLU A CA 1
ATOM 1624 C C . GLU A 1 209 ? 1.317 -16.309 -14.838 1.00 83.31 209 GLU A C 1
ATOM 1626 O O . GLU A 1 209 ? 2.139 -15.704 -14.143 1.00 83.31 209 GLU A O 1
ATOM 1631 N N . GLU A 1 210 ? 0.642 -15.682 -15.806 1.00 86.44 210 GLU A N 1
ATOM 1632 C CA . GLU A 1 210 ? 0.795 -14.276 -16.202 1.00 86.44 210 GLU A CA 1
ATOM 1633 C C . GLU A 1 210 ? -0.528 -13.506 -16.098 1.00 86.44 210 GLU A C 1
ATOM 1635 O O . GLU A 1 210 ? -1.610 -14.095 -16.193 1.00 86.44 210 GLU A O 1
ATOM 1640 N N . PHE A 1 211 ? -0.439 -12.185 -15.932 1.00 87.81 211 PHE A N 1
ATOM 1641 C CA . PHE A 1 211 ? -1.573 -11.290 -16.162 1.00 87.81 211 PHE A CA 1
ATOM 1642 C C . PHE A 1 211 ? -1.596 -10.837 -17.627 1.00 87.81 211 PHE A C 1
ATOM 1644 O O . PHE A 1 211 ? -0.551 -10.601 -18.224 1.00 87.81 211 PHE A O 1
ATOM 1651 N N . GLU A 1 212 ? -2.792 -10.667 -18.189 1.00 86.38 212 GLU A N 1
ATOM 1652 C CA . GLU A 1 212 ? -3.029 -10.070 -19.512 1.00 86.38 212 GLU A CA 1
ATOM 1653 C C . GLU A 1 212 ? -2.615 -8.589 -19.561 1.00 86.38 212 GLU A C 1
ATOM 1655 O O . GLU A 1 212 ? -2.312 -8.069 -20.630 1.00 86.38 212 GLU A O 1
ATOM 1660 N N . ILE A 1 213 ? -2.585 -7.927 -18.398 1.00 87.25 213 ILE A N 1
ATOM 1661 C CA . ILE A 1 213 ? -2.011 -6.597 -18.181 1.00 87.25 213 ILE A CA 1
ATOM 1662 C C . ILE A 1 213 ? -1.135 -6.694 -16.926 1.00 87.25 213 ILE A C 1
ATOM 1664 O O . ILE A 1 213 ? -1.645 -6.827 -15.811 1.00 87.25 213 ILE A O 1
ATOM 1668 N N . GLU A 1 214 ? 0.185 -6.670 -17.098 1.00 88.12 214 GLU A N 1
ATOM 1669 C CA . GLU A 1 214 ? 1.140 -6.731 -15.985 1.00 88.12 214 GLU A CA 1
ATOM 1670 C C . GLU A 1 214 ? 1.276 -5.373 -15.268 1.00 88.12 214 GLU A C 1
ATOM 1672 O O . GLU A 1 214 ? 0.871 -4.320 -15.767 1.00 88.12 214 GLU A O 1
ATOM 1677 N N . HIS A 1 215 ? 1.862 -5.367 -14.066 1.00 88.31 215 HIS A N 1
ATOM 1678 C CA . HIS A 1 215 ? 2.135 -4.101 -13.380 1.00 88.31 215 HIS A CA 1
ATOM 1679 C C . HIS A 1 215 ? 3.215 -3.293 -14.117 1.00 88.31 215 HIS A C 1
ATOM 1681 O O . HIS A 1 215 ? 4.276 -3.834 -14.425 1.00 88.31 215 HIS A O 1
ATOM 1687 N N . ASP A 1 216 ? 2.960 -1.997 -14.338 1.00 89.75 216 ASP A N 1
ATOM 1688 C CA . ASP A 1 216 ? 3.843 -1.106 -15.106 1.00 89.75 216 ASP A CA 1
ATOM 1689 C C . ASP A 1 216 ? 4.086 -1.664 -16.520 1.00 89.75 216 ASP A C 1
ATOM 1691 O O . ASP A 1 216 ? 5.222 -1.814 -16.958 1.00 89.75 216 ASP A O 1
ATOM 1695 N N . ASN A 1 217 ? 2.996 -2.066 -17.189 1.00 90.25 217 ASN A N 1
ATOM 1696 C CA . ASN A 1 217 ? 2.967 -2.743 -18.493 1.00 90.25 217 ASN A CA 1
ATOM 1697 C C . ASN A 1 217 ? 3.798 -2.039 -19.580 1.00 90.25 217 ASN A C 1
ATOM 1699 O O . ASN A 1 217 ? 4.364 -2.694 -20.448 1.00 90.25 217 ASN A O 1
ATOM 1703 N N . ASP A 1 218 ? 3.898 -0.714 -19.498 1.00 90.25 218 ASP A N 1
ATOM 1704 C CA . ASP A 1 218 ? 4.509 0.126 -20.527 1.00 90.25 218 ASP A CA 1
ATOM 1705 C C . ASP A 1 218 ? 5.990 0.441 -20.215 1.00 90.25 218 ASP A C 1
ATOM 1707 O O . ASP A 1 218 ? 6.623 1.247 -20.895 1.00 90.25 218 ASP A O 1
ATOM 1711 N N . ALA A 1 219 ? 6.580 -0.211 -19.201 1.00 89.44 219 ALA A N 1
ATOM 1712 C CA . ALA A 1 219 ? 8.001 -0.090 -18.856 1.00 89.44 219 ALA A CA 1
ATOM 1713 C C . ALA A 1 219 ? 8.931 -0.442 -20.031 1.00 89.44 219 ALA A C 1
ATOM 1715 O O . ALA A 1 219 ? 9.985 0.172 -20.195 1.00 89.44 219 ALA A O 1
ATOM 1716 N N . GLU A 1 220 ? 8.529 -1.412 -20.852 1.00 88.31 220 GLU A N 1
ATOM 1717 C CA . GLU A 1 220 ? 9.192 -1.840 -22.080 1.00 88.31 220 GLU A CA 1
ATOM 1718 C C . GLU A 1 220 ? 9.222 -0.734 -23.148 1.00 88.31 220 GLU A C 1
ATOM 1720 O O . GLU A 1 220 ? 10.175 -0.674 -23.924 1.00 88.31 220 GLU A O 1
ATOM 1725 N N . GLN A 1 221 ? 8.247 0.187 -23.163 1.00 87.81 221 GLN A N 1
ATOM 1726 C CA . GLN A 1 221 ? 8.193 1.283 -24.139 1.00 87.81 221 GLN A CA 1
ATOM 1727 C C . GLN A 1 221 ? 9.392 2.235 -23.997 1.00 87.81 221 GLN A C 1
ATOM 1729 O O . GLN A 1 221 ? 9.873 2.770 -24.990 1.00 87.81 221 GLN A O 1
ATOM 1734 N N . LEU A 1 222 ? 9.939 2.380 -22.782 1.00 82.81 222 LEU A N 1
ATOM 1735 C CA . LEU A 1 222 ? 11.160 3.157 -22.516 1.00 82.81 222 LEU A CA 1
ATOM 1736 C C . LEU A 1 222 ? 12.439 2.508 -23.075 1.00 82.81 222 LEU A C 1
ATOM 1738 O O . LEU A 1 222 ? 13.489 3.149 -23.079 1.00 82.81 222 LEU A O 1
ATOM 1742 N N . LEU A 1 223 ? 12.371 1.244 -23.506 1.00 88.31 223 LEU A N 1
ATOM 1743 C CA . LEU A 1 223 ? 13.478 0.514 -24.129 1.00 88.31 223 LEU A CA 1
ATOM 1744 C C . LEU A 1 223 ? 13.258 0.223 -25.619 1.00 88.31 223 LEU A C 1
ATOM 1746 O O . LEU A 1 223 ? 14.209 -0.199 -26.273 1.00 88.31 223 LEU A O 1
ATOM 1750 N N . ALA A 1 224 ? 12.046 0.422 -26.149 1.00 88.81 224 ALA A N 1
ATOM 1751 C CA . ALA A 1 224 ? 11.657 -0.017 -27.492 1.00 88.81 224 ALA A CA 1
ATOM 1752 C C . ALA A 1 224 ? 12.598 0.503 -28.596 1.00 88.81 224 ALA A C 1
ATOM 1754 O O . ALA A 1 224 ? 13.016 -0.269 -29.458 1.00 88.81 224 ALA A O 1
ATOM 1755 N N . ASP A 1 225 ? 12.990 1.776 -28.507 1.00 88.25 225 ASP A N 1
ATOM 1756 C CA . ASP A 1 225 ? 13.870 2.453 -29.469 1.00 88.25 225 ASP A CA 1
ATOM 1757 C C . ASP A 1 225 ? 15.347 2.513 -29.008 1.00 88.25 225 ASP A C 1
ATOM 1759 O O . ASP A 1 225 ? 16.184 3.173 -29.628 1.00 88.25 225 ASP A O 1
ATOM 1763 N N . MET A 1 226 ? 15.704 1.854 -27.895 1.00 91.81 226 MET A N 1
ATOM 1764 C CA . MET A 1 226 ? 17.023 1.993 -27.264 1.00 91.81 226 MET A CA 1
ATOM 1765 C C . MET A 1 226 ? 18.048 0.973 -27.791 1.00 91.81 226 MET A C 1
ATOM 1767 O O . MET A 1 226 ? 18.347 -0.047 -27.168 1.00 91.81 226 MET A O 1
ATOM 1771 N N . GLU A 1 227 ? 18.658 1.303 -28.925 1.00 92.31 227 GLU A N 1
ATOM 1772 C CA . GLU A 1 227 ? 19.795 0.579 -29.508 1.00 92.31 227 GLU A CA 1
ATOM 1773 C C . GLU A 1 227 ? 21.162 1.051 -28.960 1.00 92.31 227 GLU A C 1
ATOM 1775 O O . GLU A 1 227 ? 21.382 2.243 -28.724 1.00 92.31 227 GLU A O 1
ATOM 1780 N N . PHE A 1 228 ? 22.117 0.125 -28.797 1.00 93.19 228 PHE A N 1
ATOM 1781 C CA . PHE A 1 228 ? 23.539 0.444 -28.589 1.00 93.19 228 PHE A CA 1
ATOM 1782 C C . PHE A 1 228 ? 24.268 0.429 -29.937 1.00 93.19 228 PHE A C 1
ATOM 1784 O O . PHE A 1 228 ? 24.207 -0.571 -30.652 1.00 93.19 228 PHE A O 1
ATOM 1791 N N . LYS A 1 229 ? 24.983 1.506 -30.265 1.00 93.50 229 LYS A N 1
ATOM 1792 C CA . LYS A 1 229 ? 25.736 1.662 -31.521 1.00 93.50 229 LYS A CA 1
ATOM 1793 C C . LYS A 1 229 ? 27.226 1.528 -31.258 1.00 93.50 229 LYS A C 1
ATOM 1795 O O . LYS A 1 229 ? 27.712 1.902 -30.193 1.00 93.50 229 LYS A O 1
ATOM 1800 N N . ASP A 1 230 ? 27.989 1.068 -32.242 1.00 91.69 230 ASP A N 1
ATOM 1801 C CA . ASP A 1 230 ? 29.455 1.064 -32.137 1.00 91.69 230 ASP A CA 1
ATOM 1802 C C . ASP A 1 230 ? 30.024 2.491 -32.045 1.00 91.69 230 ASP A C 1
ATOM 1804 O O . ASP A 1 230 ? 31.024 2.712 -31.366 1.00 91.69 230 ASP A O 1
ATOM 1808 N N . SER A 1 231 ? 29.318 3.473 -32.616 1.00 93.25 231 SER A N 1
ATOM 1809 C CA . SER A 1 231 ? 29.618 4.904 -32.513 1.00 93.25 231 SER A CA 1
ATOM 1810 C C . SER A 1 231 ? 29.211 5.569 -31.190 1.00 93.25 231 SER A C 1
ATOM 1812 O O . SER A 1 231 ? 29.518 6.745 -31.024 1.00 93.25 231 SER A O 1
ATOM 1814 N N . ASP A 1 232 ? 28.509 4.883 -30.275 1.00 92.50 232 ASP A N 1
ATOM 1815 C CA . ASP A 1 232 ? 28.108 5.487 -28.994 1.00 92.50 232 ASP A CA 1
ATOM 1816 C C . ASP A 1 232 ? 29.348 5.876 -28.173 1.00 92.50 232 ASP A C 1
ATOM 1818 O O . ASP A 1 232 ? 30.220 5.034 -27.911 1.00 92.50 232 ASP A O 1
ATOM 1822 N N . THR A 1 233 ? 29.382 7.117 -27.689 1.00 94.56 233 THR A N 1
ATOM 1823 C CA . THR A 1 233 ? 30.364 7.580 -26.702 1.00 94.56 233 THR A CA 1
ATOM 1824 C C . THR A 1 233 ? 30.176 6.872 -25.357 1.00 94.56 233 THR A C 1
ATOM 1826 O O . THR A 1 233 ? 29.081 6.417 -25.020 1.00 94.56 233 THR A O 1
ATOM 1829 N N . ASP A 1 234 ? 31.223 6.824 -24.527 1.00 94.50 234 ASP A N 1
ATOM 1830 C CA . ASP A 1 234 ? 31.136 6.233 -23.180 1.00 94.50 234 ASP A CA 1
ATOM 1831 C C . ASP A 1 234 ? 30.042 6.887 -22.309 1.00 94.50 234 ASP A C 1
ATOM 1833 O O . ASP A 1 234 ? 29.422 6.215 -21.483 1.00 94.50 234 ASP A O 1
ATOM 1837 N N . ALA A 1 235 ? 29.748 8.174 -22.530 1.00 93.38 235 ALA A N 1
ATOM 1838 C CA . ALA A 1 235 ? 28.673 8.892 -21.847 1.00 93.38 235 ALA A CA 1
ATOM 1839 C C . ALA A 1 235 ? 27.276 8.399 -22.272 1.00 93.38 235 ALA A C 1
ATOM 1841 O O . ALA A 1 235 ? 26.439 8.117 -21.415 1.00 93.38 235 ALA A O 1
ATOM 1842 N N . GLU A 1 236 ? 27.029 8.235 -23.576 1.00 93.44 236 GLU A N 1
ATOM 1843 C CA . GLU A 1 236 ? 25.769 7.682 -24.098 1.00 93.44 236 GLU A CA 1
ATOM 1844 C C . GLU A 1 236 ? 25.592 6.215 -23.684 1.00 93.44 236 GLU A C 1
ATOM 1846 O O . GLU A 1 236 ? 24.494 5.798 -23.309 1.00 93.44 236 GLU A O 1
ATOM 1851 N N . ARG A 1 237 ? 26.679 5.429 -23.677 1.00 93.94 237 ARG A N 1
ATOM 1852 C CA . ARG A 1 237 ? 26.673 4.043 -23.182 1.00 93.94 237 ARG A CA 1
ATOM 1853 C C . ARG A 1 237 ? 26.278 3.982 -21.708 1.00 93.94 237 ARG A C 1
ATOM 1855 O O . ARG A 1 237 ? 25.419 3.177 -21.352 1.00 93.94 237 ARG A O 1
ATOM 1862 N N . GLU A 1 238 ? 26.843 4.840 -20.858 1.00 94.75 238 GLU A N 1
ATOM 1863 C CA . GLU A 1 238 ? 26.509 4.874 -19.429 1.00 94.75 238 GLU A CA 1
ATOM 1864 C C . GLU A 1 238 ? 25.081 5.388 -19.167 1.00 94.75 238 GLU A C 1
ATOM 1866 O O . GLU A 1 238 ? 24.399 4.865 -18.283 1.00 94.75 238 GLU A O 1
ATOM 1871 N N . GLN A 1 239 ? 24.569 6.322 -19.979 1.00 92.75 239 GLN A N 1
ATOM 1872 C CA . GLN A 1 239 ? 23.156 6.724 -19.946 1.00 92.75 239 GLN A CA 1
ATOM 1873 C C . GLN A 1 239 ? 22.222 5.555 -20.298 1.00 92.75 239 GLN A C 1
ATOM 1875 O O . GLN A 1 239 ? 21.297 5.262 -19.538 1.00 92.75 239 GLN A O 1
ATOM 1880 N N . LYS A 1 240 ? 22.485 4.817 -21.384 1.00 94.69 240 LYS A N 1
ATOM 1881 C CA . LYS A 1 240 ? 21.697 3.626 -21.765 1.00 94.69 240 LYS A CA 1
ATOM 1882 C C . LYS A 1 240 ? 21.769 2.531 -20.689 1.00 94.69 240 LYS A C 1
ATOM 1884 O O . LYS A 1 240 ? 20.751 1.933 -20.333 1.00 94.69 240 LYS A O 1
ATOM 1889 N N . LEU A 1 241 ? 22.936 2.327 -20.069 1.00 94.81 241 LEU A N 1
ATOM 1890 C CA . LEU A 1 241 ? 23.084 1.458 -18.892 1.00 94.81 241 LEU A CA 1
ATOM 1891 C C . LEU A 1 241 ? 22.287 1.972 -17.677 1.00 94.81 241 LEU A C 1
ATOM 1893 O O . LEU A 1 241 ? 21.739 1.168 -16.922 1.00 94.81 241 LEU A O 1
ATOM 1897 N N . GLN A 1 242 ? 22.162 3.287 -17.478 1.00 94.25 242 GLN A N 1
ATOM 1898 C CA . GLN A 1 242 ? 21.308 3.863 -16.435 1.00 94.25 242 GLN A CA 1
ATOM 1899 C C . GLN A 1 242 ? 19.824 3.573 -16.676 1.00 94.25 242 GLN A C 1
ATOM 1901 O O . GLN A 1 242 ? 19.145 3.173 -15.728 1.00 94.25 242 GLN A O 1
ATOM 1906 N N . VAL A 1 243 ? 19.341 3.682 -17.918 1.00 93.69 243 VAL A N 1
ATOM 1907 C CA . VAL A 1 243 ? 17.961 3.314 -18.282 1.00 93.69 243 VAL A CA 1
ATOM 1908 C C . VAL A 1 243 ? 17.714 1.818 -18.035 1.00 93.69 243 VAL A C 1
ATOM 1910 O O . VAL A 1 243 ? 16.746 1.473 -17.357 1.00 93.69 243 VAL A O 1
ATOM 1913 N N . LEU A 1 244 ? 18.631 0.926 -18.436 1.00 94.25 244 LEU A N 1
ATOM 1914 C CA . LEU A 1 244 ? 18.535 -0.513 -18.123 1.00 94.25 244 LEU A CA 1
ATOM 1915 C C . LEU A 1 244 ? 18.477 -0.801 -16.612 1.00 94.25 244 LEU A C 1
ATOM 1917 O O . LEU A 1 244 ? 17.693 -1.641 -16.168 1.00 94.25 244 LEU A O 1
ATOM 1921 N N . ARG A 1 245 ? 19.264 -0.086 -15.796 1.00 94.81 245 ARG A N 1
ATOM 1922 C CA . ARG A 1 245 ? 19.240 -0.217 -14.325 1.00 94.81 245 ARG A CA 1
ATOM 1923 C C . ARG A 1 245 ? 17.939 0.307 -13.699 1.00 94.81 245 ARG A C 1
ATOM 1925 O O . ARG A 1 245 ? 17.580 -0.139 -12.610 1.00 94.81 245 ARG A O 1
ATOM 1932 N N . ILE A 1 246 ? 17.228 1.225 -14.357 1.00 93.06 246 ILE A N 1
ATOM 1933 C CA . ILE A 1 246 ? 15.883 1.674 -13.956 1.00 93.06 246 ILE A CA 1
ATOM 1934 C C . ILE A 1 246 ? 14.832 0.634 -14.369 1.00 93.06 246 ILE A C 1
ATOM 1936 O O . ILE A 1 246 ? 14.003 0.252 -13.545 1.00 93.06 246 ILE A O 1
ATOM 1940 N N . TYR A 1 247 ? 14.903 0.121 -15.599 1.00 94.00 247 TYR A N 1
ATOM 1941 C CA . TYR A 1 247 ? 14.011 -0.927 -16.101 1.00 94.00 247 TYR A CA 1
ATOM 1942 C C . TYR A 1 247 ? 14.086 -2.218 -15.270 1.00 94.00 247 TYR A C 1
ATOM 1944 O O . TYR A 1 247 ? 13.049 -2.752 -14.885 1.00 94.00 247 TYR A O 1
ATOM 1952 N N . SER A 1 248 ? 15.287 -2.667 -14.878 1.00 93.25 248 SER A N 1
ATOM 1953 C CA . SER A 1 248 ? 15.442 -3.826 -13.981 1.00 93.25 248 SER A CA 1
ATOM 1954 C C . SER A 1 248 ? 14.644 -3.655 -12.683 1.00 93.25 248 SER A C 1
ATOM 1956 O O . SER A 1 248 ? 13.919 -4.562 -12.292 1.00 93.25 248 SER A O 1
ATOM 1958 N N . LYS A 1 249 ? 14.686 -2.467 -12.060 1.00 94.88 249 LYS A N 1
ATOM 1959 C CA . LYS A 1 249 ? 13.929 -2.178 -10.828 1.00 94.88 249 LYS A CA 1
ATOM 1960 C C . LYS A 1 249 ? 12.410 -2.185 -11.043 1.00 94.88 249 LYS A C 1
ATOM 1962 O O . LYS A 1 249 ? 11.676 -2.553 -10.127 1.00 94.88 249 LYS A O 1
ATOM 1967 N N . ARG A 1 250 ? 11.934 -1.786 -12.231 1.00 94.44 250 ARG A N 1
ATOM 1968 C CA . ARG A 1 250 ? 10.514 -1.892 -12.617 1.00 94.44 250 ARG A CA 1
ATOM 1969 C C . ARG A 1 250 ? 10.098 -3.362 -12.740 1.00 94.44 250 ARG A C 1
ATOM 1971 O O . ARG A 1 250 ? 9.086 -3.750 -12.159 1.00 94.44 250 ARG A O 1
ATOM 1978 N N . LEU A 1 251 ? 10.915 -4.197 -13.392 1.00 92.44 251 LEU A N 1
ATOM 1979 C CA . LEU A 1 251 ? 10.691 -5.648 -13.462 1.00 92.44 251 LEU A CA 1
ATOM 1980 C C . LEU A 1 251 ? 10.712 -6.322 -12.081 1.00 92.44 251 LEU A C 1
ATOM 1982 O O . LEU A 1 251 ? 9.861 -7.171 -11.814 1.00 92.44 251 LEU A O 1
ATOM 1986 N N . ASP A 1 252 ? 11.632 -5.930 -11.196 1.00 95.12 252 ASP A N 1
ATOM 1987 C CA . ASP A 1 252 ? 11.715 -6.455 -9.828 1.00 95.12 252 ASP A CA 1
ATOM 1988 C C . ASP A 1 252 ? 10.431 -6.155 -9.028 1.00 95.12 252 ASP A C 1
ATOM 1990 O O . ASP A 1 252 ? 9.881 -7.048 -8.381 1.00 95.12 252 ASP A O 1
ATOM 1994 N N . GLU A 1 253 ? 9.892 -4.931 -9.112 1.00 94.44 253 GLU A N 1
ATOM 1995 C CA . GLU A 1 253 ? 8.625 -4.564 -8.455 1.00 94.44 253 GLU A CA 1
ATOM 1996 C C . GLU A 1 253 ? 7.400 -5.214 -9.127 1.00 94.44 253 GLU A C 1
ATOM 1998 O O . GLU A 1 253 ? 6.492 -5.667 -8.424 1.00 94.44 253 GLU A O 1
ATOM 2003 N N . ARG A 1 254 ? 7.370 -5.333 -10.465 1.00 93.94 254 ARG A N 1
ATOM 2004 C CA . ARG A 1 254 ? 6.333 -6.083 -11.202 1.00 93.94 254 ARG A CA 1
ATOM 2005 C C . ARG A 1 254 ? 6.276 -7.532 -10.719 1.00 93.94 254 ARG A C 1
ATOM 2007 O O . ARG A 1 254 ? 5.219 -8.001 -10.289 1.00 93.94 254 ARG A O 1
ATOM 2014 N N . LYS A 1 255 ? 7.426 -8.215 -10.711 1.00 93.31 255 LYS A N 1
ATOM 2015 C CA . LYS A 1 255 ? 7.573 -9.587 -10.213 1.00 93.31 255 LYS A CA 1
ATOM 2016 C C . LYS A 1 255 ? 7.112 -9.694 -8.758 1.00 93.31 255 LYS A C 1
ATOM 2018 O O . LYS A 1 255 ? 6.234 -10.501 -8.462 1.00 93.31 255 LYS A O 1
ATOM 2023 N N . ARG A 1 256 ? 7.629 -8.832 -7.876 1.00 94.00 256 ARG A N 1
ATOM 2024 C CA . ARG A 1 256 ? 7.280 -8.791 -6.448 1.00 94.00 256 ARG A CA 1
ATOM 2025 C C . ARG A 1 256 ? 5.776 -8.619 -6.211 1.00 94.00 256 ARG A C 1
ATOM 2027 O O . ARG A 1 256 ? 5.233 -9.238 -5.298 1.00 94.00 256 ARG A O 1
ATOM 2034 N N . ARG A 1 257 ? 5.078 -7.806 -7.014 1.00 92.69 257 ARG A N 1
ATOM 2035 C CA . ARG A 1 257 ? 3.613 -7.645 -6.916 1.00 92.69 257 ARG A CA 1
ATOM 2036 C C . ARG A 1 257 ? 2.847 -8.868 -7.409 1.00 92.69 257 ARG A C 1
ATOM 2038 O O . ARG A 1 257 ? 1.884 -9.256 -6.747 1.00 92.69 257 ARG A O 1
ATOM 2045 N N . LYS A 1 258 ? 3.278 -9.501 -8.505 1.00 91.69 258 LYS A N 1
ATOM 2046 C CA . LYS A 1 258 ? 2.697 -10.772 -8.964 1.00 91.69 258 LYS A CA 1
ATOM 2047 C C . LYS A 1 258 ? 2.861 -11.861 -7.900 1.00 91.69 258 LYS A C 1
ATOM 2049 O O . LYS A 1 258 ? 1.870 -12.462 -7.492 1.00 91.69 258 LYS A O 1
ATOM 2054 N N . GLU A 1 259 ? 4.071 -12.042 -7.376 1.00 92.31 259 GLU A N 1
ATOM 2055 C CA . GLU A 1 259 ? 4.356 -12.990 -6.291 1.00 92.31 259 GLU A CA 1
ATOM 2056 C C . GLU A 1 259 ? 3.491 -12.703 -5.052 1.00 92.31 259 GLU A C 1
ATOM 2058 O O . GLU A 1 259 ? 2.832 -13.611 -4.555 1.00 92.31 259 GLU A O 1
ATOM 2063 N N . PHE A 1 260 ? 3.375 -11.442 -4.618 1.00 92.75 260 PHE A N 1
ATOM 2064 C CA . PHE A 1 260 ? 2.534 -11.044 -3.481 1.00 92.75 260 PHE A CA 1
ATOM 2065 C C . PHE A 1 260 ? 1.050 -11.428 -3.641 1.00 92.75 260 PHE A C 1
ATOM 2067 O O . PHE A 1 260 ? 0.429 -11.892 -2.677 1.00 92.75 260 PHE A O 1
ATOM 2074 N N . VAL A 1 261 ? 0.481 -11.235 -4.839 1.00 90.25 261 VAL A N 1
ATOM 2075 C CA . VAL A 1 261 ? -0.922 -11.559 -5.167 1.00 90.25 261 VAL A CA 1
ATOM 2076 C C . VAL A 1 261 ? -1.159 -13.068 -5.180 1.00 90.25 261 VAL A C 1
ATOM 2078 O O . VAL A 1 261 ? -2.157 -13.531 -4.619 1.00 90.25 261 VAL A O 1
ATOM 2081 N N . LEU A 1 262 ? -0.240 -13.829 -5.780 1.00 88.69 262 LEU A N 1
ATOM 2082 C CA . LEU A 1 262 ? -0.332 -15.286 -5.885 1.00 88.69 262 LEU A CA 1
ATOM 2083 C C . LEU A 1 262 ? -0.091 -15.970 -4.536 1.00 88.69 262 LEU A C 1
ATOM 2085 O O . LEU A 1 262 ? -0.905 -16.788 -4.119 1.00 88.69 262 LEU A O 1
ATOM 2089 N N . GLU A 1 263 ? 0.954 -15.574 -3.802 1.00 89.75 263 GLU A N 1
ATOM 2090 C CA . GLU A 1 263 ? 1.271 -16.084 -2.462 1.00 89.75 263 GLU A CA 1
ATOM 2091 C C . GLU A 1 263 ? 0.053 -15.968 -1.533 1.00 89.75 263 GLU A C 1
ATOM 2093 O O . GLU A 1 263 ? -0.313 -16.933 -0.860 1.00 89.75 263 GLU A O 1
ATOM 2098 N N . ARG A 1 264 ? -0.623 -14.810 -1.528 1.00 89.19 264 ARG A N 1
ATOM 2099 C CA . ARG A 1 264 ? -1.779 -14.522 -0.658 1.00 89.19 264 ARG A CA 1
ATOM 2100 C C . ARG A 1 264 ? -3.134 -14.954 -1.245 1.00 89.19 264 ARG A C 1
ATOM 2102 O O . ARG A 1 264 ? -4.153 -14.685 -0.619 1.00 89.19 264 ARG A O 1
ATOM 2109 N N . ASN A 1 265 ? -3.165 -15.659 -2.383 1.00 86.00 265 ASN A N 1
ATOM 2110 C CA . ASN A 1 265 ? -4.382 -16.116 -3.080 1.00 86.00 265 ASN A CA 1
ATOM 2111 C C . ASN A 1 265 ? -5.393 -14.994 -3.425 1.00 86.00 265 ASN A C 1
ATOM 2113 O O . ASN A 1 265 ? -6.589 -15.257 -3.544 1.00 86.00 265 ASN A O 1
ATOM 2117 N N . LEU A 1 266 ? -4.944 -13.748 -3.626 1.00 86.00 266 LEU A N 1
ATOM 2118 C CA . LEU A 1 266 ? -5.829 -12.573 -3.766 1.00 86.00 266 LEU A CA 1
ATOM 2119 C C . LEU A 1 266 ? -6.655 -12.541 -5.073 1.00 86.00 266 LEU A C 1
ATOM 2121 O O . LEU A 1 266 ? -7.464 -11.637 -5.263 1.00 86.00 266 LEU A O 1
ATOM 2125 N N . LEU A 1 267 ? -6.475 -13.533 -5.953 1.00 81.31 267 LEU A N 1
ATOM 2126 C CA . LEU A 1 267 ? -7.285 -13.771 -7.155 1.00 81.31 267 LEU A CA 1
ATOM 2127 C C . LEU A 1 267 ? -8.689 -14.329 -6.859 1.00 81.31 267 LEU A C 1
ATOM 2129 O O . LEU A 1 267 ? -9.529 -14.364 -7.755 1.00 81.31 267 LEU A O 1
ATOM 2133 N N . TYR A 1 268 ? -8.941 -14.808 -5.638 1.00 79.00 268 TYR A N 1
ATOM 2134 C CA . TYR A 1 268 ? -10.202 -15.443 -5.252 1.00 79.00 268 TYR A CA 1
ATOM 2135 C C . TYR A 1 268 ? -10.741 -14.830 -3.949 1.00 79.00 268 TYR A C 1
ATOM 2137 O O . TYR A 1 268 ? -9.946 -14.425 -3.099 1.00 79.00 268 TYR A O 1
ATOM 2145 N N . PRO A 1 269 ? -12.073 -14.762 -3.746 1.00 78.44 269 PRO A N 1
ATOM 2146 C CA . PRO A 1 269 ? -12.644 -14.336 -2.472 1.00 78.44 269 PRO A CA 1
ATOM 2147 C C . PRO A 1 269 ? -12.156 -15.236 -1.333 1.00 78.44 269 PRO A C 1
ATOM 2149 O O . PRO A 1 269 ? -12.275 -16.460 -1.416 1.00 78.44 269 PRO A O 1
ATOM 2152 N N . ASP A 1 270 ? -11.624 -14.639 -0.265 1.00 82.62 270 ASP A N 1
ATOM 2153 C CA . ASP A 1 270 ? -11.209 -15.404 0.909 1.00 82.62 270 ASP A CA 1
ATOM 2154 C C . ASP A 1 270 ? -12.444 -16.023 1.580 1.00 82.62 270 ASP A C 1
ATOM 2156 O O . ASP A 1 270 ? -13.377 -15.321 1.984 1.00 82.62 270 ASP A O 1
ATOM 2160 N N . GLN A 1 271 ? -12.435 -17.349 1.718 1.00 85.62 271 GLN A N 1
ATOM 2161 C CA . GLN A 1 271 ? -13.480 -18.107 2.404 1.00 85.62 271 GLN A CA 1
ATOM 2162 C C . GLN A 1 271 ? -13.662 -17.616 3.849 1.00 85.62 271 GLN A C 1
ATOM 2164 O O . GLN A 1 271 ? -14.786 -17.586 4.352 1.00 85.62 271 GLN A O 1
ATOM 2169 N N . TYR A 1 272 ? -12.582 -17.152 4.488 1.00 87.25 272 TYR A N 1
ATOM 2170 C CA . TYR A 1 272 ? -12.651 -16.535 5.805 1.00 87.25 272 TYR A CA 1
ATOM 2171 C C . TYR A 1 272 ? -13.372 -15.177 5.753 1.00 87.25 272 TYR A C 1
ATOM 2173 O O . TYR A 1 272 ? -14.346 -15.007 6.482 1.00 87.25 272 TYR A O 1
ATOM 2181 N N . GLU A 1 273 ? -13.034 -14.261 4.827 1.00 87.88 273 GLU A N 1
ATOM 2182 C CA . GLU A 1 273 ? -13.775 -12.990 4.640 1.00 87.88 273 GLU A CA 1
ATOM 2183 C C . GLU A 1 273 ? -15.275 -13.237 4.394 1.00 87.88 273 GLU A C 1
ATOM 2185 O O . GLU A 1 273 ? -16.130 -12.483 4.870 1.00 87.88 273 GLU A O 1
ATOM 2190 N N . MET A 1 274 ? -15.622 -14.308 3.676 1.00 84.50 274 MET A N 1
ATOM 2191 C CA . MET A 1 274 ? -17.015 -14.693 3.442 1.00 84.50 274 MET A CA 1
ATOM 2192 C C . MET A 1 274 ? -17.729 -15.203 4.703 1.00 84.50 274 MET A C 1
ATOM 2194 O O . MET A 1 274 ? -18.912 -14.909 4.857 1.00 84.50 274 MET A O 1
ATOM 2198 N N . SER A 1 275 ? -17.043 -15.876 5.632 1.00 88.62 275 SER A N 1
ATOM 2199 C CA . SER A 1 275 ? -17.650 -16.367 6.886 1.00 88.62 275 SER A CA 1
ATOM 2200 C C . SER A 1 275 ? -17.965 -15.289 7.937 1.00 88.62 275 SER A C 1
ATOM 2202 O O . SER A 1 275 ? -18.804 -15.517 8.805 1.00 88.62 275 SER A O 1
ATOM 2204 N N . LEU A 1 276 ? -17.326 -14.116 7.861 1.00 90.00 276 LEU A N 1
ATOM 2205 C CA . LEU A 1 276 ? -17.450 -13.054 8.869 1.00 90.00 276 LEU A CA 1
ATOM 2206 C C . LEU A 1 276 ? -18.799 -12.310 8.833 1.00 90.00 276 LEU A C 1
ATOM 2208 O O . LEU A 1 276 ? -19.444 -12.181 7.784 1.00 90.00 276 LEU A O 1
ATOM 2212 N N . SER A 1 277 ? -19.196 -11.729 9.969 1.00 89.44 277 SER A N 1
ATOM 2213 C CA . SER A 1 277 ? -20.321 -10.785 10.030 1.00 89.44 277 SER A CA 1
ATOM 2214 C C . SER A 1 277 ? -20.027 -9.482 9.269 1.00 89.44 277 SER A C 1
ATOM 2216 O O . SER A 1 277 ? -18.906 -9.209 8.835 1.00 89.44 277 SER A O 1
ATOM 2218 N N . ALA A 1 278 ? -21.051 -8.643 9.083 1.00 89.38 278 ALA A N 1
ATOM 2219 C CA . ALA A 1 278 ? -20.919 -7.395 8.331 1.00 89.38 278 ALA A CA 1
ATOM 2220 C C . ALA A 1 278 ? -19.916 -6.403 8.958 1.00 89.38 278 ALA A C 1
ATOM 2222 O O . ALA A 1 278 ? -19.235 -5.696 8.217 1.00 89.38 278 ALA A O 1
ATOM 2223 N N . GLU A 1 279 ? -19.800 -6.364 10.288 1.00 89.75 279 GLU A N 1
ATOM 2224 C CA . GLU A 1 279 ? -18.841 -5.512 11.007 1.00 89.75 279 GLU A CA 1
ATOM 2225 C C . GLU A 1 279 ? -17.432 -6.106 11.020 1.00 89.75 279 GLU A C 1
ATOM 2227 O O . GLU A 1 279 ? -16.480 -5.417 10.666 1.00 89.75 279 GLU A O 1
ATOM 2232 N N . GLU A 1 280 ? -17.289 -7.397 11.325 1.00 92.50 280 GLU A N 1
ATOM 2233 C CA . GLU A 1 280 ? -15.991 -8.085 11.271 1.00 92.50 280 GLU A CA 1
ATOM 2234 C C . GLU A 1 280 ? -15.393 -8.025 9.859 1.00 92.50 280 GLU A C 1
ATOM 2236 O O . GLU A 1 280 ? -14.184 -7.900 9.700 1.00 92.50 280 GLU A O 1
ATOM 2241 N N . ARG A 1 281 ? -16.232 -8.009 8.812 1.00 92.38 281 ARG A N 1
ATOM 2242 C CA . ARG A 1 281 ? -15.791 -7.776 7.430 1.00 92.38 281 ARG A CA 1
ATOM 2243 C C . ARG A 1 281 ? -15.342 -6.329 7.165 1.00 92.38 281 ARG A C 1
ATOM 2245 O O . ARG A 1 281 ? -14.509 -6.128 6.284 1.00 92.38 281 ARG A O 1
ATOM 2252 N N . LYS A 1 282 ? -15.829 -5.318 7.903 1.00 92.62 282 LYS A N 1
ATOM 2253 C CA . LYS A 1 282 ? -15.246 -3.955 7.869 1.00 92.62 282 LYS A CA 1
ATOM 2254 C C . LYS A 1 282 ? -13.841 -3.969 8.480 1.00 92.62 282 LYS A C 1
ATOM 2256 O O . LYS A 1 282 ? -12.925 -3.431 7.868 1.00 92.62 282 LYS A O 1
ATOM 2261 N N . ILE A 1 283 ? -13.676 -4.637 9.624 1.00 92.62 283 ILE A N 1
ATOM 2262 C CA . ILE A 1 283 ? -12.394 -4.787 10.336 1.00 92.62 283 ILE A CA 1
ATOM 2263 C C . ILE A 1 283 ? -11.383 -5.554 9.471 1.00 92.62 283 ILE A C 1
ATOM 2265 O O . ILE A 1 283 ? -10.307 -5.049 9.175 1.00 92.62 283 ILE A O 1
ATOM 2269 N N . TYR A 1 284 ? -11.762 -6.719 8.942 1.00 91.94 284 TYR A N 1
ATOM 2270 C CA . TYR A 1 284 ? -10.949 -7.492 7.998 1.00 91.94 284 TYR A CA 1
ATOM 2271 C C . TYR A 1 284 ? -10.481 -6.631 6.808 1.00 91.94 284 TYR A C 1
ATOM 2273 O O . TYR A 1 284 ? -9.319 -6.693 6.411 1.00 91.94 284 TYR A O 1
ATOM 2281 N N . LYS A 1 285 ? -11.361 -5.777 6.260 1.00 91.25 285 LYS A N 1
ATOM 2282 C CA . LYS A 1 285 ? -11.025 -4.858 5.160 1.00 91.25 285 LYS A CA 1
ATOM 2283 C C . LYS A 1 285 ? -10.090 -3.718 5.565 1.00 91.25 285 LYS A C 1
ATOM 2285 O O . LYS A 1 285 ? -9.223 -3.393 4.758 1.00 91.25 285 LYS A O 1
ATOM 2290 N N . SER A 1 286 ? -10.219 -3.133 6.759 1.00 91.25 286 SER A N 1
ATOM 2291 C CA . SER A 1 286 ? -9.254 -2.129 7.230 1.00 91.25 286 SER A CA 1
ATOM 2292 C C . SER A 1 286 ? -7.887 -2.763 7.501 1.00 91.25 286 SER A C 1
ATOM 2294 O O . SER A 1 286 ? -6.870 -2.194 7.112 1.00 91.25 286 SER A O 1
ATOM 2296 N N . CYS A 1 287 ? -7.846 -3.988 8.038 1.00 92.25 287 CYS A N 1
ATOM 2297 C CA . CYS A 1 287 ? -6.604 -4.726 8.260 1.00 92.25 287 CYS A CA 1
ATOM 2298 C C . CYS A 1 287 ? -5.808 -5.012 6.972 1.00 92.25 287 CYS A C 1
ATOM 2300 O O . CYS A 1 287 ? -4.580 -5.072 7.045 1.00 92.25 287 CYS A O 1
ATOM 2302 N N . LYS A 1 288 ? -6.444 -5.133 5.791 1.00 90.44 288 LYS A N 1
ATOM 2303 C CA . LYS A 1 288 ? -5.756 -5.458 4.516 1.00 90.44 288 LYS A CA 1
ATOM 2304 C C . LYS A 1 288 ? -4.579 -4.536 4.177 1.00 90.44 288 LYS A C 1
ATOM 2306 O O . LYS A 1 288 ? -3.668 -4.969 3.474 1.00 90.44 288 LYS A O 1
ATOM 2311 N N . VAL A 1 289 ? -4.555 -3.294 4.669 1.00 91.06 289 VAL A N 1
ATOM 2312 C CA . VAL A 1 289 ? -3.431 -2.367 4.428 1.00 91.06 289 VAL A CA 1
ATOM 2313 C C . VAL A 1 289 ? -2.112 -2.877 5.025 1.00 91.06 289 VAL A C 1
ATOM 2315 O O . VAL A 1 289 ? -1.046 -2.635 4.456 1.00 91.06 289 VAL A O 1
ATOM 2318 N N . PHE A 1 290 ? -2.176 -3.642 6.121 1.00 92.56 290 PHE A N 1
ATOM 2319 C CA . PHE A 1 290 ? -1.005 -4.178 6.820 1.00 92.56 290 PHE A CA 1
ATOM 2320 C C . PHE A 1 290 ? -0.393 -5.408 6.134 1.00 92.56 290 PHE A C 1
ATOM 2322 O O . PHE A 1 290 ? 0.772 -5.719 6.375 1.00 92.56 290 PHE A O 1
ATOM 2329 N N . ALA A 1 291 ? -1.114 -6.046 5.200 1.00 91.88 291 ALA A N 1
ATOM 2330 C CA . ALA A 1 291 ? -0.656 -7.224 4.453 1.00 91.88 291 ALA A CA 1
ATOM 2331 C C . ALA A 1 291 ? 0.688 -7.016 3.732 1.00 91.88 291 ALA A C 1
ATOM 2333 O O . ALA A 1 291 ? 1.406 -7.978 3.473 1.00 91.88 291 ALA A O 1
ATOM 2334 N N . ARG A 1 292 ? 1.026 -5.760 3.401 1.00 91.50 292 ARG A N 1
ATOM 2335 C CA . ARG A 1 292 ? 2.280 -5.354 2.742 1.00 91.50 292 ARG A CA 1
ATOM 2336 C C . ARG A 1 292 ? 3.525 -5.447 3.631 1.00 91.50 292 ARG A C 1
ATOM 2338 O O . ARG A 1 292 ? 4.627 -5.391 3.091 1.00 91.50 292 ARG A O 1
ATOM 2345 N N . PHE A 1 293 ? 3.354 -5.542 4.949 1.00 92.00 293 PHE A N 1
ATOM 2346 C CA . PHE A 1 293 ? 4.427 -5.495 5.950 1.00 92.00 293 PHE A CA 1
ATOM 2347 C C . PHE A 1 293 ? 4.569 -6.809 6.738 1.00 92.00 293 PHE A C 1
ATOM 2349 O O . PHE A 1 293 ? 5.296 -6.852 7.724 1.00 92.00 293 PHE A O 1
ATOM 2356 N N . GLN A 1 294 ? 3.849 -7.859 6.331 1.00 91.06 294 GLN A N 1
ATOM 2357 C CA . GLN A 1 294 ? 3.707 -9.122 7.057 1.00 91.06 294 GLN A CA 1
ATOM 2358 C C . GLN A 1 294 ? 3.784 -10.310 6.087 1.00 91.06 294 GLN A C 1
ATOM 2360 O O . GLN A 1 294 ? 3.341 -10.216 4.933 1.00 91.06 294 GLN A O 1
ATOM 2365 N N . SER A 1 295 ? 4.284 -11.456 6.552 1.00 92.12 295 SER A N 1
ATOM 2366 C CA . SER A 1 295 ? 4.067 -12.732 5.858 1.00 92.12 295 SER A CA 1
ATOM 2367 C C . SER A 1 295 ? 2.572 -13.064 5.776 1.00 92.12 295 SER A C 1
ATOM 2369 O O . SER A 1 295 ? 1.739 -12.530 6.516 1.00 92.12 295 SER A O 1
ATOM 2371 N N . LYS A 1 296 ? 2.209 -13.959 4.857 1.00 91.25 296 LYS A N 1
ATOM 2372 C CA . LYS A 1 296 ? 0.846 -14.484 4.712 1.00 91.25 296 LYS A CA 1
ATOM 2373 C C . LYS A 1 296 ? 0.309 -15.093 6.015 1.00 91.25 296 LYS A C 1
ATOM 2375 O O . LYS A 1 296 ? -0.871 -14.928 6.323 1.00 91.25 296 LYS A O 1
ATOM 2380 N N . GLU A 1 297 ? 1.163 -15.758 6.783 1.00 93.19 297 GLU A N 1
ATOM 2381 C CA . GLU A 1 297 ? 0.823 -16.435 8.035 1.00 93.19 297 GLU A CA 1
ATOM 2382 C C . GLU A 1 297 ? 0.645 -15.435 9.188 1.00 93.19 297 GLU A C 1
ATOM 2384 O O . GLU A 1 297 ? -0.389 -15.462 9.856 1.00 93.19 297 GLU A O 1
ATOM 2389 N N . GLU A 1 298 ? 1.577 -14.491 9.366 1.00 95.00 298 GLU A N 1
ATOM 2390 C CA . GLU A 1 298 ? 1.445 -13.400 10.348 1.00 95.00 298 GLU A CA 1
ATOM 2391 C C . GLU A 1 298 ? 0.218 -12.529 10.069 1.00 95.00 298 GLU A C 1
ATOM 2393 O O . GLU A 1 298 ? -0.484 -12.133 10.997 1.00 95.00 298 GLU A O 1
ATOM 2398 N N . HIS A 1 299 ? -0.076 -12.247 8.795 1.00 94.31 299 HIS A N 1
ATOM 2399 C CA . HIS A 1 299 ? -1.231 -11.436 8.426 1.00 94.31 299 HIS A CA 1
ATOM 2400 C C . HIS A 1 299 ? -2.561 -12.136 8.745 1.00 94.31 299 HIS A C 1
ATOM 2402 O O . HIS A 1 299 ? -3.503 -11.501 9.223 1.00 94.31 299 HIS A O 1
ATOM 2408 N N . LYS A 1 300 ? -2.629 -13.459 8.537 1.00 92.75 300 LYS A N 1
ATOM 2409 C CA . LYS A 1 300 ? -3.782 -14.278 8.937 1.00 92.75 300 LYS A CA 1
ATOM 2410 C C . LYS A 1 300 ? -3.958 -14.321 10.451 1.00 92.75 300 LYS A C 1
ATOM 2412 O O . LYS A 1 300 ? -5.084 -14.160 10.917 1.00 92.75 300 LYS A O 1
ATOM 2417 N N . GLU A 1 301 ? -2.880 -14.509 11.213 1.00 94.94 301 GLU A N 1
ATOM 2418 C CA . GLU A 1 301 ? -2.974 -14.528 12.676 1.00 94.94 301 GLU A CA 1
ATOM 2419 C C . GLU A 1 301 ? -3.301 -13.133 13.234 1.00 94.94 301 GLU A C 1
ATOM 2421 O O . GLU A 1 301 ? -4.139 -13.050 14.124 1.00 94.94 301 GLU A O 1
ATOM 2426 N N . LEU A 1 302 ? -2.776 -12.035 12.664 1.00 94.50 302 LEU A N 1
ATOM 2427 C CA . LEU A 1 302 ? -3.208 -10.669 13.005 1.00 94.50 302 LEU A CA 1
ATOM 2428 C C . LEU A 1 302 ? -4.719 -10.508 12.802 1.00 94.50 302 LEU A C 1
ATOM 2430 O O . LEU A 1 302 ? -5.424 -10.115 13.726 1.00 94.50 302 LEU A O 1
ATOM 2434 N N . ILE A 1 303 ? -5.218 -10.818 11.602 1.00 94.25 303 ILE A N 1
ATOM 2435 C CA . ILE A 1 303 ? -6.643 -10.696 11.267 1.00 94.25 303 ILE A CA 1
ATOM 2436 C C . ILE A 1 303 ? -7.503 -11.509 12.240 1.00 94.25 303 ILE A C 1
ATOM 2438 O O . ILE A 1 303 ? -8.493 -11.002 12.765 1.00 94.25 303 ILE A O 1
ATOM 2442 N N . LYS A 1 304 ? -7.109 -12.756 12.510 1.00 94.50 304 LYS A N 1
ATOM 2443 C CA . LYS A 1 304 ? -7.787 -13.631 13.466 1.00 94.50 304 LYS A CA 1
ATOM 2444 C C . LYS A 1 304 ? -7.770 -13.040 14.878 1.00 94.50 304 LYS A C 1
ATOM 2446 O O . LYS A 1 304 ? -8.821 -12.995 15.504 1.00 94.50 304 LYS A O 1
ATOM 2451 N N . LYS A 1 305 ? -6.632 -12.525 15.356 1.00 95.88 305 LYS A N 1
ATOM 2452 C CA . LYS A 1 305 ? -6.497 -11.929 16.696 1.00 95.88 305 LYS A CA 1
ATOM 2453 C C . LYS A 1 305 ? -7.315 -10.655 16.872 1.00 95.88 305 LYS A C 1
ATOM 2455 O O . LYS A 1 305 ? -7.977 -10.525 17.892 1.00 95.88 305 LYS A O 1
ATOM 2460 N N . VAL A 1 306 ? -7.338 -9.766 15.880 1.00 96.12 306 VAL A N 1
ATOM 2461 C CA . VAL A 1 306 ? -8.153 -8.535 15.920 1.00 96.12 306 VAL A CA 1
ATOM 2462 C C . VAL A 1 306 ? -9.656 -8.860 15.881 1.00 96.12 306 VAL A C 1
ATOM 2464 O O . VAL A 1 306 ? -10.461 -8.174 16.506 1.00 96.12 306 VAL A O 1
ATOM 2467 N N . ILE A 1 307 ? -10.059 -9.936 15.196 1.00 95.06 307 ILE A N 1
ATOM 2468 C CA . ILE A 1 307 ? -11.454 -10.406 15.196 1.00 95.06 307 ILE A CA 1
ATOM 2469 C C . ILE A 1 307 ? -11.814 -11.104 16.518 1.00 95.06 307 ILE A C 1
ATOM 2471 O O . ILE A 1 307 ? -12.885 -10.836 17.056 1.00 95.06 307 ILE A O 1
ATOM 2475 N N . GLU A 1 308 ? -10.928 -11.932 17.081 1.00 95.44 308 GLU A N 1
ATOM 2476 C CA . GLU A 1 308 ? -11.089 -12.501 18.430 1.00 95.44 308 GLU A CA 1
ATOM 2477 C C . GLU A 1 308 ? -11.206 -11.390 19.492 1.00 95.44 308 GLU A C 1
ATOM 2479 O O . GLU A 1 308 ? -12.091 -11.446 20.343 1.00 95.44 308 GLU A O 1
ATOM 2484 N N . GLU A 1 309 ? -10.375 -10.346 19.415 1.00 96.62 309 GLU A N 1
ATOM 2485 C CA . GLU A 1 309 ? -10.436 -9.161 20.281 1.00 96.62 309 GLU A CA 1
ATOM 2486 C C . GLU A 1 309 ? -11.778 -8.427 20.149 1.00 96.62 309 GLU A C 1
ATOM 2488 O O . GLU A 1 309 ? -12.449 -8.202 21.156 1.00 96.62 309 GLU A O 1
ATOM 2493 N N . HIS A 1 310 ? -12.230 -8.132 18.925 1.00 95.50 310 HIS A N 1
ATOM 2494 C CA . HIS A 1 310 ? -13.542 -7.516 18.674 1.00 95.50 310 HIS A CA 1
ATOM 2495 C C . HIS A 1 310 ? -14.703 -8.357 19.227 1.00 95.50 310 HIS A C 1
ATOM 2497 O O . HIS A 1 310 ? -15.624 -7.826 19.850 1.00 95.50 310 HIS A O 1
ATOM 2503 N N . GLN A 1 311 ? -14.651 -9.681 19.055 1.00 94.81 311 GLN A N 1
ATOM 2504 C CA . GLN A 1 311 ? -15.645 -10.605 19.608 1.00 94.81 311 GLN A CA 1
ATOM 2505 C C . GLN A 1 311 ? -15.639 -10.614 21.143 1.00 94.81 311 GLN A C 1
ATOM 2507 O O . GLN A 1 311 ? -16.710 -10.645 21.752 1.00 94.81 311 GLN A O 1
ATOM 2512 N N . ILE A 1 312 ? -14.462 -10.552 21.774 1.00 95.94 312 ILE A N 1
ATOM 2513 C CA . ILE A 1 312 ? -14.316 -10.457 23.232 1.00 95.94 312 ILE A CA 1
ATOM 2514 C C . ILE A 1 312 ? -14.851 -9.114 23.743 1.00 95.94 312 ILE A C 1
ATOM 2516 O O . ILE A 1 312 ? -15.625 -9.109 24.699 1.00 95.94 312 ILE A O 1
ATOM 2520 N N . LEU A 1 313 ? -14.512 -7.994 23.099 1.00 96.00 313 LEU A N 1
ATOM 2521 C CA . LEU A 1 313 ? -14.979 -6.659 23.485 1.00 96.00 313 LEU A CA 1
ATOM 2522 C C . LEU A 1 313 ? -16.504 -6.536 23.369 1.00 96.00 313 LEU A C 1
ATOM 2524 O O . LEU A 1 313 ? -17.152 -6.212 24.364 1.00 96.00 313 LEU A O 1
ATOM 2528 N N . ARG A 1 314 ? -17.099 -6.916 22.226 1.00 93.25 314 ARG A N 1
ATOM 2529 C CA . ARG A 1 314 ? -18.566 -6.947 22.068 1.00 93.25 314 ARG A CA 1
ATOM 2530 C C . ARG A 1 314 ? -19.224 -7.888 23.086 1.00 93.25 314 ARG A C 1
ATOM 2532 O O . ARG A 1 314 ? -20.294 -7.593 23.605 1.00 93.25 314 ARG A O 1
ATOM 2539 N N . ARG A 1 315 ? -18.594 -9.021 23.426 1.00 93.94 315 ARG A N 1
ATOM 2540 C CA . ARG A 1 315 ? -19.118 -9.936 24.457 1.00 93.94 315 ARG A CA 1
ATOM 2541 C C . ARG A 1 315 ? -19.021 -9.352 25.870 1.00 93.94 315 ARG A C 1
ATOM 2543 O O . ARG A 1 315 ? -19.882 -9.658 26.692 1.00 93.94 315 ARG A O 1
ATOM 2550 N N . ILE A 1 316 ? -18.011 -8.538 26.168 1.00 95.06 316 ILE A N 1
ATOM 2551 C CA . ILE A 1 316 ? -17.906 -7.803 27.436 1.00 95.06 316 ILE A CA 1
ATOM 2552 C C . ILE A 1 316 ? -19.005 -6.736 27.513 1.00 95.06 316 ILE A C 1
ATOM 2554 O O . ILE A 1 316 ? -19.677 -6.656 28.536 1.00 95.06 316 ILE A O 1
ATOM 2558 N N . GLU A 1 317 ? -19.232 -5.983 26.436 1.00 94.94 317 GLU A N 1
ATOM 2559 C CA . GLU A 1 317 ? -20.309 -4.992 26.309 1.00 94.94 317 GLU A CA 1
ATOM 2560 C C . GLU A 1 317 ? -21.701 -5.627 26.490 1.00 94.94 317 GLU A C 1
ATOM 2562 O O . GLU A 1 317 ? -22.429 -5.253 27.409 1.00 94.94 317 GLU A O 1
ATOM 2567 N N . ASP A 1 318 ? -22.018 -6.679 25.725 1.00 93.88 318 ASP A N 1
ATOM 2568 C CA . ASP A 1 318 ? -23.252 -7.473 25.852 1.00 93.88 318 ASP A CA 1
ATOM 2569 C C . ASP A 1 318 ? -23.490 -7.975 27.298 1.00 93.88 318 ASP A C 1
ATOM 2571 O O . ASP A 1 318 ? -24.623 -8.012 27.782 1.00 93.88 318 ASP A O 1
ATOM 2575 N N . LEU A 1 319 ? -22.427 -8.367 28.015 1.00 94.12 319 LEU A N 1
ATOM 2576 C CA . LEU A 1 319 ? -22.507 -8.817 29.412 1.00 94.12 319 LEU A CA 1
ATOM 2577 C C . LEU A 1 319 ? -22.632 -7.662 30.419 1.00 94.12 319 LEU A C 1
ATOM 2579 O O . LEU A 1 319 ? -23.239 -7.845 31.478 1.00 94.12 319 LEU A O 1
ATOM 2583 N N . GLN A 1 320 ? -22.072 -6.488 30.122 1.00 94.62 320 GLN A N 1
ATOM 2584 C CA . GLN A 1 320 ? -22.259 -5.280 30.928 1.00 94.62 320 GLN A CA 1
ATOM 2585 C C . GLN A 1 320 ? -23.697 -4.767 30.805 1.00 94.62 320 GLN A C 1
ATOM 2587 O O . GLN A 1 320 ? -24.317 -4.482 31.829 1.00 94.62 320 GLN A O 1
ATOM 2592 N N . GLU A 1 321 ? -24.257 -4.748 29.594 1.00 94.00 321 GLU A N 1
ATOM 2593 C CA . GLU A 1 321 ? -25.659 -4.401 29.342 1.00 94.00 321 GLU A CA 1
ATOM 2594 C C . GLU A 1 321 ? -26.619 -5.398 30.007 1.00 94.00 321 GLU A C 1
ATOM 2596 O O . GLU A 1 321 ? -27.521 -5.000 30.741 1.00 94.00 321 GLU A O 1
ATOM 2601 N N . ALA A 1 322 ? -26.382 -6.708 29.867 1.00 93.62 322 ALA A N 1
ATOM 2602 C CA . ALA A 1 322 ? -27.181 -7.713 30.570 1.00 93.62 322 ALA A CA 1
ATOM 2603 C C . ALA A 1 322 ? -27.171 -7.496 32.098 1.00 93.62 322 ALA A C 1
ATOM 2605 O O . ALA A 1 322 ? -28.190 -7.686 32.769 1.00 93.62 322 ALA A O 1
ATOM 2606 N N . ARG A 1 323 ? -26.034 -7.059 32.662 1.00 92.94 323 ARG A N 1
ATOM 2607 C CA . ARG A 1 323 ? -25.893 -6.740 34.089 1.00 92.94 323 ARG A CA 1
ATOM 2608 C C . ARG A 1 323 ? -26.624 -5.452 34.487 1.00 92.94 323 ARG A C 1
ATOM 2610 O O . ARG A 1 323 ? -27.200 -5.432 35.575 1.00 92.94 323 ARG A O 1
ATOM 2617 N N . THR A 1 324 ? -26.638 -4.402 33.660 1.00 93.25 324 THR A N 1
ATOM 2618 C CA . THR A 1 324 ? -27.425 -3.180 33.938 1.00 93.25 324 THR A CA 1
ATOM 2619 C C . THR A 1 324 ? -28.927 -3.420 33.770 1.00 93.25 324 THR A C 1
ATOM 2621 O O . THR A 1 324 ? -29.706 -2.921 34.579 1.00 93.25 324 THR A O 1
ATOM 2624 N N . ALA A 1 325 ? -29.328 -4.290 32.838 1.00 93.12 325 ALA A N 1
ATOM 2625 C CA . ALA A 1 325 ? -30.687 -4.825 32.707 1.00 93.12 325 ALA A CA 1
ATOM 2626 C C . ALA A 1 325 ? -31.105 -5.776 33.855 1.00 93.12 325 ALA A C 1
ATOM 2628 O O . ALA A 1 325 ? -32.234 -6.265 33.885 1.00 93.12 325 ALA A O 1
ATOM 2629 N N . GLY A 1 326 ? -30.218 -6.039 34.823 1.00 92.50 326 GLY A N 1
ATOM 2630 C CA . GLY A 1 326 ? -30.528 -6.777 36.048 1.00 92.50 326 GLY A CA 1
ATOM 2631 C C . GLY A 1 326 ? -30.335 -8.294 35.981 1.00 92.50 326 GLY A C 1
ATOM 2632 O O . GLY A 1 326 ? -30.680 -8.975 36.950 1.00 92.50 326 GLY A O 1
ATOM 2633 N N . CYS A 1 327 ? -29.759 -8.844 34.907 1.00 89.81 327 CYS A N 1
ATOM 2634 C CA . CYS A 1 327 ? -29.446 -10.273 34.822 1.00 89.81 327 CYS A CA 1
ATOM 2635 C C . CYS A 1 327 ? -28.398 -10.657 35.880 1.00 89.81 327 CYS A C 1
ATOM 2637 O O . CYS A 1 327 ? -27.309 -10.083 35.931 1.00 89.81 327 CYS A O 1
ATOM 2639 N N . ARG A 1 328 ? -28.717 -11.650 36.724 1.00 87.69 328 ARG A N 1
ATOM 2640 C CA . ARG A 1 328 ? -27.836 -12.114 37.818 1.00 87.69 328 ARG A CA 1
ATOM 2641 C C . ARG A 1 328 ? -27.224 -13.496 37.599 1.00 87.69 328 ARG A C 1
ATOM 2643 O O . ARG A 1 328 ? -26.339 -13.878 38.358 1.00 87.69 328 ARG A O 1
ATOM 2650 N N . THR A 1 329 ? -27.664 -14.238 36.582 1.00 92.44 329 THR A N 1
ATOM 2651 C CA . THR A 1 329 ? -27.090 -15.541 36.214 1.00 92.44 329 THR A CA 1
ATOM 2652 C C . THR A 1 329 ? -26.580 -15.525 34.776 1.00 92.44 329 THR A C 1
ATOM 2654 O O . THR A 1 329 ? -27.080 -14.778 33.933 1.00 92.44 329 THR A O 1
ATOM 2657 N N . THR A 1 330 ? -25.617 -16.395 34.466 1.00 91.38 330 THR A N 1
ATOM 2658 C CA . THR A 1 330 ? -25.103 -16.578 33.098 1.00 91.38 330 THR A CA 1
ATOM 2659 C C . THR A 1 330 ? -26.198 -17.023 32.124 1.00 91.38 330 THR A C 1
ATOM 2661 O O . THR A 1 330 ? -26.156 -16.658 30.952 1.00 91.38 330 THR A O 1
ATOM 2664 N N . SER A 1 331 ? -27.204 -17.769 32.599 1.00 92.25 331 SER A N 1
ATOM 2665 C CA . SER A 1 331 ? -28.337 -18.202 31.772 1.00 92.25 331 SER A CA 1
ATOM 2666 C C . SER A 1 331 ? -29.279 -17.047 31.437 1.00 92.25 331 SER A C 1
ATOM 2668 O O . SER A 1 331 ? -29.741 -16.959 30.302 1.00 92.25 331 SER A O 1
ATOM 2670 N N . ASP A 1 332 ? -29.553 -16.154 32.393 1.00 91.81 332 ASP A N 1
ATOM 2671 C CA . ASP A 1 332 ? -30.366 -14.958 32.142 1.00 91.81 332 ASP A CA 1
ATOM 2672 C C . ASP A 1 332 ? -29.644 -13.983 31.215 1.00 91.81 332 ASP A C 1
ATOM 2674 O O . ASP A 1 332 ? -30.252 -13.470 30.282 1.00 91.81 332 ASP A O 1
ATOM 2678 N N . ALA A 1 333 ? -28.337 -13.790 31.421 1.00 93.00 333 ALA A N 1
ATOM 2679 C CA . ALA A 1 333 ? -27.529 -12.928 30.568 1.00 93.00 333 ALA A CA 1
ATOM 2680 C C . ALA A 1 333 ? -27.457 -13.459 29.126 1.00 93.00 333 ALA A C 1
ATOM 2682 O O . ALA A 1 333 ? -27.636 -12.691 28.187 1.00 93.00 333 ALA A O 1
ATOM 2683 N N . ASN A 1 334 ? -27.267 -14.770 28.928 1.00 93.12 334 ASN A N 1
ATOM 2684 C CA . ASN A 1 334 ? -27.318 -15.371 27.591 1.00 93.12 334 ASN A CA 1
ATOM 2685 C C . ASN A 1 334 ? -28.688 -15.171 26.929 1.00 93.12 334 ASN A C 1
ATOM 2687 O O . ASN A 1 334 ? -28.733 -14.707 25.794 1.00 93.12 334 ASN A O 1
ATOM 2691 N N . ARG A 1 335 ? -29.789 -15.431 27.650 1.00 92.56 335 ARG A N 1
ATOM 2692 C CA . ARG A 1 335 ? -31.153 -15.227 27.138 1.00 92.56 335 ARG A CA 1
ATOM 2693 C C . ARG A 1 335 ? -31.407 -13.767 26.743 1.00 92.56 335 ARG A C 1
ATOM 2695 O O . ARG A 1 335 ? -31.921 -13.518 25.661 1.00 92.56 335 ARG A O 1
ATOM 2702 N N . PHE A 1 336 ? -30.991 -12.806 27.571 1.00 93.12 336 PHE A N 1
ATOM 2703 C CA . PHE A 1 336 ? -31.080 -11.374 27.260 1.00 93.12 336 PHE A CA 1
ATOM 2704 C C . PHE A 1 336 ? -30.321 -11.013 25.972 1.00 93.12 336 PHE A C 1
ATOM 2706 O O . PHE A 1 336 ? -30.856 -10.317 25.113 1.00 93.12 336 PHE A O 1
ATOM 2713 N N . ILE A 1 337 ? -29.101 -11.532 25.805 1.00 92.25 337 ILE A N 1
ATOM 2714 C CA . ILE A 1 337 ? -28.253 -11.269 24.632 1.00 92.25 337 ILE A CA 1
ATOM 2715 C C . ILE A 1 337 ? -28.824 -11.936 23.364 1.00 92.25 337 ILE A C 1
ATOM 2717 O O . ILE A 1 337 ? -28.760 -11.360 22.280 1.00 92.25 337 ILE A O 1
ATOM 2721 N N . GLU A 1 338 ? -29.427 -13.121 23.481 1.00 92.06 338 GLU A N 1
ATOM 2722 C CA . GLU A 1 338 ? -30.150 -13.784 22.386 1.00 92.06 338 GLU A CA 1
ATOM 2723 C C . GLU A 1 338 ? -31.426 -13.017 21.991 1.00 92.06 338 GLU A C 1
ATOM 2725 O O . GLU A 1 338 ? -31.672 -12.800 20.803 1.00 92.06 338 GLU A O 1
ATOM 2730 N N . GLU A 1 339 ? -32.204 -12.531 22.966 1.00 92.25 339 GLU A N 1
ATOM 2731 C CA . GLU A 1 339 ? -33.381 -11.685 22.731 1.00 92.25 339 GLU A CA 1
ATOM 2732 C C . GLU A 1 339 ? -33.018 -10.329 22.101 1.00 92.25 339 GLU A C 1
ATOM 2734 O O . GLU A 1 339 ? -33.721 -9.877 21.195 1.00 92.25 339 GLU A O 1
ATOM 2739 N N . LYS A 1 340 ? -31.921 -9.693 22.538 1.00 91.56 340 LYS A N 1
ATOM 2740 C CA . LYS A 1 340 ? -31.368 -8.461 21.947 1.00 91.56 340 LYS A CA 1
ATOM 2741 C C . LYS A 1 340 ? -31.008 -8.681 20.477 1.00 91.56 340 LYS A C 1
ATOM 2743 O O . LYS A 1 340 ? -31.586 -8.037 19.605 1.00 91.56 340 LYS A O 1
ATOM 2748 N N . ARG A 1 341 ? -30.154 -9.671 20.190 1.00 89.38 341 ARG A N 1
ATOM 2749 C CA . ARG A 1 341 ? -29.706 -9.999 18.822 1.00 89.38 341 ARG A CA 1
ATOM 2750 C C . ARG A 1 341 ? -30.854 -10.388 17.893 1.00 89.38 341 ARG A C 1
ATOM 2752 O O . ARG A 1 341 ? -30.800 -10.112 16.696 1.00 89.38 341 ARG A O 1
ATOM 2759 N N . LYS A 1 342 ? -31.911 -11.005 18.430 1.00 91.00 342 LYS A N 1
ATOM 2760 C CA . LYS A 1 342 ? -33.139 -11.273 17.677 1.00 91.00 342 LYS A CA 1
ATOM 2761 C C . LYS A 1 342 ? -33.858 -9.974 17.282 1.00 91.00 342 LYS A C 1
ATOM 2763 O O . LYS A 1 342 ? -34.199 -9.835 16.111 1.00 91.00 342 LYS A O 1
ATOM 2768 N N . LYS A 1 343 ? -34.048 -9.029 18.212 1.00 90.00 343 LYS A N 1
ATOM 2769 C CA . LYS A 1 343 ? -34.673 -7.721 17.926 1.00 90.00 343 LYS A CA 1
ATOM 2770 C C . LYS A 1 343 ? -33.863 -6.930 16.898 1.00 90.00 343 LYS A C 1
ATOM 2772 O O . LYS A 1 343 ? -34.424 -6.495 15.902 1.00 90.00 343 LYS A O 1
ATOM 2777 N N . GLU A 1 344 ? -32.544 -6.850 17.071 1.00 86.94 344 GLU A N 1
ATOM 2778 C CA . GLU A 1 344 ? -31.629 -6.194 16.121 1.00 86.94 344 GLU A CA 1
ATOM 2779 C C . GLU A 1 344 ? -31.737 -6.797 14.706 1.00 86.94 344 GLU A C 1
ATOM 2781 O O . GLU A 1 344 ? -31.744 -6.075 13.706 1.00 86.94 344 GLU A O 1
ATOM 2786 N N . ALA A 1 345 ? -31.868 -8.125 14.598 1.00 86.38 345 ALA A N 1
ATOM 2787 C CA . ALA A 1 345 ? -32.064 -8.807 13.320 1.00 86.38 345 ALA A CA 1
ATOM 2788 C C . ALA A 1 345 ? -33.453 -8.544 12.704 1.00 86.38 345 ALA A C 1
ATOM 2790 O O . ALA A 1 345 ? -33.552 -8.372 11.487 1.00 86.38 345 ALA A O 1
ATOM 2791 N N . GLU A 1 346 ? -34.512 -8.487 13.517 1.00 88.69 346 GLU A N 1
ATOM 2792 C CA . GLU A 1 346 ? -35.875 -8.146 13.085 1.00 88.69 346 GLU A CA 1
ATOM 2793 C C . GLU A 1 346 ? -35.960 -6.680 12.613 1.00 88.69 346 GLU A C 1
ATOM 2795 O O . GLU A 1 346 ? -36.472 -6.412 11.525 1.00 88.69 346 GLU A O 1
ATOM 2800 N N . GLU A 1 347 ? -35.358 -5.738 13.342 1.00 85.81 347 GLU A N 1
ATOM 2801 C CA . GLU A 1 347 ? -35.249 -4.323 12.962 1.00 85.81 347 GLU A CA 1
ATOM 2802 C C . GLU A 1 347 ? -34.413 -4.132 11.686 1.00 85.81 347 GLU A C 1
ATOM 2804 O O . GLU A 1 347 ? -34.839 -3.440 10.758 1.00 85.81 347 GLU A O 1
ATOM 2809 N N . SER A 1 348 ? -33.267 -4.813 11.567 1.00 81.88 348 SER A N 1
ATOM 2810 C CA . SER A 1 348 ? -32.450 -4.795 10.344 1.00 81.88 348 SER A CA 1
ATOM 2811 C C . SER A 1 348 ? -33.195 -5.379 9.134 1.00 81.88 348 SER A C 1
ATOM 2813 O O . SER A 1 348 ? -33.029 -4.907 8.004 1.00 81.88 348 SER A O 1
ATOM 2815 N N . MET A 1 349 ? -34.060 -6.376 9.351 1.00 81.00 349 MET A N 1
ATOM 2816 C CA . MET A 1 349 ? -34.918 -6.941 8.307 1.00 81.00 349 MET A CA 1
ATOM 2817 C C . MET A 1 349 ? -36.032 -5.969 7.893 1.00 81.00 349 MET A C 1
ATOM 2819 O O . MET A 1 349 ? -36.259 -5.793 6.695 1.00 81.00 349 MET A O 1
ATOM 2823 N N . LEU A 1 350 ? -36.675 -5.287 8.848 1.00 83.69 350 LEU A N 1
ATOM 2824 C CA . LEU A 1 350 ? -37.686 -4.256 8.584 1.00 83.69 350 LEU A CA 1
ATOM 2825 C C . LEU A 1 350 ? -37.102 -3.060 7.815 1.00 83.69 350 LEU A C 1
ATOM 2827 O O . LEU A 1 350 ? -37.691 -2.618 6.828 1.00 83.69 350 LEU A O 1
ATOM 2831 N N . LEU A 1 351 ? -35.908 -2.589 8.190 1.00 76.69 351 LEU A N 1
ATOM 2832 C CA . LEU A 1 351 ? -35.181 -1.548 7.452 1.00 76.69 351 LEU A CA 1
ATOM 2833 C C . LEU A 1 351 ? -34.876 -1.978 6.007 1.00 76.69 351 LEU A C 1
ATOM 2835 O O . LEU A 1 351 ? -35.027 -1.186 5.077 1.00 76.69 351 LEU A O 1
ATOM 2839 N N . ARG A 1 352 ? -34.506 -3.246 5.784 1.00 76.94 352 ARG A N 1
ATOM 2840 C CA . ARG A 1 352 ? -34.284 -3.793 4.432 1.00 76.94 352 ARG A CA 1
ATOM 2841 C C . ARG A 1 352 ? -35.568 -3.937 3.614 1.00 76.94 352 ARG A C 1
ATOM 2843 O O . ARG A 1 352 ? -35.520 -3.720 2.407 1.00 76.94 352 ARG A O 1
ATOM 2850 N N . LEU A 1 353 ? -36.695 -4.268 4.244 1.00 75.56 353 LEU A N 1
ATOM 2851 C CA . LEU A 1 353 ? -38.014 -4.305 3.599 1.00 75.56 353 LEU A CA 1
ATOM 2852 C C . LEU A 1 353 ? -38.474 -2.903 3.174 1.00 75.56 353 LEU A C 1
ATOM 2854 O O . LEU A 1 353 ? -38.890 -2.727 2.032 1.00 75.56 353 LEU A O 1
ATOM 2858 N N . ASN A 1 354 ? -38.309 -1.895 4.034 1.00 69.50 354 ASN A N 1
ATOM 2859 C CA . ASN A 1 354 ? -38.662 -0.500 3.731 1.00 69.50 354 ASN A CA 1
ATOM 2860 C C . ASN A 1 354 ? -37.800 0.136 2.620 1.00 69.50 354 ASN A C 1
ATOM 2862 O O . ASN A 1 354 ? -38.196 1.141 2.031 1.00 69.50 354 ASN A O 1
ATOM 2866 N N . HIS A 1 355 ? -36.644 -0.454 2.304 1.00 58.31 355 HIS A N 1
ATOM 2867 C CA . HIS A 1 355 ? -35.789 -0.070 1.176 1.00 58.31 355 HIS A CA 1
ATOM 2868 C C . HIS A 1 355 ? -35.817 -1.089 0.014 1.00 58.31 355 HIS A C 1
ATOM 2870 O O . HIS A 1 355 ? -34.962 -1.048 -0.874 1.00 58.31 355 HIS A O 1
ATOM 2876 N N . GLY A 1 356 ? -36.795 -2.002 -0.002 1.00 41.44 356 GLY A N 1
ATOM 2877 C CA . GLY A 1 356 ? -36.949 -3.044 -1.016 1.00 41.44 356 GLY A CA 1
ATOM 2878 C C . GLY A 1 356 ? -37.937 -2.691 -2.137 1.00 41.44 356 GLY A C 1
ATOM 2879 O O . GLY A 1 356 ? -39.073 -2.324 -1.871 1.00 41.44 356 GLY A O 1
ATOM 2880 N N . ALA A 1 357 ? -37.513 -2.927 -3.386 1.00 36.97 357 ALA A N 1
ATOM 2881 C CA . ALA A 1 357 ? -38.297 -2.900 -4.635 1.00 36.97 357 ALA A CA 1
ATOM 2882 C C . ALA A 1 357 ? -38.873 -1.532 -5.108 1.00 36.97 357 ALA A C 1
ATOM 2884 O O . ALA A 1 357 ? -39.802 -0.991 -4.512 1.00 36.97 357 ALA A O 1
ATOM 2885 N N . PRO A 1 358 ? -38.409 -0.989 -6.257 1.00 37.94 358 PRO A N 1
ATOM 2886 C CA . PRO A 1 358 ? -38.965 0.235 -6.833 1.00 37.94 358 PRO A CA 1
ATOM 2887 C C . PRO A 1 358 ? -40.166 -0.014 -7.772 1.00 37.94 358 PRO A C 1
ATOM 2889 O O . PRO A 1 358 ? -40.005 -0.556 -8.866 1.00 37.94 358 PRO A O 1
ATOM 2892 N N . GLY A 1 359 ? -41.343 0.512 -7.409 1.00 31.80 359 GLY A N 1
ATOM 2893 C CA . GLY A 1 359 ? -42.422 0.858 -8.351 1.00 31.80 359 GLY A CA 1
ATOM 2894 C C . GLY A 1 359 ? -43.788 0.180 -8.148 1.00 31.80 359 GLY A C 1
ATOM 2895 O O . GLY A 1 359 ? -43.911 -0.808 -7.436 1.00 31.80 359 GLY A O 1
ATOM 2896 N N . SER A 1 360 ? -44.790 0.699 -8.882 1.00 32.97 360 SER A N 1
ATOM 2897 C CA . SER A 1 360 ? -46.210 0.269 -8.943 1.00 32.97 360 SER A CA 1
ATOM 2898 C C . SER A 1 360 ? -47.134 0.766 -7.802 1.00 32.97 360 SER A C 1
ATOM 2900 O O . SER A 1 360 ? -46.780 0.605 -6.644 1.00 32.97 360 SER A O 1
ATOM 2902 N N . ILE A 1 361 ? -48.367 1.282 -7.996 1.00 36.00 361 ILE A N 1
ATOM 2903 C CA . ILE A 1 361 ? -49.023 2.109 -9.050 1.00 36.00 361 ILE A CA 1
ATOM 2904 C C . ILE A 1 361 ? -50.446 2.515 -8.552 1.00 36.00 361 ILE A C 1
ATOM 2906 O O . ILE A 1 361 ? -51.000 1.837 -7.695 1.00 36.00 361 ILE A O 1
ATOM 2910 N N . ALA A 1 362 ? -51.054 3.556 -9.155 1.00 40.25 362 ALA A N 1
ATOM 2911 C CA . ALA A 1 362 ? -52.462 4.019 -9.026 1.00 40.25 362 ALA A CA 1
ATOM 2912 C C . ALA A 1 362 ? -52.893 4.713 -7.701 1.00 40.25 362 ALA A C 1
ATOM 2914 O O . ALA A 1 362 ? -52.638 4.216 -6.616 1.00 40.25 362 ALA A O 1
ATOM 2915 N N . GLY A 1 363 ? -53.618 5.847 -7.684 1.00 35.12 363 GLY A N 1
ATOM 2916 C CA . GLY A 1 363 ? -53.930 6.836 -8.740 1.00 35.12 363 GLY A CA 1
ATOM 2917 C C . GLY A 1 363 ? -55.416 6.967 -9.135 1.00 35.12 363 GLY A C 1
ATOM 2918 O O . GLY A 1 363 ? -55.987 6.020 -9.672 1.00 35.12 363 GLY A O 1
ATOM 2919 N N . LYS A 1 364 ? -56.022 8.160 -8.951 1.00 39.84 364 LYS A N 1
ATOM 2920 C CA . LYS A 1 364 ? -57.346 8.555 -9.499 1.00 39.84 364 LYS A CA 1
ATOM 2921 C C . LYS A 1 364 ? -57.458 10.071 -9.802 1.00 39.84 364 LYS A C 1
ATOM 2923 O O . LYS A 1 364 ? -57.059 10.893 -8.988 1.00 39.84 364 LYS A O 1
ATOM 2928 N N . THR A 1 365 ? -58.137 10.392 -10.916 1.00 38.44 365 THR A N 1
ATOM 2929 C CA . THR A 1 365 ? -58.822 11.666 -11.296 1.00 38.44 365 THR A CA 1
ATOM 2930 C C . THR A 1 365 ? -58.058 12.963 -11.688 1.00 38.44 365 THR A C 1
ATOM 2932 O O . THR A 1 365 ? -57.531 13.671 -10.847 1.00 38.44 365 THR A O 1
ATOM 2935 N N . LEU A 1 366 ? -58.279 13.353 -12.964 1.00 34.53 366 LEU A N 1
ATOM 2936 C CA . LEU A 1 366 ? -58.506 14.710 -13.537 1.00 34.53 366 LEU A CA 1
ATOM 2937 C C . LEU A 1 366 ? -57.349 15.689 -13.899 1.00 34.53 366 LEU A C 1
ATOM 2939 O O . LEU A 1 366 ? -56.861 16.423 -13.054 1.00 34.53 366 LEU A O 1
ATOM 2943 N N . LYS A 1 367 ? -57.181 15.870 -15.233 1.00 32.94 367 LYS A N 1
ATOM 2944 C CA . LYS A 1 367 ? -56.588 17.014 -15.995 1.00 32.94 367 LYS A CA 1
ATOM 2945 C C . LYS A 1 367 ? -55.064 17.259 -15.824 1.00 32.94 367 LYS A C 1
ATOM 2947 O O . LYS A 1 367 ? -54.562 17.152 -14.723 1.00 32.94 367 LYS A O 1
ATOM 2952 N N . SER A 1 368 ? -54.261 17.700 -16.808 1.00 31.14 368 SER A N 1
ATOM 2953 C CA . SER A 1 368 ? -54.305 17.806 -18.294 1.00 31.14 368 SER A CA 1
ATOM 2954 C C . SER A 1 368 ? -53.020 18.561 -18.749 1.00 31.14 368 SER A C 1
ATOM 2956 O O . SER A 1 368 ? -52.649 19.478 -18.021 1.00 31.14 368 SER A O 1
ATOM 2958 N N . PRO A 1 369 ? -52.422 18.391 -19.954 1.00 35.84 369 PRO A N 1
ATOM 2959 C CA . PRO A 1 369 ? -52.215 17.186 -20.777 1.00 35.84 369 PRO A CA 1
ATOM 2960 C C . PRO A 1 369 ? -50.769 17.056 -21.368 1.00 35.84 369 PRO A C 1
ATOM 2962 O O . PRO A 1 369 ? -50.096 18.058 -21.553 1.00 35.84 369 PRO A O 1
ATOM 2965 N N . ARG A 1 370 ? -50.382 15.851 -21.847 1.00 36.44 370 ARG A N 1
ATOM 2966 C CA . ARG A 1 370 ? -49.225 15.546 -22.758 1.00 36.44 370 ARG A CA 1
ATOM 2967 C C . ARG A 1 370 ? -47.795 15.855 -22.227 1.00 36.44 370 ARG A C 1
ATOM 2969 O O . ARG A 1 370 ? -47.541 16.919 -21.699 1.00 36.44 370 ARG A O 1
ATOM 2976 N N . GLY A 1 371 ? -46.768 15.014 -22.393 1.00 31.47 371 GLY A N 1
ATOM 2977 C CA . GLY A 1 371 ? -46.716 13.587 -22.742 1.00 31.47 371 GLY A CA 1
ATOM 2978 C C . GLY A 1 371 ? -45.952 13.226 -24.029 1.00 31.47 371 GLY A C 1
ATOM 2979 O O . GLY A 1 371 ? -46.323 13.696 -25.098 1.00 31.47 371 GLY A O 1
ATOM 2980 N N . LEU A 1 372 ? -45.045 12.239 -23.889 1.00 38.38 372 LEU A N 1
ATOM 2981 C CA . LEU A 1 372 ? -44.518 11.305 -24.915 1.00 38.38 372 LEU A CA 1
ATOM 2982 C C . LEU A 1 372 ? -43.613 11.875 -26.038 1.00 38.38 372 LEU A C 1
ATOM 2984 O O . LEU A 1 372 ? -43.662 13.065 -26.321 1.00 38.38 372 LEU A O 1
ATOM 2988 N N . PRO A 1 373 ? -42.886 11.010 -26.787 1.00 35.50 373 PRO A N 1
ATOM 2989 C CA . PRO A 1 373 ? -42.255 9.718 -26.442 1.00 35.50 373 PRO A CA 1
ATOM 2990 C C . PRO A 1 373 ? -40.706 9.784 -26.656 1.00 35.50 373 PRO A C 1
ATOM 2992 O O . PRO A 1 373 ? -40.198 10.701 -27.282 1.00 35.50 373 PRO A O 1
ATOM 2995 N N . ARG A 1 374 ? -39.841 8.968 -26.031 1.00 29.58 374 ARG A N 1
ATOM 2996 C CA . ARG A 1 374 ? -39.531 7.544 -26.310 1.00 29.58 374 ARG A CA 1
ATOM 2997 C C . ARG A 1 374 ? -39.208 7.261 -27.797 1.00 29.58 374 ARG A C 1
ATOM 2999 O O . ARG A 1 374 ? -40.129 7.319 -28.601 1.00 29.58 374 ARG A O 1
ATOM 3006 N N . ASN A 1 375 ? -37.964 6.862 -28.126 1.00 29.91 375 ASN A N 1
ATOM 3007 C CA . ASN A 1 375 ? -37.595 5.649 -28.912 1.00 29.91 375 ASN A CA 1
ATOM 3008 C C . ASN A 1 375 ? -36.196 5.708 -29.589 1.00 29.91 375 ASN A C 1
ATOM 3010 O O . ASN A 1 375 ? -35.807 6.761 -30.063 1.00 29.91 375 ASN A O 1
ATOM 3014 N N . LEU A 1 376 ? -35.526 4.535 -29.642 1.00 29.11 376 LEU A N 1
ATOM 3015 C CA . LEU A 1 376 ? -34.644 3.957 -30.700 1.00 29.11 376 LEU A CA 1
ATOM 3016 C C . LEU A 1 376 ? -33.512 4.839 -31.316 1.00 29.11 376 LEU A C 1
ATOM 3018 O O . LEU A 1 376 ? -33.739 5.959 -31.734 1.00 29.11 376 LEU A O 1
ATOM 3022 N N . HIS A 1 377 ? -32.224 4.443 -31.316 1.00 32.81 377 HIS A N 1
ATOM 3023 C CA . HIS A 1 377 ? -31.559 3.472 -32.233 1.00 32.81 377 HIS A CA 1
ATOM 3024 C C . HIS A 1 377 ? -31.773 3.787 -33.734 1.00 32.81 377 HIS A C 1
ATOM 3026 O O . HIS A 1 377 ? -32.934 3.971 -34.094 1.00 32.81 377 HIS A O 1
ATOM 3032 N N . PRO A 1 378 ? -30.730 3.772 -34.614 1.00 34.72 378 PRO A N 1
ATOM 3033 C CA . PRO A 1 378 ? -29.625 2.779 -34.612 1.00 34.72 378 PRO A CA 1
ATOM 3034 C C . PRO A 1 378 ? -28.177 3.221 -35.029 1.00 34.72 378 PRO A C 1
ATOM 3036 O O . PRO A 1 378 ? -28.019 4.093 -35.867 1.00 34.72 378 PRO A O 1
ATOM 3039 N N . PHE A 1 379 ? -27.165 2.459 -34.553 1.00 27.97 379 PHE A N 1
ATOM 3040 C CA . PHE A 1 379 ? -25.874 2.072 -35.211 1.00 27.97 379 PHE A CA 1
ATOM 3041 C C . PHE A 1 379 ? -24.828 3.184 -35.542 1.00 27.97 379 PHE A C 1
ATOM 3043 O O . PHE A 1 379 ? -25.183 4.343 -35.689 1.00 27.97 379 PHE A O 1
ATOM 3050 N N . GLY A 1 380 ? -23.511 2.914 -35.653 1.00 31.33 380 GLY A N 1
ATOM 3051 C CA . GLY A 1 380 ? -22.722 1.676 -35.447 1.00 31.33 380 GLY A CA 1
ATOM 3052 C C . GLY A 1 380 ? -21.192 1.890 -35.634 1.00 31.33 380 GLY A C 1
ATOM 3053 O O . GLY A 1 380 ? -20.800 2.985 -36.020 1.00 31.33 380 GLY A O 1
ATOM 3054 N N . SER A 1 381 ? -20.380 0.839 -35.396 1.00 32.75 381 SER A N 1
ATOM 3055 C CA . SER A 1 381 ? -18.896 0.743 -35.548 1.00 32.75 381 SER A CA 1
ATOM 3056 C C . SER A 1 381 ? -18.005 1.619 -34.626 1.00 32.75 381 SER A C 1
ATOM 3058 O O . SER A 1 381 ? -18.356 2.752 -34.327 1.00 32.75 381 SER A O 1
ATOM 3060 N N . ASP A 1 382 ? -16.831 1.179 -34.135 1.00 31.55 382 ASP A N 1
ATOM 3061 C CA . ASP A 1 382 ? -16.230 -0.176 -34.076 1.00 31.55 382 ASP A CA 1
ATOM 3062 C C . ASP A 1 382 ? -15.119 -0.288 -32.994 1.00 31.55 382 ASP A C 1
ATOM 3064 O O . ASP A 1 382 ? -14.429 0.695 -32.743 1.00 31.55 382 ASP A O 1
ATOM 3068 N N . SER A 1 383 ? -14.871 -1.502 -32.455 1.00 34.09 383 SER A N 1
ATOM 3069 C CA . SER A 1 383 ? -13.700 -1.933 -31.620 1.00 34.09 383 SER A CA 1
ATOM 3070 C C . SER A 1 383 ? -13.394 -1.198 -30.283 1.00 34.09 383 SER A C 1
ATOM 3072 O O . SER A 1 383 ? -13.710 -0.028 -30.131 1.00 34.09 383 SER A O 1
ATOM 3074 N N . LEU A 1 384 ? -12.782 -1.768 -29.225 1.00 35.59 384 LEU A N 1
ATOM 3075 C CA . LEU A 1 384 ? -12.478 -3.150 -28.761 1.00 35.59 384 LEU A CA 1
ATOM 3076 C C . LEU A 1 384 ? -12.689 -3.172 -27.187 1.00 35.59 384 LEU A C 1
ATOM 3078 O O . LEU A 1 384 ? -13.145 -2.159 -26.651 1.00 35.59 384 LEU A O 1
ATOM 3082 N N . PRO A 1 385 ? -12.503 -4.274 -26.412 1.00 33.03 385 PRO A N 1
ATOM 3083 C CA . PRO A 1 385 ? -13.169 -4.461 -25.100 1.00 33.03 385 PRO A CA 1
ATOM 3084 C C . PRO A 1 385 ? -12.505 -3.844 -23.844 1.00 33.03 385 PRO A C 1
ATOM 3086 O O . PRO A 1 385 ? -11.371 -3.383 -23.854 1.00 33.03 385 PRO A O 1
ATOM 3089 N N . LYS A 1 386 ? -13.255 -3.887 -22.726 1.00 29.88 386 LYS A N 1
ATOM 3090 C CA . LYS A 1 386 ? -12.926 -3.338 -21.393 1.00 29.88 386 LYS A CA 1
ATOM 3091 C C . LYS A 1 386 ? -12.471 -4.402 -20.385 1.00 29.88 386 LYS A C 1
ATOM 3093 O O . LYS A 1 386 ? -13.011 -5.504 -20.387 1.00 29.88 386 LYS A O 1
ATOM 3098 N N . VAL A 1 387 ? -11.686 -3.975 -19.391 1.00 29.89 387 VAL A N 1
ATOM 3099 C CA . VAL A 1 387 ? -11.576 -4.606 -18.058 1.00 29.89 387 VAL A CA 1
ATOM 3100 C C . VAL A 1 387 ? -11.997 -3.583 -16.992 1.00 29.89 387 VAL A C 1
ATOM 3102 O O . VAL A 1 387 ? -11.588 -2.424 -17.065 1.00 29.89 387 VAL A O 1
ATOM 3105 N N . THR A 1 388 ? -12.847 -3.949 -16.019 1.00 30.62 388 THR A N 1
ATOM 3106 C CA . THR A 1 388 ? -13.190 -3.070 -14.872 1.00 30.62 388 THR A CA 1
ATOM 3107 C C . THR A 1 388 ? -13.822 -3.825 -13.687 1.00 30.62 388 THR A C 1
ATOM 3109 O O . THR A 1 388 ? -14.930 -4.346 -13.823 1.00 30.62 388 THR A O 1
ATOM 3112 N N . PRO A 1 389 ? -13.205 -3.784 -12.493 1.00 31.83 389 PRO A N 1
ATOM 3113 C CA . PRO A 1 389 ? -13.878 -4.033 -11.211 1.00 31.83 389 PRO A CA 1
ATOM 3114 C C . PRO A 1 389 ? -13.715 -2.831 -10.231 1.00 31.83 389 PRO A C 1
ATOM 3116 O O . PRO A 1 389 ? -12.875 -1.964 -10.451 1.00 31.83 389 PRO A O 1
ATOM 3119 N N . PRO A 1 390 ? -14.524 -2.706 -9.160 1.00 29.31 390 PRO A N 1
ATOM 3120 C CA . PRO A 1 390 ? -15.926 -2.302 -9.253 1.00 29.31 390 PRO A CA 1
ATOM 3121 C C . PRO A 1 390 ? -16.257 -1.038 -8.420 1.00 29.31 390 PRO A C 1
ATOM 3123 O O . PRO A 1 390 ? -15.545 -0.664 -7.491 1.00 29.31 390 PRO A O 1
ATOM 3126 N N . ARG A 1 391 ? -17.388 -0.380 -8.720 1.00 27.53 391 ARG A N 1
ATOM 3127 C CA . ARG A 1 391 ? -17.809 0.872 -8.058 1.00 27.53 391 ARG A CA 1
ATOM 3128 C C . ARG A 1 391 ? -18.363 0.673 -6.640 1.00 27.53 391 ARG A C 1
ATOM 3130 O O . ARG A 1 391 ? -19.404 0.047 -6.465 1.00 27.53 391 ARG A O 1
ATOM 3137 N N . ILE A 1 392 ? -17.744 1.357 -5.682 1.00 30.92 392 ILE A N 1
ATOM 3138 C CA . ILE A 1 392 ? -18.294 1.842 -4.401 1.00 30.92 392 ILE A CA 1
ATOM 3139 C C . ILE A 1 392 ? -17.632 3.235 -4.251 1.00 30.92 392 ILE A C 1
ATOM 3141 O O . ILE A 1 392 ? -16.437 3.336 -4.507 1.00 30.92 392 ILE A O 1
ATOM 3145 N N . TYR A 1 393 ? -18.289 4.371 -3.997 1.00 30.59 393 TYR A N 1
ATOM 3146 C CA . TYR A 1 393 ? -19.455 4.661 -3.158 1.00 30.59 393 TYR A CA 1
ATOM 3147 C C . TYR A 1 393 ? -20.470 5.593 -3.849 1.00 30.59 393 TYR A C 1
ATOM 3149 O O . TYR A 1 393 ? -20.116 6.383 -4.721 1.00 30.59 393 TYR A O 1
ATOM 3157 N N . SER A 1 394 ? -21.725 5.561 -3.393 1.00 30.00 394 SER A N 1
ATOM 3158 C CA . SER A 1 394 ? -22.700 6.647 -3.564 1.00 30.00 394 SER A CA 1
ATOM 3159 C C . SER A 1 394 ? -23.603 6.672 -2.325 1.00 30.00 394 SER A C 1
ATOM 3161 O O . SER A 1 394 ? -24.001 5.610 -1.850 1.00 30.00 394 SER A O 1
ATOM 3163 N N . GLY A 1 395 ? -23.838 7.860 -1.763 1.00 34.25 395 GLY A N 1
ATOM 3164 C CA . GLY A 1 395 ? -24.424 8.052 -0.424 1.00 34.25 395 GLY A CA 1
ATOM 3165 C C . GLY A 1 395 ? -23.872 9.260 0.353 1.00 34.25 395 GLY A C 1
ATOM 3166 O O . GLY A 1 395 ? -24.191 9.435 1.524 1.00 34.25 395 GLY A O 1
ATOM 3167 N N . LEU A 1 396 ? -23.037 10.092 -0.281 1.00 44.28 396 LEU A N 1
ATOM 3168 C CA . LEU A 1 396 ? -22.365 11.244 0.329 1.00 44.28 396 LEU A CA 1
ATOM 3169 C C . LEU A 1 396 ? -23.261 12.501 0.351 1.00 44.28 396 LEU A C 1
ATOM 3171 O O . LEU A 1 396 ? -22.917 13.521 -0.234 1.00 44.28 396 LEU A O 1
ATOM 3175 N N . ASP A 1 397 ? -24.412 12.404 1.016 1.00 52.66 397 ASP A N 1
ATOM 3176 C CA . ASP A 1 397 ? -25.280 13.556 1.346 1.00 52.66 397 ASP A CA 1
ATOM 3177 C C . ASP A 1 397 ? -25.729 13.550 2.822 1.00 52.66 397 ASP A C 1
ATOM 3179 O O . ASP A 1 397 ? -26.096 14.583 3.387 1.00 52.66 397 ASP A O 1
ATOM 3183 N N . THR A 1 398 ? -25.628 12.401 3.499 1.00 52.62 398 THR A N 1
ATOM 3184 C CA . THR A 1 398 ? -25.713 12.323 4.959 1.00 52.62 398 THR A CA 1
ATOM 3185 C C . THR A 1 398 ? -24.382 12.781 5.559 1.00 52.62 398 THR A C 1
ATOM 3187 O O . THR A 1 398 ? -23.437 11.998 5.643 1.00 52.62 398 THR A O 1
ATOM 3190 N N . TRP A 1 399 ? -24.292 14.043 5.999 1.00 64.56 399 TRP A N 1
ATOM 3191 C CA . TRP A 1 399 ? -23.284 14.399 7.004 1.00 64.56 399 TRP A CA 1
ATOM 3192 C C . TRP A 1 399 ? -23.731 13.760 8.319 1.00 64.56 399 TRP A C 1
ATOM 3194 O O . TRP A 1 399 ? -24.657 14.243 8.967 1.00 64.56 399 TRP A O 1
ATOM 3204 N N . ASP A 1 400 ? -23.047 12.680 8.687 1.00 75.31 400 ASP A N 1
ATOM 3205 C CA . ASP A 1 400 ? -23.056 12.124 10.035 1.00 75.31 400 ASP A CA 1
ATOM 3206 C C . ASP A 1 400 ? -21.798 12.568 10.805 1.00 75.31 400 ASP A C 1
ATOM 3208 O O . ASP A 1 400 ? -20.692 12.619 10.258 1.00 75.31 400 ASP A O 1
ATOM 3212 N N . VAL A 1 401 ? -21.983 12.953 12.063 1.00 76.31 401 VAL A N 1
ATOM 3213 C CA . VAL A 1 401 ? -20.922 13.313 13.007 1.00 76.31 401 VAL A CA 1
ATOM 3214 C C . VAL A 1 401 ? -20.312 12.068 13.651 1.00 76.31 401 VAL A C 1
ATOM 3216 O O . VAL A 1 401 ? -19.146 12.115 14.051 1.00 76.31 401 VAL A O 1
ATOM 3219 N N . ASP A 1 402 ? -21.045 10.954 13.722 1.00 73.56 402 ASP A N 1
ATOM 3220 C CA . ASP A 1 402 ? -20.571 9.731 14.365 1.00 73.56 402 ASP A CA 1
ATOM 3221 C C . ASP A 1 402 ? -19.460 9.047 13.549 1.00 73.56 402 ASP A C 1
ATOM 3223 O O . ASP A 1 402 ? -19.675 8.395 12.529 1.00 73.56 402 ASP A O 1
ATOM 3227 N N . GLY A 1 403 ? -18.224 9.239 14.022 1.00 72.75 403 GLY A N 1
ATOM 3228 C CA . GLY A 1 403 ? -16.983 8.829 13.356 1.00 72.75 403 GLY A CA 1
ATOM 3229 C C . GLY A 1 403 ? -15.987 9.974 13.128 1.00 72.75 403 GLY A C 1
ATOM 3230 O O . GLY A 1 403 ? -14.828 9.716 12.804 1.00 72.75 403 GLY A O 1
ATOM 3231 N N . LEU A 1 404 ? -16.393 11.234 13.328 1.00 78.62 404 LEU A N 1
ATOM 3232 C CA . LEU A 1 404 ? -15.483 12.382 13.315 1.00 78.62 404 LEU A CA 1
ATOM 3233 C C . LEU A 1 404 ? -14.747 12.524 14.658 1.00 78.62 404 LEU A C 1
ATOM 3235 O O . LEU A 1 404 ? -15.315 12.289 15.723 1.00 78.62 404 LEU A O 1
ATOM 3239 N N . LEU A 1 405 ? -13.485 12.967 14.616 1.00 79.00 405 LEU A N 1
ATOM 3240 C CA . LEU A 1 405 ? -12.668 13.190 15.818 1.00 79.00 405 LEU A CA 1
ATOM 3241 C C . LEU A 1 405 ? -13.371 14.143 16.801 1.00 79.00 405 LEU A C 1
ATOM 3243 O O . LEU A 1 405 ? -13.764 15.247 16.418 1.00 79.00 405 LEU A O 1
ATOM 3247 N N . GLY A 1 406 ? -13.501 13.734 18.065 1.00 77.38 406 GLY A N 1
ATOM 3248 C CA . GLY A 1 406 ? -14.167 14.506 19.114 1.00 77.38 406 GLY A CA 1
ATOM 3249 C C . GLY A 1 406 ? -15.689 14.336 19.169 1.00 77.38 406 GLY A C 1
ATOM 3250 O O . GLY A 1 406 ? -16.307 14.926 20.051 1.00 77.38 406 GLY A O 1
ATOM 3251 N N . ALA A 1 407 ? -16.313 13.554 18.276 1.00 82.19 407 ALA A N 1
ATOM 3252 C CA . ALA A 1 407 ? -17.733 13.189 18.384 1.00 82.19 407 ALA A CA 1
ATOM 3253 C C . ALA A 1 407 ? -18.023 12.346 19.641 1.00 82.19 407 ALA A C 1
ATOM 3255 O O . ALA A 1 407 ? -19.104 12.427 20.217 1.00 82.19 407 ALA A O 1
ATOM 3256 N N . ASP A 1 408 ? -17.029 11.581 20.086 1.00 84.94 408 ASP A N 1
ATOM 3257 C CA . ASP A 1 408 ? -16.973 10.813 21.331 1.00 84.94 408 ASP A CA 1
ATOM 3258 C C . ASP A 1 408 ? -17.096 11.677 22.601 1.00 84.94 408 ASP A C 1
ATOM 3260 O O . ASP A 1 408 ? -17.534 11.188 23.640 1.00 84.94 408 ASP A O 1
ATOM 3264 N N . LEU A 1 409 ? -16.777 12.973 22.509 1.00 86.06 409 LEU A N 1
ATOM 3265 C CA . LEU A 1 409 ? -16.865 13.937 23.611 1.00 86.06 409 LEU A CA 1
ATOM 3266 C C . LEU A 1 409 ? -18.185 14.733 23.616 1.00 86.06 409 LEU A C 1
ATOM 3268 O O . LEU A 1 409 ? -18.344 15.646 24.429 1.00 86.06 409 LEU A O 1
ATOM 3272 N N . LEU A 1 410 ? -19.122 14.431 22.707 1.00 86.56 410 LEU A N 1
ATOM 3273 C CA . LEU A 1 410 ? -20.394 15.144 22.556 1.00 86.56 410 LEU A CA 1
ATOM 3274 C C . LEU A 1 410 ? -21.575 14.340 23.105 1.00 86.56 410 LEU A C 1
ATOM 3276 O O . LEU A 1 410 ? -21.748 13.167 22.773 1.00 86.56 410 LEU A O 1
ATOM 3280 N N . SER A 1 411 ? -22.462 15.002 23.855 1.00 87.94 411 SER A N 1
ATOM 3281 C CA . SER A 1 411 ? -23.780 14.433 24.160 1.00 87.94 411 SER A CA 1
ATOM 3282 C C . SER A 1 411 ? -24.682 14.402 22.915 1.00 87.94 411 SER A C 1
ATOM 3284 O O . SER A 1 411 ? -24.445 15.115 21.939 1.00 87.94 411 SER A O 1
ATOM 3286 N N . GLU A 1 412 ? -25.744 13.593 22.935 1.00 87.44 412 GLU A N 1
ATOM 3287 C CA . GLU A 1 412 ? -26.660 13.408 21.794 1.00 87.44 412 GLU A CA 1
ATOM 3288 C C . GLU A 1 412 ? -27.250 14.726 21.263 1.00 87.44 412 GLU A C 1
ATOM 3290 O O . GLU A 1 412 ? -27.355 14.924 20.050 1.00 87.44 412 GLU A O 1
ATOM 3295 N N . THR A 1 413 ? -27.581 15.668 22.153 1.00 88.69 413 THR A N 1
ATOM 3296 C CA . THR A 1 413 ? -28.092 16.996 21.776 1.00 88.69 413 THR A CA 1
ATOM 3297 C C . THR A 1 413 ? -27.044 17.828 21.035 1.00 88.69 413 THR A C 1
ATOM 3299 O O . THR A 1 413 ? -27.384 18.604 20.143 1.00 88.69 413 THR A O 1
ATOM 3302 N N . GLU A 1 414 ? -25.764 17.631 21.346 1.00 90.75 414 GLU A N 1
ATOM 3303 C CA . GLU A 1 414 ? -24.632 18.334 20.742 1.00 90.75 414 GLU A CA 1
ATOM 3304 C C . GLU A 1 414 ? -24.215 17.703 19.416 1.00 90.75 414 GLU A C 1
ATOM 3306 O O . GLU A 1 414 ? -23.967 18.434 18.458 1.00 90.75 414 GLU A O 1
ATOM 3311 N N . LYS A 1 415 ? -24.231 16.365 19.316 1.00 88.69 415 LYS A N 1
ATOM 3312 C CA . LYS A 1 415 ? -24.097 15.643 18.039 1.00 88.69 415 LYS A CA 1
ATOM 3313 C C . LYS A 1 415 ? -25.177 16.083 17.052 1.00 88.69 415 LYS A C 1
ATOM 3315 O O . LYS A 1 415 ? -24.864 16.492 15.934 1.00 88.69 415 LYS A O 1
ATOM 3320 N N . LYS A 1 416 ? -26.441 16.095 17.494 1.00 87.88 416 LYS A N 1
ATOM 3321 C CA . LYS A 1 416 ? -27.581 16.582 16.704 1.00 87.88 416 LYS A CA 1
ATOM 3322 C C . LYS A 1 416 ? -27.383 18.034 16.258 1.00 87.88 416 LYS A C 1
ATOM 3324 O O . LYS A 1 416 ? -27.558 18.336 15.081 1.00 87.88 416 LYS A O 1
ATOM 3329 N N . MET A 1 417 ? -26.969 18.918 17.166 1.00 86.75 417 MET A N 1
ATOM 3330 C CA . MET A 1 417 ? -26.697 20.322 16.847 1.00 86.75 417 MET A CA 1
ATOM 3331 C C . MET A 1 417 ? -25.555 20.460 15.822 1.00 86.75 417 MET A C 1
ATOM 3333 O O . MET A 1 417 ? -25.689 21.238 14.879 1.00 86.75 417 MET A O 1
ATOM 3337 N N . CYS A 1 418 ? -24.479 19.672 15.931 1.00 89.31 418 CYS A N 1
ATOM 3338 C CA . CYS A 1 418 ? -23.368 19.666 14.969 1.00 89.31 418 CYS A CA 1
ATOM 3339 C C . CYS A 1 418 ? -23.797 19.177 13.573 1.00 89.31 418 CYS A C 1
ATOM 3341 O O . CYS A 1 418 ? -23.428 19.805 12.577 1.00 89.31 418 CYS A O 1
ATOM 3343 N N . ASN A 1 419 ? -24.629 18.127 13.501 1.00 87.06 419 ASN A N 1
ATOM 3344 C CA . ASN A 1 419 ? -25.246 17.645 12.258 1.00 87.06 419 ASN A CA 1
ATOM 3345 C C . ASN A 1 419 ? -26.129 18.731 11.608 1.00 87.06 419 ASN A C 1
ATOM 3347 O O . ASN A 1 419 ? -25.981 19.026 10.422 1.00 87.06 419 ASN A O 1
ATOM 3351 N N . GLU A 1 420 ? -27.014 19.375 12.380 1.00 86.56 420 GLU A N 1
ATOM 3352 C CA . GLU A 1 420 ? -27.916 20.424 11.877 1.00 86.56 420 GLU A CA 1
ATOM 3353 C C . GLU A 1 420 ? -27.185 21.696 11.421 1.00 86.56 420 GLU A C 1
ATOM 3355 O O . GLU A 1 420 ? -27.512 22.270 10.384 1.00 86.56 420 GLU A O 1
ATOM 3360 N N . THR A 1 421 ? -26.213 22.170 12.203 1.00 83.12 421 THR A N 1
ATOM 3361 C CA . THR A 1 421 ? -25.483 23.422 11.925 1.00 83.12 421 THR A CA 1
ATOM 3362 C C . THR A 1 421 ? -24.308 23.245 10.973 1.00 83.12 421 THR A C 1
ATOM 3364 O O . THR A 1 421 ? -23.695 24.238 10.562 1.00 83.12 421 THR A O 1
ATOM 3367 N N . ARG A 1 422 ? -23.989 21.997 10.603 1.00 85.25 422 ARG A N 1
ATOM 3368 C CA . ARG A 1 422 ? -22.828 21.646 9.782 1.00 85.25 422 ARG A CA 1
ATOM 3369 C C . ARG A 1 422 ? -21.547 22.229 10.399 1.00 85.25 422 ARG A C 1
ATOM 3371 O O . ARG A 1 422 ? -20.920 23.133 9.836 1.00 85.25 422 ARG A O 1
ATOM 3378 N N . ILE A 1 423 ? -21.214 21.742 11.599 1.00 84.94 423 ILE A N 1
ATOM 3379 C CA . ILE A 1 423 ? -20.008 22.077 12.380 1.00 84.94 423 ILE A CA 1
ATOM 3380 C C . ILE A 1 423 ? -19.269 20.778 12.743 1.00 84.94 423 ILE A C 1
ATOM 3382 O O . ILE A 1 423 ? -19.875 19.817 13.204 1.00 84.94 423 ILE A O 1
ATOM 3386 N N . LEU A 1 424 ? -17.944 20.748 12.563 1.00 86.69 424 LEU A N 1
ATOM 3387 C CA . LEU A 1 424 ? -17.100 19.623 12.990 1.00 86.69 424 LEU A CA 1
ATOM 3388 C C . LEU A 1 424 ? -16.995 19.571 14.531 1.00 86.69 424 LEU A C 1
ATOM 3390 O O . LEU A 1 424 ? -16.759 20.625 15.129 1.00 86.69 424 LEU A O 1
ATOM 3394 N N . PRO A 1 425 ? -17.042 18.395 15.192 1.00 87.56 425 PRO A N 1
ATOM 3395 C CA . PRO A 1 425 ? -16.977 18.292 16.657 1.00 87.56 425 PRO A CA 1
ATOM 3396 C C . PRO A 1 425 ? -15.781 19.013 17.291 1.00 87.56 425 PRO A C 1
ATOM 3398 O O . PRO A 1 425 ? -15.955 19.777 18.237 1.00 87.56 425 PRO A O 1
ATOM 3401 N N . VAL A 1 426 ? -14.579 18.885 16.712 1.00 87.38 426 VAL A N 1
ATOM 3402 C CA . VAL A 1 426 ? -13.373 19.619 17.156 1.00 87.38 426 VAL A CA 1
ATOM 3403 C C . VAL A 1 426 ? -13.569 21.143 17.140 1.00 87.38 426 VAL A C 1
ATOM 3405 O O . VAL A 1 426 ? -13.035 21.846 17.997 1.00 87.38 426 VAL A O 1
ATOM 3408 N N . HIS A 1 427 ? -14.319 21.676 16.172 1.00 89.25 427 HIS A N 1
ATOM 3409 C CA . HIS A 1 427 ? -14.606 23.109 16.081 1.00 89.25 427 HIS A CA 1
ATOM 3410 C C . HIS A 1 427 ? -15.677 23.521 17.091 1.00 89.25 427 HIS A C 1
ATOM 3412 O O . HIS A 1 427 ? -15.499 24.529 17.770 1.00 89.25 427 HIS A O 1
ATOM 3418 N N . TYR A 1 428 ? -16.729 22.717 17.261 1.00 91.50 428 TYR A N 1
ATOM 3419 C CA . TYR A 1 428 ? -17.749 22.944 18.284 1.00 91.50 428 TYR A CA 1
ATOM 3420 C C . TYR A 1 428 ? -17.156 22.950 19.704 1.00 91.50 428 TYR A C 1
ATOM 3422 O O . TYR A 1 428 ? -17.388 23.893 20.457 1.00 91.50 428 TYR A O 1
ATOM 3430 N N . LEU A 1 429 ? -16.304 21.977 20.045 1.00 89.38 429 LEU A N 1
ATOM 3431 C CA . LEU A 1 429 ? -15.605 21.913 21.336 1.00 89.38 429 LEU A CA 1
ATOM 3432 C C . LEU A 1 429 ? -14.707 23.140 21.576 1.00 89.38 429 LEU A C 1
ATOM 3434 O O . LEU A 1 429 ? -14.689 23.684 22.679 1.00 89.38 429 LEU A O 1
ATOM 3438 N N . LYS A 1 430 ? -14.010 23.632 20.541 1.00 89.88 430 LYS A N 1
ATOM 3439 C CA . LYS A 1 430 ? -13.241 24.889 20.616 1.00 89.88 430 LYS A CA 1
ATOM 3440 C C . LYS A 1 430 ? -14.142 26.111 20.819 1.00 89.88 430 LYS A C 1
ATOM 3442 O O . LYS A 1 430 ? -13.781 27.001 21.584 1.00 89.88 430 LYS A O 1
ATOM 3447 N N . MET A 1 431 ? -15.310 26.159 20.173 1.00 90.50 431 MET A N 1
ATOM 3448 C CA . MET A 1 431 ? -16.287 27.234 20.383 1.00 90.50 431 MET A CA 1
ATOM 3449 C C . MET A 1 431 ? -16.861 27.204 21.806 1.00 90.50 431 MET A C 1
ATOM 3451 O O . MET A 1 431 ? -16.936 28.257 22.435 1.00 90.50 431 MET A O 1
ATOM 3455 N N . LEU A 1 432 ? -17.178 26.020 22.347 1.00 89.50 432 LEU A N 1
ATOM 3456 C CA . LEU A 1 432 ? -17.600 25.850 23.741 1.00 89.50 432 LEU A CA 1
ATOM 3457 C C . LEU A 1 432 ? -16.544 26.337 24.739 1.00 89.50 432 LEU A C 1
ATOM 3459 O O . LEU A 1 432 ? -16.887 27.075 25.661 1.00 89.50 432 LEU A O 1
ATOM 3463 N N . ASP A 1 433 ? -15.281 25.935 24.570 1.00 89.56 433 ASP A N 1
ATOM 3464 C CA . ASP A 1 433 ? -14.171 26.347 25.440 1.00 89.56 433 ASP A CA 1
ATOM 3465 C C . ASP A 1 433 ? -13.978 27.872 25.433 1.00 89.56 433 ASP A C 1
ATOM 3467 O O . ASP A 1 433 ? -13.939 28.501 26.494 1.00 89.56 433 ASP A O 1
ATOM 3471 N N . ILE A 1 434 ? -13.920 28.476 24.240 1.00 89.69 434 ILE A N 1
ATOM 3472 C CA . ILE A 1 434 ? -13.771 29.926 24.081 1.00 89.69 434 ILE A CA 1
ATOM 3473 C C . ILE A 1 434 ? -14.958 30.653 24.725 1.00 89.69 434 ILE A C 1
ATOM 3475 O O . ILE A 1 434 ? -14.744 31.462 25.624 1.00 89.69 434 ILE A O 1
ATOM 3479 N N . LEU A 1 435 ? -16.201 30.321 24.364 1.00 88.94 435 LEU A N 1
ATOM 3480 C CA . LEU A 1 435 ? -17.387 30.955 24.954 1.00 88.94 435 LEU A CA 1
ATOM 3481 C C . LEU A 1 435 ? -17.424 30.797 26.480 1.00 88.94 435 LEU A C 1
ATOM 3483 O O . LEU A 1 435 ? -17.578 31.784 27.193 1.00 88.94 435 LEU A O 1
ATOM 3487 N N . THR A 1 436 ? -17.205 29.586 27.001 1.00 88.00 436 THR A N 1
ATOM 3488 C CA . THR A 1 436 ? -17.208 29.316 28.450 1.00 88.00 436 THR A CA 1
ATOM 3489 C C . THR A 1 436 ? -16.159 30.149 29.188 1.00 88.00 436 THR A C 1
ATOM 3491 O O . THR A 1 436 ? -16.414 30.626 30.295 1.00 88.00 436 THR A O 1
ATOM 3494 N N . ARG A 1 437 ? -14.972 30.340 28.601 1.00 88.62 437 ARG A N 1
ATOM 3495 C CA . ARG A 1 437 ? -13.896 31.141 29.195 1.00 88.62 437 ARG A CA 1
ATOM 3496 C C . ARG A 1 437 ? -14.189 32.639 29.144 1.00 88.62 437 ARG A C 1
ATOM 3498 O O . ARG A 1 437 ? -13.979 33.320 30.146 1.00 88.62 437 ARG A O 1
ATOM 3505 N N . GLU A 1 438 ? -14.659 33.160 28.015 1.00 88.00 438 GLU A N 1
ATOM 3506 C CA . GLU A 1 438 ? -14.879 34.602 27.848 1.00 88.00 438 GLU A CA 1
ATOM 3507 C C . GLU A 1 438 ? -16.177 35.085 28.536 1.00 88.00 438 GLU A C 1
ATOM 3509 O O . GLU A 1 438 ? -16.207 36.204 29.054 1.00 88.00 438 GLU A O 1
ATOM 3514 N N . ILE A 1 439 ? -17.191 34.217 28.691 1.00 86.88 439 ILE A N 1
ATOM 3515 C CA . ILE A 1 439 ? -18.332 34.436 29.605 1.00 86.88 439 ILE A CA 1
ATOM 3516 C C . ILE A 1 439 ? -17.843 34.480 31.064 1.00 86.88 439 ILE A C 1
ATOM 3518 O O . ILE A 1 439 ? -18.148 35.431 31.780 1.00 86.88 439 ILE A O 1
ATOM 3522 N N . LYS A 1 440 ? -16.998 33.532 31.508 1.00 85.19 440 LYS A N 1
ATOM 3523 C CA . LYS A 1 440 ? -16.420 33.537 32.875 1.00 85.19 440 LYS A CA 1
ATOM 3524 C C . LYS A 1 440 ? -15.528 34.749 33.180 1.00 85.19 440 LYS A C 1
ATOM 3526 O O . LYS A 1 440 ? -15.353 35.091 34.345 1.00 85.19 440 LYS A O 1
ATOM 3531 N N . LYS A 1 441 ? -14.979 35.409 32.156 1.00 86.94 441 LYS A N 1
ATOM 3532 C CA . LYS A 1 441 ? -14.268 36.698 32.267 1.00 86.94 441 LYS A CA 1
ATOM 3533 C C . LYS A 1 441 ? -15.201 37.921 32.221 1.00 86.94 441 LYS A C 1
ATOM 3535 O O . LYS A 1 441 ? -14.723 39.043 32.363 1.00 86.94 441 LYS A O 1
ATOM 3540 N N . GLY A 1 442 ? -16.498 37.733 31.974 1.00 83.56 442 GLY A N 1
ATOM 3541 C CA . GLY A 1 442 ? -17.481 38.806 31.811 1.00 83.56 442 GLY A CA 1
ATOM 3542 C C . GLY A 1 442 ? -17.347 39.614 30.513 1.00 83.56 442 GLY A C 1
ATOM 3543 O O . GLY A 1 442 ? -17.892 40.717 30.447 1.00 83.56 442 GLY A O 1
ATOM 3544 N N . GLN A 1 443 ? -16.623 39.100 29.508 1.00 81.06 443 GLN A N 1
ATOM 3545 C CA . GLN A 1 443 ? -16.428 39.766 28.209 1.00 81.06 443 GLN A CA 1
ATOM 3546 C C . GLN A 1 443 ? -17.592 39.535 27.240 1.00 81.06 443 GLN A C 1
ATOM 3548 O 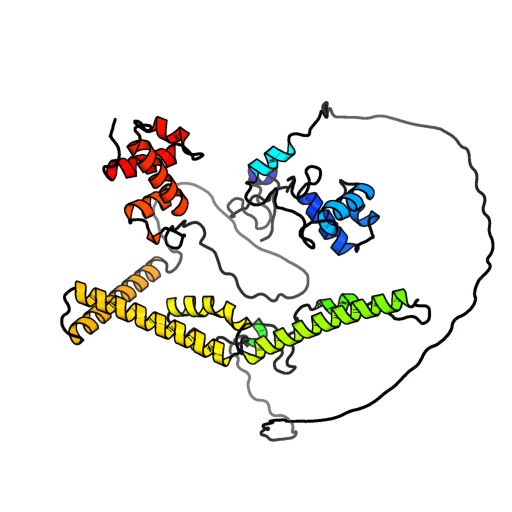O . GLN A 1 443 ? -17.845 40.380 26.387 1.00 81.06 443 GLN A O 1
ATOM 3553 N N . ILE A 1 444 ? -18.306 38.417 27.386 1.00 81.56 444 ILE A N 1
ATOM 3554 C CA . ILE A 1 444 ? -19.510 38.102 26.613 1.00 81.56 444 ILE A CA 1
ATOM 3555 C C . ILE A 1 444 ? -20.709 38.198 27.553 1.00 81.56 444 ILE A C 1
ATOM 3557 O O . ILE A 1 444 ? -20.830 37.397 28.479 1.00 81.56 444 ILE A O 1
ATOM 3561 N N . LYS A 1 445 ? -21.588 39.175 27.312 1.00 77.31 445 LYS A N 1
ATOM 3562 C CA . LYS A 1 445 ? -22.852 39.373 28.043 1.00 77.31 445 LYS A CA 1
ATOM 3563 C C . LYS A 1 445 ? -24.077 39.199 27.149 1.00 77.31 445 LYS A C 1
ATOM 3565 O O . LYS A 1 445 ? -25.171 39.004 27.661 1.00 77.31 445 LYS A O 1
ATOM 3570 N N . LYS A 1 446 ? -23.886 39.274 25.831 1.00 82.94 446 LYS A N 1
ATOM 3571 C CA . LYS A 1 446 ? -24.901 39.082 24.793 1.00 82.94 446 LYS A CA 1
ATOM 3572 C C . LYS A 1 446 ? -24.334 38.279 23.626 1.00 82.94 446 LYS A C 1
ATOM 3574 O O . LYS A 1 446 ? -23.125 38.265 23.395 1.00 82.94 446 LYS A O 1
ATOM 3579 N N . LYS A 1 447 ? -25.225 37.685 22.826 1.00 85.25 447 LYS A N 1
ATOM 3580 C CA . LYS A 1 447 ? -24.887 36.972 21.576 1.00 85.25 447 LYS A CA 1
ATOM 3581 C C . LYS A 1 447 ? -23.998 37.791 20.631 1.00 85.25 447 LYS A C 1
ATOM 3583 O O . LYS A 1 447 ? -23.041 37.262 20.076 1.00 85.25 447 LYS A O 1
ATOM 3588 N N . SER A 1 448 ? -24.259 39.097 20.525 1.00 83.81 448 SER A N 1
ATOM 3589 C CA . SER A 1 448 ? -23.471 40.058 19.736 1.00 83.81 448 SER A CA 1
ATOM 3590 C C . SER A 1 448 ? -21.976 40.035 20.040 1.00 83.81 448 SER A C 1
ATOM 3592 O O . SER A 1 448 ? -21.152 40.199 19.142 1.00 83.81 448 SER A O 1
ATOM 3594 N N . ASP A 1 449 ? -21.626 39.839 21.307 1.00 85.88 449 ASP A N 1
ATOM 3595 C CA . ASP A 1 449 ? -20.263 39.999 21.801 1.00 85.88 449 ASP A CA 1
ATOM 3596 C C . ASP A 1 449 ? -19.423 38.780 21.386 1.00 85.88 449 ASP A C 1
ATOM 3598 O O . ASP A 1 449 ? -18.247 38.902 21.032 1.00 85.88 449 ASP A O 1
ATOM 3602 N N . ALA A 1 450 ? -20.066 37.606 21.333 1.00 84.88 450 ALA A N 1
ATOM 3603 C CA . ALA A 1 450 ? -19.474 36.341 20.915 1.00 84.88 450 ALA A CA 1
ATOM 3604 C C . ALA A 1 450 ? -18.966 36.351 19.466 1.00 84.88 450 ALA A C 1
ATOM 3606 O O . ALA A 1 450 ? -17.955 35.708 19.181 1.00 84.88 450 ALA A O 1
ATOM 3607 N N . TYR A 1 451 ? -19.611 37.089 18.554 1.00 87.75 451 TYR A N 1
ATOM 3608 C CA . TYR A 1 451 ? -19.208 37.141 17.141 1.00 87.75 451 TYR A CA 1
ATOM 3609 C C . TYR A 1 451 ? -17.764 37.636 16.957 1.00 87.75 451 TYR A C 1
ATOM 3611 O O . TYR A 1 451 ? -17.081 37.216 16.027 1.00 87.75 451 TYR A O 1
ATOM 3619 N N . SER A 1 452 ? -17.269 38.485 17.865 1.00 85.06 452 SER A N 1
ATOM 3620 C CA . SER A 1 452 ? -15.901 39.020 17.806 1.00 85.06 452 SER A CA 1
ATOM 3621 C C . SER A 1 452 ? -14.805 37.962 18.018 1.00 85.06 452 SER A C 1
ATOM 3623 O O . SER A 1 452 ? -13.669 38.160 17.586 1.00 85.06 452 SER A O 1
ATOM 3625 N N . PHE A 1 453 ? -15.140 36.819 18.627 1.00 84.31 453 PHE A N 1
ATOM 3626 C CA . PHE A 1 453 ? -14.195 35.748 18.956 1.00 84.31 453 PHE A CA 1
ATOM 3627 C C . PHE A 1 453 ? -14.079 34.666 17.869 1.00 84.31 453 PHE A C 1
ATOM 3629 O O . PHE A 1 453 ? -13.196 33.809 17.958 1.00 84.31 453 PHE A O 1
ATOM 3636 N N . PHE A 1 454 ? -14.933 34.682 16.835 1.00 86.94 454 PHE A N 1
ATOM 3637 C CA . PHE A 1 454 ? -15.020 33.601 15.848 1.00 86.94 454 PHE A CA 1
ATOM 3638 C C . PHE A 1 454 ? -15.055 34.100 14.402 1.00 86.94 454 PHE A C 1
ATOM 3640 O O . PHE A 1 454 ? -15.937 34.853 14.004 1.00 86.94 454 PHE A O 1
ATOM 3647 N N . LYS A 1 455 ? -14.166 33.560 13.558 1.00 82.06 455 LYS A N 1
ATOM 3648 C CA . LYS A 1 455 ? -14.269 33.657 12.089 1.00 82.06 455 LYS A CA 1
ATOM 3649 C C . LYS A 1 455 ? -15.289 32.640 11.552 1.00 82.06 455 LYS A C 1
ATOM 3651 O O . LYS A 1 455 ? -14.942 31.751 10.780 1.00 82.06 455 LYS A O 1
ATOM 3656 N N . VAL A 1 456 ? -16.524 32.713 12.046 1.00 81.00 456 VAL A N 1
ATOM 3657 C CA . VAL A 1 456 ? -17.616 31.773 11.753 1.00 81.00 456 VAL A CA 1
ATOM 3658 C C . VAL A 1 456 ? -18.910 32.568 11.564 1.00 81.00 456 VAL A C 1
ATOM 3660 O O . VAL A 1 456 ? -19.116 33.587 12.215 1.00 81.00 456 VAL A O 1
ATOM 3663 N N . GLU A 1 457 ? -19.779 32.096 10.672 1.00 85.06 457 GLU A N 1
ATOM 3664 C CA . GLU A 1 457 ? -21.121 32.639 10.435 1.00 85.06 457 GLU A CA 1
ATOM 3665 C C . GLU A 1 457 ? -21.896 32.882 11.756 1.00 85.06 457 GLU A C 1
ATOM 3667 O O . GLU A 1 457 ? -22.022 31.942 12.552 1.00 85.06 457 GLU A O 1
ATOM 3672 N N . PRO A 1 458 ? -22.453 34.090 12.001 1.00 86.88 458 PRO A N 1
ATOM 3673 C CA . PRO A 1 458 ? -23.121 34.433 13.263 1.00 86.88 458 PRO A CA 1
ATOM 3674 C C . PRO A 1 458 ? -24.198 33.432 13.693 1.00 86.88 458 PRO A C 1
ATOM 3676 O O . PRO A 1 458 ? -24.219 33.007 14.844 1.00 86.88 458 PRO A O 1
ATOM 3679 N N . SER A 1 459 ? -25.002 32.941 12.745 1.00 87.12 459 SER A N 1
ATOM 3680 C CA . SER A 1 459 ? -26.061 31.948 12.979 1.00 87.12 459 SER A CA 1
ATOM 3681 C C . SER A 1 459 ? -25.560 30.623 13.568 1.00 87.12 459 SER A C 1
ATOM 3683 O O . SER A 1 459 ? -26.322 29.906 14.218 1.00 87.12 459 SER A O 1
ATOM 3685 N N . LYS A 1 460 ? -24.282 30.282 13.360 1.00 87.81 460 LYS A N 1
ATOM 3686 C CA . LYS A 1 460 ? -23.631 29.121 13.981 1.00 87.81 460 LYS A CA 1
ATOM 3687 C C . LYS A 1 460 ? -23.111 29.449 15.379 1.00 87.81 460 LYS A C 1
ATOM 3689 O O . LYS A 1 460 ? -23.221 28.610 16.267 1.00 87.81 460 LYS A O 1
ATOM 3694 N N . VAL A 1 461 ? -22.595 30.661 15.595 1.00 89.44 461 VAL A N 1
ATOM 3695 C CA . VAL A 1 461 ? -22.192 31.144 16.928 1.00 89.44 461 VAL A CA 1
ATOM 3696 C C . VAL A 1 461 ? -23.404 31.201 17.865 1.00 89.44 461 VAL A C 1
ATOM 3698 O O . VAL A 1 461 ? -23.323 30.688 18.980 1.00 89.44 461 VAL A O 1
ATOM 3701 N N . ASP A 1 462 ? -24.545 31.706 17.385 1.00 89.44 462 ASP A N 1
ATOM 3702 C CA . ASP A 1 462 ? -25.817 31.747 18.120 1.00 89.44 462 ASP A CA 1
ATOM 3703 C C . ASP A 1 462 ? -26.253 30.365 18.615 1.00 89.44 462 ASP A C 1
ATOM 3705 O O . ASP A 1 462 ? -26.556 30.197 19.794 1.00 89.44 462 ASP A O 1
ATOM 3709 N N . ARG A 1 463 ? -26.226 29.354 17.735 1.00 88.38 463 ARG A N 1
ATOM 3710 C CA . ARG A 1 463 ? -26.596 27.965 18.062 1.00 88.38 463 ARG A CA 1
ATOM 3711 C C . ARG A 1 463 ? -25.730 27.372 19.180 1.00 88.38 463 ARG A C 1
ATOM 3713 O O . ARG A 1 463 ? -26.244 26.644 20.028 1.00 88.38 463 ARG A O 1
ATOM 3720 N N . VAL A 1 464 ? -24.429 27.677 19.194 1.00 88.38 464 VAL A N 1
ATOM 3721 C CA . VAL A 1 464 ? -23.505 27.219 20.248 1.00 88.38 464 VAL A CA 1
ATOM 3722 C C . VAL A 1 464 ? -23.709 28.007 21.545 1.00 88.38 464 VAL A C 1
ATOM 3724 O O . VAL A 1 464 ? -23.677 27.420 22.626 1.00 88.38 464 VAL A O 1
ATOM 3727 N N . TYR A 1 465 ? -23.975 29.312 21.456 1.00 89.12 465 TYR A N 1
ATOM 3728 C CA . TYR A 1 465 ? -24.294 30.146 22.614 1.00 89.12 465 TYR A CA 1
ATOM 3729 C C . TYR A 1 465 ? -25.597 29.698 23.295 1.00 89.12 465 TYR A C 1
ATOM 3731 O O . TYR A 1 465 ? -25.613 29.497 24.508 1.00 89.12 465 TYR A O 1
ATOM 3739 N N . ASP A 1 466 ? -26.659 29.438 22.528 1.00 88.50 466 ASP A N 1
ATOM 3740 C CA . ASP A 1 466 ? -27.932 28.923 23.052 1.00 88.50 466 ASP A CA 1
ATOM 3741 C C . ASP A 1 466 ? -27.767 27.555 23.734 1.00 88.50 466 ASP A C 1
ATOM 3743 O O . ASP A 1 466 ? -28.386 27.302 24.767 1.00 88.50 466 ASP A O 1
ATOM 3747 N N . MET A 1 467 ? -26.878 26.693 23.225 1.00 85.81 467 MET A N 1
ATOM 3748 C CA . MET A 1 467 ? -26.547 25.419 23.874 1.00 85.81 467 MET A CA 1
ATOM 3749 C C . MET A 1 467 ? -25.816 25.614 25.218 1.00 85.81 467 MET A C 1
ATOM 3751 O O . MET A 1 467 ? -26.036 24.846 26.154 1.00 85.81 467 MET A O 1
ATOM 3755 N N . LEU A 1 468 ? -24.991 26.659 25.362 1.00 86.06 468 LEU A N 1
ATOM 3756 C CA . LEU A 1 468 ? -24.353 27.017 26.638 1.00 86.06 468 LEU A CA 1
ATOM 3757 C C . LEU A 1 468 ? -25.325 27.647 27.641 1.00 86.06 468 LEU A C 1
ATOM 3759 O O . LEU A 1 468 ? -25.243 27.335 28.831 1.00 86.06 468 LEU A O 1
ATOM 3763 N N . VAL A 1 469 ? -26.269 28.472 27.181 1.00 85.44 469 VAL A N 1
ATOM 3764 C CA . VAL A 1 469 ? -27.363 28.991 28.020 1.00 85.44 469 VAL A CA 1
ATOM 3765 C C . VAL A 1 469 ? -28.255 27.835 28.493 1.00 85.44 469 VAL A C 1
ATOM 3767 O O . VAL A 1 469 ? -28.528 27.724 29.685 1.00 85.44 469 VAL A O 1
ATOM 3770 N N . HIS A 1 470 ? -28.607 26.889 27.613 1.00 84.00 470 HIS A N 1
ATOM 3771 C CA . HIS A 1 470 ? -29.346 25.674 27.987 1.00 84.00 470 HIS A CA 1
ATOM 3772 C C . HIS A 1 470 ? -28.556 24.762 28.952 1.00 84.00 470 HIS A C 1
ATOM 3774 O O . HIS A 1 470 ? -29.150 24.047 29.760 1.00 84.00 470 HIS A O 1
ATOM 3780 N N . LYS A 1 471 ? -27.217 24.786 28.915 1.00 81.50 471 LYS A N 1
ATOM 3781 C CA . LYS A 1 471 ? -26.351 24.119 29.906 1.00 81.50 471 LYS A CA 1
ATOM 3782 C C . LYS A 1 471 ? -26.125 24.936 31.192 1.00 81.50 471 LYS A C 1
ATOM 3784 O O . LYS A 1 471 ? -25.387 24.479 32.061 1.00 81.50 471 LYS A O 1
ATOM 3789 N N . GLY A 1 472 ? -26.753 26.106 31.341 1.00 77.94 472 GLY A N 1
ATOM 3790 C CA . GLY A 1 472 ? -26.679 26.941 32.546 1.00 77.94 472 GLY A CA 1
ATOM 3791 C C . GLY A 1 472 ? -25.348 27.677 32.734 1.00 77.94 472 GLY A C 1
ATOM 3792 O O . GLY A 1 472 ? -24.964 27.953 33.868 1.00 77.94 472 GLY A O 1
ATOM 3793 N N . ILE A 1 473 ? -24.614 27.948 31.647 1.00 71.25 473 ILE A N 1
ATOM 3794 C CA . ILE A 1 473 ? -23.260 28.537 31.681 1.00 71.25 473 ILE A CA 1
ATOM 3795 C C . ILE A 1 473 ? -23.250 30.034 31.300 1.00 71.25 473 ILE A C 1
ATOM 3797 O O . ILE A 1 473 ? -22.249 30.706 31.541 1.00 71.25 473 ILE A O 1
ATOM 3801 N N . GLY A 1 474 ? -24.345 30.578 30.754 1.00 64.38 474 GLY A N 1
ATOM 3802 C CA . GLY A 1 474 ? -24.473 31.998 30.399 1.00 64.38 474 GLY A CA 1
ATOM 3803 C C . GLY A 1 474 ? -25.835 32.596 30.760 1.00 64.38 474 GLY A C 1
ATOM 3804 O O . GLY A 1 474 ? -26.840 31.885 30.774 1.00 64.38 474 GLY A O 1
ATOM 3805 N N . ASP A 1 475 ? -25.849 33.902 31.035 1.00 65.19 475 ASP A N 1
ATOM 3806 C CA . ASP A 1 475 ? -27.050 34.671 31.379 1.00 65.19 475 ASP A CA 1
ATOM 3807 C C . ASP A 1 475 ? -27.935 34.932 30.147 1.00 65.19 475 ASP A C 1
ATOM 3809 O O . ASP A 1 475 ? -27.452 35.288 29.072 1.00 65.19 475 ASP A O 1
ATOM 3813 N N . SER A 1 476 ? -29.253 34.790 30.298 1.00 59.12 476 SER A N 1
ATOM 3814 C CA . SER A 1 476 ? -30.231 34.977 29.218 1.00 59.12 476 SER A CA 1
ATOM 3815 C C . SER A 1 476 ? -30.733 36.434 29.129 1.00 59.12 476 SER A C 1
ATOM 3817 O O . SER A 1 476 ? -31.891 36.703 29.465 1.00 59.12 476 SER A O 1
ATOM 3819 N N . THR A 1 477 ? -29.862 37.368 28.716 1.00 45.16 477 THR A N 1
ATOM 3820 C CA . THR A 1 477 ? -30.097 38.842 28.690 1.00 45.16 477 THR A CA 1
ATOM 3821 C C . THR A 1 477 ? -29.764 39.554 27.373 1.00 45.16 477 THR A C 1
ATOM 3823 O O . THR A 1 477 ? -28.958 39.017 26.587 1.00 45.16 477 THR A O 1
#